Protein AF-A0A497JMG4-F1 (afdb_monomer)

Foldseek 3Di:
DDKAKAQLVPDPCVQVVCVVQAHDDHSVRLVPFAADPQKDWDFDDDPVWGKIKMWWFWADWTAGPVNAWIWTATRHRMIITFGLQAAADDDFAEDADPPDPFHHCVVLRDGLFIFIWMQTRVRGIDTHATEPDRDNVLVVLLVVLVVLLVVLVVPPFPQLVVLRYQHDRRYDYSVSSVVSSVVSVVVSVVRVVLVVVQVVQLVVQLVQWDWDWDDDPPKIWIWIWHCFLLRKIKIKIAIPFQDDDDSVLCSNRRHDRPVVCVVPPSVNCNVVDCLVVVVVSVVVRLVRDQAWMWIAMDPDDIKTKHWDWDDDPPDIDIFIAINNHTADPVFVSVQVCCCRPVVDDGDHDDDDDDDDDDDDDDDDPPPVVCQVQPAWAWADDSRGIDTDGWHWDDDDQWIWTHHPNDIFTFPDDPVLSVCLSCQRCVVHPDNCSHRHPVNNCVSVVVTGDDD

Solvent-accessible surface area (backbone atoms only — not comparable to full-atom values): 25734 Å² total; per-residue (Å²): 102,64,74,52,38,43,50,52,89,77,48,89,56,48,64,56,52,34,59,74,60,38,45,85,76,48,59,71,55,72,67,66,57,82,62,66,81,52,57,49,71,52,77,41,80,54,100,88,48,47,36,35,40,28,44,23,26,25,72,43,70,48,67,20,80,76,74,57,42,34,41,38,34,30,18,70,46,36,35,30,50,41,36,70,80,42,49,42,48,72,50,93,48,40,34,60,55,93,90,59,85,54,55,46,42,56,88,65,66,53,62,57,26,28,31,38,34,36,32,44,74,83,72,46,46,42,71,32,28,34,39,78,40,67,52,71,67,60,54,51,47,47,52,54,50,53,50,52,45,60,54,58,72,66,58,97,48,83,72,51,70,80,56,51,55,45,75,45,48,24,54,52,46,65,67,60,53,53,54,46,41,53,52,41,57,51,51,50,54,51,48,55,54,49,52,52,56,47,52,52,49,44,64,59,28,61,64,41,48,46,78,46,82,47,77,59,92,91,45,41,37,39,38,37,40,37,50,29,64,40,75,48,37,41,36,39,38,39,39,54,56,78,57,89,85,63,70,74,81,52,39,80,47,39,41,77,59,75,80,59,45,75,82,48,43,68,68,51,40,41,73,70,48,55,62,64,71,50,47,55,48,50,66,52,50,51,75,34,30,89,51,55,30,37,39,34,40,68,86,52,87,62,47,40,41,38,58,53,73,46,75,57,100,87,53,72,53,73,46,40,23,50,72,83,43,82,52,58,72,94,50,43,68,58,33,47,43,39,30,67,70,72,65,43,84,79,67,87,91,86,91,88,89,88,88,89,87,91,86,93,86,90,77,88,69,63,74,58,60,45,57,82,62,34,43,65,39,40,33,46,46,66,89,49,74,47,80,47,68,34,45,47,49,74,60,93,91,48,34,30,42,30,52,92,92,48,78,44,62,44,74,53,56,71,71,50,54,49,55,52,43,20,21,37,65,52,65,32,93,50,75,83,43,32,22,31,62,68,53,50,50,67,49,50,76,72,30,50,76,100,125

Sequence (451 aa):
MSEEIKEIEKWENLKLLLKLYGFQSKEEELRSLPRGQEVISLKKISRWTREVLVLSKIVKTEVNSRNTLKLVLFDNGVLGLIPHKLTGKCIELLTIPWASNPPPLWDKLSEGTYALLRKDYWDRWSLVATTDITKREDAQEFFNIYKRILEIQREDFRELDRVKNLSYDGHVRLEDLKRHLRKNEEELKRCYELEWKEREKKIKALKNIQIIEEKKGREKVVKIGVKALDDHTYKLEVTNPQKEISKETFEDLVYRHRYYLQSYSLKEIKKNSLWFDFFEKVETLLKWTSDPILLQVDEKKGVSLETRRIRTRTTSYDLYYLNGVKVSRDTLPKTLYEYFILGKQLSLPKPKKGKRKSRKDLLTAKERELIENGISGKLFDLEGEIPISFGIEKEGSKWYLTIGEERIHIKGGLATIESIKNVIEGKANRYNARYSPEELYHRLSKIVDEE

Structure (mmCIF, N/CA/C/O backbone):
data_AF-A0A497JMG4-F1
#
_entry.id   AF-A0A497JMG4-F1
#
loop_
_atom_site.group_PDB
_atom_site.id
_atom_site.type_symbol
_atom_site.label_atom_id
_atom_site.label_alt_id
_atom_site.label_comp_id
_atom_site.label_asym_id
_atom_site.label_entity_id
_atom_site.label_seq_id
_atom_site.pdbx_PDB_ins_code
_atom_site.Cartn_x
_atom_site.Cartn_y
_atom_site.Cartn_z
_atom_site.occupancy
_atom_site.B_iso_or_equiv
_atom_site.auth_seq_id
_atom_site.auth_comp_id
_atom_site.auth_asym_id
_atom_site.auth_atom_id
_atom_site.pdbx_PDB_model_num
ATOM 1 N N . MET A 1 1 ? -23.362 0.249 14.429 1.00 44.34 1 MET A N 1
ATOM 2 C CA . MET A 1 1 ? -22.991 0.178 15.854 1.00 44.34 1 MET A CA 1
ATOM 3 C C . MET A 1 1 ? -21.545 0.621 15.985 1.00 44.34 1 MET A C 1
ATOM 5 O O . MET A 1 1 ? -20.668 -0.001 15.389 1.00 44.34 1 MET A O 1
ATOM 9 N N . SER A 1 2 ? -21.307 1.740 16.658 1.00 50.16 2 SER A N 1
ATOM 10 C CA . SER A 1 2 ? -19.971 2.183 17.063 1.00 50.16 2 SER A CA 1
ATOM 11 C C . SER A 1 2 ? -19.554 1.472 18.351 1.00 50.16 2 SER A C 1
ATOM 13 O O . SER A 1 2 ? -20.398 1.154 19.180 1.00 50.16 2 SER A O 1
ATOM 15 N N . GLU A 1 3 ? -18.254 1.257 18.543 1.00 66.75 3 GLU A N 1
ATOM 16 C CA . GLU A 1 3 ? -17.713 1.153 19.902 1.00 66.75 3 GLU A CA 1
ATOM 17 C C . GLU A 1 3 ? -17.723 2.560 20.519 1.00 66.75 3 GLU A C 1
ATOM 19 O O . GLU A 1 3 ? -17.420 3.532 19.819 1.00 66.75 3 GLU A O 1
ATOM 24 N N . GLU A 1 4 ? -18.026 2.688 21.808 1.00 76.38 4 GLU A N 1
ATOM 25 C CA . GLU A 1 4 ? -17.718 3.918 22.537 1.00 76.38 4 GLU A CA 1
ATOM 26 C C . GLU A 1 4 ? -16.515 3.675 23.437 1.00 76.38 4 GLU A C 1
ATOM 28 O O . GLU A 1 4 ? -16.621 3.024 24.476 1.00 76.38 4 GLU A O 1
ATOM 33 N N . ILE A 1 5 ? -15.363 4.198 23.020 1.00 88.44 5 ILE A N 1
ATOM 34 C CA . ILE A 1 5 ? -14.097 4.094 23.744 1.00 88.44 5 ILE A CA 1
ATOM 35 C C . ILE A 1 5 ? -13.534 5.508 23.904 1.00 88.44 5 ILE A C 1
ATOM 37 O O . ILE A 1 5 ? -13.249 6.189 22.917 1.00 88.44 5 ILE A O 1
ATOM 41 N N . LYS A 1 6 ? -13.418 5.977 25.151 1.00 87.31 6 LYS A N 1
ATOM 42 C CA . LYS A 1 6 ? -12.970 7.341 25.499 1.00 87.31 6 LYS A CA 1
ATOM 43 C C . LYS A 1 6 ? -12.184 7.300 26.816 1.00 87.31 6 LYS A C 1
ATOM 45 O O . LYS A 1 6 ? -12.350 6.379 27.611 1.00 87.31 6 LYS A O 1
ATOM 50 N N . GLU A 1 7 ? -11.344 8.301 27.070 1.00 86.12 7 GLU A N 1
ATOM 51 C CA . GLU A 1 7 ? -10.742 8.513 28.400 1.00 86.12 7 GLU A CA 1
ATOM 52 C C . GLU A 1 7 ? -11.856 8.649 29.455 1.00 86.12 7 GLU A C 1
ATOM 54 O O . GLU A 1 7 ? -12.796 9.413 29.242 1.00 86.12 7 GLU A O 1
ATOM 59 N N . ILE A 1 8 ? -11.774 7.924 30.579 1.00 84.75 8 ILE A N 1
ATOM 60 C CA . ILE A 1 8 ? -12.830 7.878 31.613 1.00 84.75 8 ILE A CA 1
ATOM 61 C C . ILE A 1 8 ? -13.166 9.268 32.182 1.00 84.75 8 ILE A C 1
ATOM 63 O O . ILE A 1 8 ? -14.307 9.562 32.528 1.00 84.75 8 ILE A O 1
ATOM 67 N N . GLU A 1 9 ? -12.181 10.162 32.199 1.00 80.75 9 GLU A N 1
ATOM 68 C CA . GLU A 1 9 ? -12.321 11.560 32.612 1.00 80.75 9 GLU A CA 1
ATOM 69 C C . GLU A 1 9 ? -13.197 12.399 31.669 1.00 80.75 9 GLU A C 1
ATOM 71 O O . GLU A 1 9 ? -13.779 13.379 32.119 1.00 80.75 9 GLU A O 1
ATOM 76 N N . LYS A 1 10 ? -13.361 11.987 30.404 1.00 82.06 10 LYS A N 1
ATOM 77 C CA . LYS A 1 10 ? -14.197 12.657 29.390 1.00 82.06 10 LYS A CA 1
ATOM 78 C C . LYS A 1 10 ? -15.626 12.109 29.303 1.00 82.06 10 LYS A C 1
ATOM 80 O O . LYS A 1 10 ? -16.362 12.466 28.385 1.00 82.06 10 LYS A O 1
ATOM 85 N N . TRP A 1 11 ? -16.031 11.230 30.220 1.00 79.12 11 TRP A N 1
ATOM 86 C CA . TRP A 1 11 ? -17.413 10.765 30.312 1.00 79.12 11 TRP A CA 1
ATOM 87 C C . TRP A 1 11 ? -18.179 11.543 31.384 1.00 79.12 11 TRP A C 1
ATOM 89 O O . TRP A 1 11 ? -18.147 11.195 32.561 1.00 79.12 11 TRP A O 1
ATOM 99 N N . GLU A 1 12 ? -18.903 12.574 30.954 1.00 78.56 12 GLU A N 1
ATOM 100 C CA . GLU A 1 12 ? -19.750 13.413 31.820 1.00 78.56 12 GLU A CA 1
ATOM 101 C C . GLU A 1 12 ? -20.995 12.657 32.329 1.00 78.56 12 GLU A C 1
ATOM 103 O O . GLU A 1 12 ? -21.446 12.872 33.448 1.00 78.56 12 GLU A O 1
ATOM 108 N N . ASN A 1 13 ? -21.513 11.715 31.530 1.00 82.31 13 ASN A N 1
ATOM 109 C CA . ASN A 1 13 ? -22.745 10.962 31.803 1.00 82.31 13 ASN A CA 1
ATOM 110 C C . ASN A 1 13 ? -22.504 9.501 32.245 1.00 82.31 13 ASN A C 1
ATOM 112 O O . ASN A 1 13 ? -23.406 8.668 32.120 1.00 82.31 13 ASN A O 1
ATOM 116 N N . LEU A 1 14 ? -21.309 9.143 32.738 1.00 85.94 14 LEU A N 1
ATOM 117 C CA . LEU A 1 14 ? -20.953 7.739 33.005 1.00 85.94 14 LEU A CA 1
ATOM 118 C C . LEU A 1 14 ? -21.915 7.058 33.998 1.00 85.94 14 LEU A C 1
ATOM 120 O O . LEU A 1 14 ? -22.464 6.004 33.678 1.00 85.94 14 LEU A O 1
ATOM 124 N N . LYS A 1 15 ? -22.215 7.688 35.140 1.00 84.56 15 LYS A N 1
ATOM 125 C CA . LYS A 1 15 ? -23.214 7.230 36.126 1.00 84.56 15 LYS A CA 1
ATOM 126 C C . LYS A 1 15 ? -24.582 6.901 35.522 1.00 84.56 15 LYS A C 1
ATOM 128 O O . LYS A 1 15 ? -25.232 5.945 35.947 1.00 84.56 15 LYS A O 1
ATOM 133 N N . LEU A 1 16 ? -25.022 7.689 34.539 1.00 75.94 16 LEU A N 1
ATOM 134 C CA . LEU A 1 16 ? -26.291 7.481 33.846 1.00 75.94 16 LEU A CA 1
ATOM 135 C C . LEU A 1 16 ? -26.204 6.276 32.902 1.00 75.94 16 LEU A C 1
ATOM 137 O O . LEU A 1 16 ? -27.085 5.423 32.933 1.00 75.94 16 LEU A O 1
ATOM 141 N N . LEU A 1 17 ? -25.131 6.162 32.118 1.00 83.56 17 LEU A N 1
ATOM 142 C CA . LEU A 1 17 ? -24.926 5.059 31.172 1.00 83.56 17 LEU A CA 1
ATOM 143 C C . LEU A 1 17 ? -24.773 3.704 31.879 1.00 83.56 17 LEU A C 1
ATOM 145 O O . LEU A 1 17 ? -25.392 2.727 31.459 1.00 83.56 17 LEU A O 1
ATOM 149 N N . LEU A 1 18 ? -24.028 3.657 32.991 1.00 87.94 18 LEU A N 1
ATOM 150 C CA . LEU A 1 18 ? -23.911 2.467 33.845 1.00 87.94 18 LEU A CA 1
ATOM 151 C C . LEU A 1 18 ? -25.295 1.989 34.317 1.00 87.94 18 LEU A C 1
ATOM 153 O O . LEU A 1 18 ? -25.619 0.807 34.199 1.00 87.94 18 LEU A O 1
ATOM 157 N N . LYS A 1 19 ? -26.147 2.922 34.766 1.00 80.94 19 LYS A N 1
ATOM 158 C CA . LYS A 1 19 ? -27.524 2.632 35.192 1.00 80.94 19 LYS A CA 1
ATOM 159 C C . LYS A 1 19 ? -28.438 2.216 34.029 1.00 80.94 19 LYS A C 1
ATOM 161 O O . LYS A 1 19 ? -29.211 1.278 34.191 1.00 80.94 19 LYS A O 1
ATOM 166 N N . LEU A 1 20 ? -28.369 2.892 32.878 1.00 76.31 20 LEU A N 1
ATOM 167 C CA . LEU A 1 20 ? -29.233 2.636 31.712 1.00 76.31 20 LEU A CA 1
ATOM 168 C C . LEU A 1 20 ? -28.985 1.262 31.079 1.00 76.31 20 LEU A C 1
ATOM 170 O O . LEU A 1 20 ? -29.940 0.560 30.736 1.00 76.31 20 LEU A O 1
ATOM 174 N N . TYR A 1 21 ? -27.715 0.873 30.941 1.00 85.12 21 TYR A N 1
ATOM 175 C CA . TYR A 1 21 ? -27.337 -0.433 30.400 1.00 85.12 21 TYR A CA 1
ATOM 176 C C . TYR A 1 21 ? -27.346 -1.550 31.453 1.00 85.12 21 TYR A C 1
ATOM 178 O O . TYR A 1 21 ? -27.308 -2.722 31.082 1.00 85.12 21 TYR A O 1
ATOM 186 N N . GLY A 1 22 ? -27.456 -1.213 32.743 1.00 85.69 22 GLY A N 1
ATOM 187 C CA . GLY A 1 22 ? -27.587 -2.175 33.837 1.00 85.69 22 GLY A CA 1
ATOM 188 C C . GLY A 1 22 ? -26.276 -2.875 34.197 1.00 85.69 22 GLY A C 1
ATOM 189 O O . GLY A 1 22 ? -26.251 -4.107 34.278 1.00 85.69 22 GLY A O 1
ATOM 190 N N . PHE A 1 23 ? -25.214 -2.091 34.384 1.00 92.56 23 PHE A N 1
ATOM 191 C CA . PHE A 1 23 ? -23.947 -2.509 34.995 1.00 92.56 23 PHE A CA 1
ATOM 192 C C . PHE A 1 23 ? -24.012 -2.398 36.531 1.00 92.56 23 PHE A C 1
ATOM 194 O O . PHE A 1 23 ? -24.810 -1.629 37.073 1.00 92.56 23 PHE A O 1
ATOM 201 N N . GLN A 1 24 ? -23.180 -3.170 37.231 1.00 90.38 24 GLN A N 1
ATOM 202 C CA . GLN A 1 24 ? -23.093 -3.213 38.693 1.00 90.38 24 GLN A CA 1
ATOM 203 C C . GLN A 1 24 ? -22.018 -2.276 39.259 1.00 90.38 24 GLN A C 1
ATOM 205 O O . GLN A 1 24 ? -22.238 -1.688 40.323 1.00 90.38 24 GLN A O 1
ATOM 210 N N . SER A 1 25 ? -20.873 -2.131 38.579 1.00 89.94 25 SER A N 1
ATOM 211 C CA . SER A 1 25 ? -19.788 -1.264 39.045 1.00 89.94 25 SER A CA 1
ATOM 212 C C . SER A 1 25 ? -20.213 0.202 39.065 1.00 89.94 25 SER A C 1
ATOM 214 O O . SER A 1 25 ? -20.949 0.692 38.203 1.00 89.94 25 SER A O 1
ATOM 216 N N . LYS A 1 26 ? -19.719 0.929 40.067 1.00 90.38 26 LYS A N 1
ATOM 217 C CA . LYS A 1 26 ? -20.035 2.350 40.267 1.00 90.38 26 LYS A CA 1
ATOM 218 C C . LYS A 1 26 ? -19.024 3.244 39.556 1.00 90.38 26 LYS A C 1
ATOM 220 O O . LYS A 1 26 ? -17.868 2.874 39.366 1.00 90.38 26 LYS A O 1
ATOM 225 N N . GLU A 1 27 ? -19.428 4.462 39.205 1.00 89.94 27 GLU A N 1
ATOM 226 C CA . GLU A 1 27 ? -18.503 5.428 38.603 1.00 89.94 27 GLU A CA 1
ATOM 227 C C . GLU A 1 27 ? -17.332 5.743 39.547 1.00 89.94 27 GLU A C 1
ATOM 229 O O . GLU A 1 27 ? -16.185 5.816 39.116 1.00 89.94 27 GLU A O 1
ATOM 234 N N . GLU A 1 28 ? -17.609 5.863 40.844 1.00 87.62 28 GLU A N 1
ATOM 235 C CA . GLU A 1 28 ? -16.618 6.142 41.880 1.00 87.62 28 GLU A CA 1
ATOM 236 C C . GLU A 1 28 ? -15.586 5.002 42.024 1.00 87.62 28 GLU A C 1
ATOM 238 O O . GLU A 1 28 ? -14.405 5.267 42.234 1.00 87.62 28 GLU A O 1
ATOM 243 N N . GLU A 1 29 ? -16.008 3.749 41.823 1.00 89.50 29 GLU A N 1
ATOM 244 C CA . GLU A 1 29 ? -15.159 2.545 41.824 1.00 89.50 29 GLU A CA 1
ATOM 245 C C . GLU A 1 29 ? -14.242 2.506 40.588 1.00 89.50 29 GLU A C 1
ATOM 247 O O . GLU A 1 29 ? -13.023 2.373 40.701 1.00 89.50 29 GLU A O 1
ATOM 252 N N . LEU A 1 30 ? -14.808 2.712 39.393 1.00 90.25 30 LEU A N 1
ATOM 253 C CA . LEU A 1 30 ? -14.039 2.791 38.143 1.00 90.25 30 LEU A CA 1
ATOM 254 C C . LEU A 1 30 ? -13.069 3.990 38.137 1.00 90.25 30 LEU A C 1
ATOM 256 O O . LEU A 1 30 ? -12.009 3.947 37.499 1.00 90.25 30 LEU A O 1
ATOM 260 N N . ARG A 1 31 ? -13.404 5.064 38.866 1.00 87.94 31 ARG A N 1
ATOM 261 C CA . ARG A 1 31 ? -12.522 6.217 39.083 1.00 87.94 31 ARG A CA 1
ATOM 262 C C . ARG A 1 31 ? -11.408 5.961 40.105 1.00 87.94 31 ARG A C 1
ATOM 264 O O . ARG A 1 31 ? -10.366 6.594 39.964 1.00 87.94 31 ARG A O 1
ATOM 271 N N . SER A 1 32 ? -11.569 5.033 41.054 1.00 86.69 32 SER A N 1
ATOM 272 C CA . SER A 1 32 ? -10.561 4.739 42.088 1.00 86.69 32 SER A CA 1
ATOM 273 C C . SER A 1 32 ? -9.515 3.682 41.710 1.00 86.69 32 SER A C 1
ATOM 275 O O . SER A 1 32 ? -8.502 3.568 42.398 1.00 86.69 32 SER A O 1
ATOM 277 N N . LEU A 1 33 ? -9.745 2.885 40.660 1.00 86.75 33 LEU A N 1
ATOM 278 C CA . LEU A 1 33 ? -8.802 1.843 40.227 1.00 86.75 33 LEU A CA 1
ATOM 279 C C . LEU A 1 33 ? -7.438 2.433 39.794 1.00 86.75 33 LEU A C 1
ATOM 281 O O . LEU A 1 33 ? -7.418 3.483 39.144 1.00 86.75 33 LEU A O 1
ATOM 285 N N . PRO A 1 34 ? -6.306 1.769 40.120 1.00 78.56 34 PRO A N 1
ATOM 286 C CA . PRO A 1 34 ? -4.962 2.239 39.778 1.00 78.56 34 PRO A CA 1
ATOM 287 C C . PRO A 1 34 ? -4.728 2.261 38.262 1.00 78.56 34 PRO A C 1
ATOM 289 O O . PRO A 1 34 ? -5.368 1.525 37.510 1.00 78.56 34 PRO A O 1
ATOM 292 N N . ARG A 1 35 ? -3.828 3.152 37.822 1.00 82.44 35 ARG A N 1
ATOM 293 C CA . ARG A 1 35 ? -3.592 3.496 36.410 1.00 82.44 35 ARG A CA 1
ATOM 294 C C . ARG A 1 35 ? -2.146 3.892 36.140 1.00 82.44 35 ARG A C 1
ATOM 296 O O . ARG A 1 35 ? -1.438 4.338 37.043 1.00 82.44 35 ARG A O 1
ATOM 303 N N . GLY A 1 36 ? -1.755 3.846 34.870 1.00 74.81 36 GLY A N 1
ATOM 304 C CA . GLY A 1 36 ? -0.497 4.385 34.351 1.00 74.81 36 GLY A CA 1
ATOM 305 C C . GLY A 1 36 ? 0.740 3.541 34.665 1.00 74.81 36 GLY A C 1
ATOM 306 O O . GLY A 1 36 ? 1.851 3.951 34.325 1.00 74.81 36 GLY A O 1
ATOM 307 N N . GLN A 1 37 ? 0.572 2.381 35.304 1.00 71.31 37 GLN A N 1
ATOM 308 C CA . GLN A 1 37 ? 1.670 1.502 35.712 1.00 71.31 37 GLN A CA 1
ATOM 309 C C . GLN A 1 37 ? 2.031 0.488 34.621 1.00 71.31 37 GLN A C 1
ATOM 311 O O . GLN A 1 37 ? 3.184 0.076 34.524 1.00 71.31 37 GLN A O 1
ATOM 316 N N . GLU A 1 38 ? 1.070 0.131 33.771 1.00 76.62 38 GLU A N 1
ATOM 317 C CA . GLU A 1 38 ? 1.115 -0.955 32.790 1.00 76.62 38 GLU A CA 1
ATOM 318 C C . GLU A 1 38 ? 0.690 -0.445 31.396 1.00 76.62 38 GLU A C 1
ATOM 320 O O . GLU A 1 38 ? -0.082 -1.072 30.660 1.00 76.62 38 GLU A O 1
ATOM 325 N N . VAL A 1 39 ? 1.222 0.725 31.023 1.00 74.75 39 VAL A N 1
ATOM 326 C CA . VAL A 1 39 ? 1.036 1.365 29.713 1.00 74.75 39 VAL A CA 1
ATOM 327 C C . VAL A 1 39 ? 2.354 1.410 28.950 1.00 74.75 39 VAL A C 1
ATOM 329 O O . VAL A 1 39 ? 3.345 1.962 29.430 1.00 74.75 39 VAL A O 1
ATOM 332 N N . ILE A 1 40 ? 2.347 0.923 27.709 1.00 79.31 40 ILE A N 1
ATOM 333 C CA . ILE A 1 40 ? 3.427 1.157 26.744 1.00 79.31 40 ILE A CA 1
ATOM 334 C C . ILE A 1 40 ? 2.823 1.806 25.502 1.00 79.31 40 ILE A C 1
ATOM 336 O O . ILE A 1 40 ? 1.806 1.352 24.983 1.00 79.31 40 ILE A O 1
ATOM 340 N N . SER A 1 41 ? 3.432 2.894 25.024 1.00 79.50 41 SER A N 1
ATOM 341 C CA . SER A 1 41 ? 2.925 3.645 23.871 1.00 79.50 41 SER A CA 1
ATOM 342 C C . SER A 1 41 ? 3.987 3.847 22.795 1.00 79.50 41 SER A C 1
ATOM 344 O O . SER A 1 41 ? 5.096 4.307 23.061 1.00 79.50 41 SER A O 1
ATOM 346 N N . LEU A 1 42 ? 3.610 3.551 21.553 1.00 74.81 42 LEU A N 1
ATOM 347 C CA . LEU A 1 42 ? 4.363 3.873 20.352 1.00 74.81 42 LEU A CA 1
ATOM 348 C C . LEU A 1 42 ? 3.683 5.067 19.668 1.00 74.81 42 LEU A C 1
ATOM 350 O O . LEU A 1 42 ? 2.764 4.918 18.858 1.00 74.81 42 LEU A O 1
ATOM 354 N N . LYS A 1 43 ? 4.137 6.279 20.008 1.00 70.69 43 LYS A N 1
ATOM 355 C CA . LYS A 1 43 ? 3.723 7.514 19.323 1.00 70.69 43 LYS A CA 1
ATOM 356 C C . LYS A 1 43 ? 4.216 7.475 17.874 1.00 70.69 43 LYS A C 1
ATOM 358 O O . LYS A 1 43 ? 5.420 7.560 17.638 1.00 70.69 43 LYS A O 1
ATOM 363 N N . LYS A 1 44 ? 3.302 7.380 16.903 1.00 65.31 44 LYS A N 1
ATOM 364 C CA . LYS A 1 44 ? 3.630 7.389 15.476 1.00 65.31 44 LYS A CA 1
ATOM 365 C C . LYS A 1 44 ? 3.220 8.708 14.824 1.00 65.31 44 LYS A C 1
ATOM 367 O O . LYS A 1 44 ? 2.048 9.061 14.720 1.00 65.31 44 LYS A O 1
ATOM 372 N N . ILE A 1 45 ? 4.218 9.412 14.305 1.00 52.38 45 ILE A N 1
ATOM 373 C CA . ILE A 1 45 ? 4.014 10.499 13.350 1.00 52.38 45 ILE A CA 1
ATOM 374 C C . ILE A 1 45 ? 4.168 9.877 11.959 1.00 52.38 45 ILE A C 1
ATOM 376 O O . ILE A 1 45 ? 5.285 9.582 11.535 1.00 52.38 45 ILE A O 1
ATOM 380 N N . SER A 1 46 ? 3.054 9.615 11.272 1.00 51.00 46 SER A N 1
ATOM 381 C CA . SER A 1 46 ? 3.074 9.314 9.837 1.00 51.00 46 SER A CA 1
ATOM 382 C C . SER A 1 46 ? 3.065 10.634 9.048 1.00 51.00 46 SER A C 1
ATOM 384 O O . SER A 1 46 ? 2.795 11.700 9.606 1.00 51.00 46 SER A O 1
ATOM 386 N N . ARG A 1 47 ? 3.364 10.599 7.742 1.00 42.47 47 ARG A N 1
ATOM 387 C CA . ARG A 1 47 ? 3.294 11.805 6.888 1.00 42.47 47 ARG A CA 1
ATOM 388 C C . ARG A 1 47 ? 1.862 12.327 6.683 1.00 42.47 47 ARG A C 1
ATOM 390 O O . ARG A 1 47 ? 1.712 13.455 6.229 1.00 42.47 47 ARG A O 1
ATOM 397 N N . TRP A 1 48 ? 0.842 11.529 7.006 1.00 43.91 48 TRP A N 1
ATOM 398 C CA . TRP A 1 48 ? -0.563 11.808 6.675 1.00 43.91 48 TRP A CA 1
ATOM 399 C C . TRP A 1 48 ? -1.523 11.689 7.868 1.00 43.91 48 TRP A C 1
ATOM 401 O O . TRP A 1 48 ? -2.630 12.214 7.817 1.00 43.91 48 TRP A O 1
ATOM 411 N N . THR A 1 49 ? -1.102 11.036 8.952 1.00 56.03 49 THR A N 1
ATOM 412 C CA . THR A 1 49 ? -1.871 10.847 10.187 1.00 56.03 49 THR A CA 1
ATOM 413 C C . THR A 1 49 ? -0.952 10.923 11.410 1.00 56.03 49 THR A C 1
ATOM 415 O O . THR A 1 49 ? 0.167 10.401 11.413 1.00 56.03 49 THR A O 1
ATOM 418 N N . ARG A 1 50 ? -1.423 11.576 12.479 1.00 65.69 50 ARG A N 1
ATOM 419 C CA . ARG A 1 50 ? -0.841 11.426 13.821 1.00 65.69 50 ARG A CA 1
ATOM 420 C C . ARG A 1 50 ? -1.633 10.332 14.515 1.00 65.69 50 ARG A C 1
ATOM 422 O O . ARG A 1 50 ? -2.846 10.467 14.629 1.00 65.69 50 ARG A O 1
ATOM 429 N N . GLU A 1 51 ? -0.968 9.264 14.932 1.00 80.25 51 GLU A N 1
ATOM 430 C CA . GLU A 1 51 ? -1.627 8.120 15.562 1.00 80.25 51 GLU A CA 1
ATOM 431 C C . GLU A 1 51 ? -0.761 7.592 16.700 1.00 80.25 51 GLU A C 1
ATOM 433 O O . GLU A 1 51 ? 0.456 7.461 16.569 1.00 80.25 51 GLU A O 1
ATOM 438 N N . VAL A 1 52 ? -1.378 7.278 17.833 1.00 87.12 52 VAL A N 1
ATOM 439 C CA . VAL A 1 52 ? -0.674 6.662 18.960 1.00 87.12 52 VAL A CA 1
ATOM 440 C C . VAL A 1 52 ? -1.200 5.249 19.119 1.00 87.12 52 VAL A C 1
ATOM 442 O O . VAL A 1 52 ? -2.374 5.054 19.429 1.00 87.12 52 VAL A O 1
ATOM 445 N N . LEU A 1 53 ? -0.328 4.267 18.901 1.00 90.75 53 LEU A N 1
ATOM 446 C CA . LEU A 1 53 ? -0.613 2.885 19.266 1.00 90.75 53 LEU A CA 1
ATOM 447 C C . LEU A 1 53 ? -0.213 2.689 20.726 1.00 90.75 53 LEU A C 1
ATOM 449 O O . LEU A 1 53 ? 0.862 3.125 21.141 1.00 90.75 53 LEU A O 1
ATOM 453 N N . VAL A 1 54 ? -1.079 2.056 21.507 1.00 91.94 54 VAL A N 1
ATOM 454 C CA . VAL A 1 54 ? -0.871 1.830 22.939 1.00 91.94 54 VAL A CA 1
ATOM 455 C C . VAL A 1 54 ? -1.212 0.386 23.259 1.00 91.94 54 VAL A C 1
ATOM 457 O O . VAL A 1 54 ? -2.317 -0.059 22.967 1.00 91.94 54 VAL A O 1
ATOM 460 N N . LEU A 1 55 ? -0.277 -0.332 23.873 1.00 93.12 55 LEU A N 1
ATOM 461 C CA . LEU A 1 55 ? -0.591 -1.550 24.606 1.00 93.12 55 LEU A CA 1
ATOM 462 C C . LEU A 1 55 ? -0.896 -1.123 26.036 1.00 93.12 55 LEU A C 1
ATOM 464 O O . LEU A 1 55 ? -0.060 -0.508 26.702 1.00 93.12 55 LEU A O 1
ATOM 468 N N . SER A 1 56 ? -2.107 -1.422 26.487 1.00 93.50 56 SER A N 1
ATOM 469 C CA . SER A 1 56 ? -2.534 -1.157 27.855 1.00 93.50 56 SER A CA 1
ATOM 470 C C . SER A 1 56 ? -3.196 -2.398 28.430 1.00 93.50 56 SER A C 1
ATOM 472 O O . SER A 1 56 ? -3.967 -3.079 27.747 1.00 93.50 56 SER A O 1
ATOM 474 N N . LYS A 1 57 ? -2.846 -2.705 29.677 1.00 94.94 57 LYS A N 1
ATOM 475 C CA . LYS A 1 57 ? -3.384 -3.837 30.425 1.00 94.94 57 LYS A CA 1
ATOM 476 C C . LYS A 1 57 ? -4.853 -3.594 30.769 1.00 94.94 57 LYS A C 1
ATOM 478 O O . LYS A 1 57 ? -5.229 -2.480 31.130 1.00 94.94 57 LYS A O 1
ATOM 483 N N . ILE A 1 58 ? -5.687 -4.620 30.647 1.00 95.31 58 ILE A N 1
ATOM 484 C CA . ILE A 1 58 ? -7.089 -4.584 31.068 1.00 95.31 58 ILE A CA 1
ATOM 485 C C . ILE A 1 58 ? -7.123 -4.740 32.590 1.00 95.31 58 ILE A C 1
ATOM 487 O O . ILE A 1 58 ? -6.683 -5.761 33.121 1.00 95.31 58 ILE A O 1
ATOM 491 N N . VAL A 1 59 ? -7.632 -3.719 33.281 1.00 94.50 59 VAL A N 1
ATOM 492 C CA . VAL A 1 59 ? -7.682 -3.643 34.753 1.00 94.50 59 VAL A CA 1
ATOM 493 C C . VAL A 1 59 ? -9.028 -4.120 35.292 1.00 94.50 59 VAL A C 1
ATOM 495 O O . VAL A 1 59 ? -9.079 -4.710 36.366 1.00 94.50 59 VAL A O 1
ATOM 498 N N . LYS A 1 60 ? -10.115 -3.882 34.550 1.00 94.88 60 LYS A N 1
ATOM 499 C CA . LYS A 1 60 ? -11.468 -4.311 34.921 1.00 94.88 60 LYS A CA 1
ATOM 500 C C . LYS A 1 60 ? -12.275 -4.688 33.685 1.00 94.88 60 LYS A C 1
ATOM 502 O O . LYS A 1 60 ? -12.236 -3.987 32.673 1.00 94.88 60 LYS A O 1
ATOM 507 N N . THR A 1 61 ? -13.050 -5.754 33.807 1.00 95.94 61 THR A N 1
ATOM 508 C CA . THR A 1 61 ? -14.129 -6.133 32.900 1.00 95.94 61 THR A CA 1
ATOM 509 C C . THR A 1 61 ? -15.430 -6.306 33.677 1.00 95.94 61 THR A C 1
ATOM 511 O O . THR A 1 61 ? -15.437 -6.758 34.820 1.00 95.94 61 THR A O 1
ATOM 514 N N . GLU A 1 62 ? -16.547 -5.953 33.054 1.00 95.38 62 GLU A N 1
ATOM 515 C CA . GLU A 1 62 ? -17.883 -6.299 33.540 1.00 95.38 62 GLU A CA 1
ATOM 516 C C . GLU A 1 62 ? -18.787 -6.572 32.336 1.00 95.38 62 GLU A C 1
ATOM 518 O O . GLU A 1 62 ? -18.629 -5.942 31.292 1.00 95.38 62 GLU A O 1
ATOM 523 N N . VAL A 1 63 ? -19.738 -7.494 32.452 1.00 94.62 63 VAL A N 1
ATOM 524 C CA . VAL A 1 63 ? -20.784 -7.709 31.443 1.00 94.62 63 VAL A CA 1
ATOM 525 C C . VAL A 1 63 ? -22.099 -7.253 32.050 1.00 94.62 63 VAL A C 1
ATOM 527 O O . VAL A 1 63 ? -22.418 -7.647 33.170 1.00 94.62 63 VAL A O 1
ATOM 530 N N . ASN A 1 64 ? -22.853 -6.426 31.327 1.00 93.00 64 ASN A N 1
ATOM 531 C CA . ASN A 1 64 ? -24.112 -5.908 31.844 1.00 93.00 64 ASN A CA 1
ATOM 532 C C . ASN A 1 64 ? -25.153 -7.015 32.072 1.00 93.00 64 ASN A C 1
ATOM 534 O O . ASN A 1 64 ? -25.135 -8.067 31.434 1.00 93.00 64 ASN A O 1
ATOM 538 N N . SER A 1 65 ? -26.135 -6.727 32.925 1.00 88.75 65 SER A N 1
ATOM 539 C CA . SER A 1 65 ? -27.264 -7.618 33.250 1.00 88.75 65 SER A CA 1
ATOM 540 C C . SER A 1 65 ? -28.053 -8.172 32.049 1.00 88.75 65 SER A C 1
ATOM 542 O O . SER A 1 65 ? -28.721 -9.192 32.196 1.00 88.75 65 SER A O 1
ATOM 544 N N . ARG A 1 66 ? -27.974 -7.547 30.863 1.00 88.06 66 ARG A N 1
ATOM 545 C CA . ARG A 1 66 ? -28.609 -8.028 29.618 1.00 88.06 66 ARG A CA 1
ATOM 546 C C . ARG A 1 66 ? -27.709 -8.922 28.752 1.00 88.06 66 ARG A C 1
ATOM 548 O O . ARG A 1 66 ? -28.192 -9.469 27.766 1.00 88.06 66 ARG A O 1
ATOM 555 N N . ASN A 1 67 ? -26.416 -9.043 29.070 1.00 89.31 67 ASN A N 1
ATOM 556 C CA . ASN A 1 67 ? -25.389 -9.662 28.221 1.00 89.31 67 ASN A CA 1
ATOM 557 C C . ASN A 1 67 ? -25.366 -9.080 26.786 1.00 89.31 67 ASN A C 1
ATOM 559 O O . ASN A 1 67 ? -25.273 -9.807 25.799 1.00 89.31 67 ASN A O 1
ATOM 563 N N . THR A 1 68 ? -25.453 -7.751 26.671 1.00 87.69 68 THR A N 1
ATOM 564 C CA . THR A 1 68 ? -25.391 -6.999 25.401 1.00 87.69 68 THR A CA 1
ATOM 565 C C . THR A 1 68 ? -24.104 -6.183 25.260 1.00 87.69 68 THR A C 1
ATOM 567 O O . THR A 1 68 ? -23.554 -6.091 24.158 1.00 87.69 68 THR A O 1
ATOM 570 N N . LEU A 1 69 ? -23.590 -5.641 26.371 1.00 91.69 69 LEU A N 1
ATOM 571 C CA . LEU A 1 69 ? -22.403 -4.787 26.437 1.00 91.69 69 LEU A CA 1
ATOM 572 C C . LEU A 1 69 ? -21.416 -5.272 27.513 1.00 91.69 69 LEU A C 1
ATOM 574 O O . LEU A 1 69 ? -21.795 -5.531 28.657 1.00 91.69 69 LEU A O 1
ATOM 578 N N . LYS A 1 70 ? -20.130 -5.335 27.154 1.00 94.44 70 LYS A N 1
ATOM 579 C CA . LYS A 1 70 ? -19.008 -5.564 28.068 1.00 94.44 70 LYS A CA 1
ATOM 580 C C . LYS A 1 70 ? -18.307 -4.232 28.328 1.00 94.44 70 LYS A C 1
ATOM 582 O O . LYS A 1 70 ? -17.777 -3.612 27.407 1.00 94.44 70 LYS A O 1
ATOM 587 N N . LEU A 1 71 ? -18.292 -3.797 29.580 1.00 94.75 71 LEU A N 1
ATOM 588 C CA . LEU A 1 71 ? -17.458 -2.701 30.052 1.00 94.75 71 LEU A CA 1
ATOM 589 C C . LEU A 1 71 ? -16.013 -3.193 30.169 1.00 94.75 71 LEU A C 1
ATOM 591 O O . LEU A 1 71 ? -15.765 -4.272 30.708 1.00 94.75 71 LEU A O 1
ATOM 595 N N . VAL A 1 72 ? -15.062 -2.401 29.673 1.00 95.69 72 VAL A N 1
ATOM 596 C CA . VAL A 1 72 ? -13.622 -2.690 29.749 1.00 95.69 72 VAL A CA 1
ATOM 597 C C . VAL A 1 72 ? -12.863 -1.425 30.140 1.00 95.69 72 VAL A C 1
ATOM 599 O O . VAL A 1 72 ? -12.897 -0.436 29.407 1.00 95.69 72 VAL A O 1
ATOM 602 N N . LEU A 1 73 ? -12.164 -1.458 31.277 1.00 94.81 73 LEU A N 1
ATOM 603 C CA . LEU A 1 73 ? -11.245 -0.403 31.713 1.00 94.81 73 LEU A CA 1
ATOM 604 C C . LEU A 1 73 ? -9.798 -0.824 31.439 1.00 94.81 73 LEU A C 1
ATOM 606 O O . LEU A 1 73 ? -9.355 -1.894 31.866 1.00 94.81 73 LEU A O 1
ATOM 610 N N . PHE A 1 74 ? -9.057 0.053 30.772 1.00 94.88 74 PHE A N 1
ATOM 611 C CA . PHE A 1 74 ? -7.636 -0.101 30.477 1.00 94.88 74 PHE A CA 1
ATOM 612 C C . PHE A 1 74 ? -6.788 0.752 31.439 1.00 94.88 74 PHE A C 1
ATOM 614 O O . PHE A 1 74 ? -7.197 1.844 31.838 1.00 94.88 74 PHE A O 1
ATOM 621 N N . ASP A 1 75 ? -5.589 0.281 31.793 1.00 92.19 75 ASP A N 1
ATOM 622 C CA . ASP A 1 75 ? -4.672 0.937 32.746 1.00 92.19 75 ASP A CA 1
ATOM 623 C C . ASP A 1 75 ? -4.273 2.368 32.330 1.00 92.19 75 ASP A C 1
ATOM 625 O O . ASP A 1 75 ? -3.976 3.211 33.172 1.00 92.19 75 ASP A O 1
ATOM 629 N N . ASN A 1 76 ? -4.345 2.701 31.039 1.00 89.88 76 ASN A N 1
ATOM 630 C CA . ASN A 1 76 ? -4.148 4.063 30.536 1.00 89.88 76 ASN A CA 1
ATOM 631 C C . ASN A 1 76 ? -5.326 5.026 30.816 1.00 89.88 76 ASN A C 1
ATOM 633 O O . ASN A 1 76 ? -5.324 6.140 30.295 1.00 89.88 76 ASN A O 1
ATOM 637 N N . GLY A 1 77 ? -6.332 4.610 31.593 1.00 88.94 77 GLY A N 1
ATOM 638 C CA . GLY A 1 77 ? -7.510 5.413 31.927 1.00 88.94 77 GLY A CA 1
ATOM 639 C C . GLY A 1 77 ? -8.566 5.479 30.821 1.00 88.94 77 GLY A C 1
ATOM 640 O O . GLY A 1 77 ? -9.495 6.281 30.914 1.00 88.94 77 GLY A O 1
ATOM 641 N N . VAL A 1 78 ? -8.457 4.663 29.772 1.00 92.50 78 VAL A N 1
ATOM 642 C CA . VAL A 1 78 ? -9.493 4.541 28.738 1.00 92.50 78 VAL A CA 1
ATOM 643 C C . VAL A 1 78 ? -10.569 3.557 29.198 1.00 92.50 78 VAL A C 1
ATOM 645 O O . VAL A 1 78 ? -10.259 2.467 29.673 1.00 92.50 78 VAL A O 1
ATOM 648 N N . LEU A 1 79 ? -11.835 3.934 29.026 1.00 93.25 79 LEU A N 1
ATOM 649 C CA . LEU A 1 79 ? -13.005 3.094 29.273 1.00 93.25 79 LEU A CA 1
ATOM 650 C C . LEU A 1 79 ? -13.723 2.821 27.947 1.00 93.25 79 LEU A C 1
ATOM 652 O O . LEU A 1 79 ? -13.977 3.751 27.175 1.00 93.25 79 LEU A O 1
ATOM 656 N N . GLY A 1 80 ? -14.049 1.554 27.696 1.00 92.38 80 GLY A N 1
ATOM 657 C CA . GLY A 1 80 ? -14.819 1.107 26.541 1.00 92.38 80 GLY A CA 1
ATOM 658 C C . GLY A 1 80 ? -16.125 0.419 26.930 1.00 92.38 80 GLY A C 1
ATOM 659 O O . GLY A 1 80 ? -16.122 -0.455 27.795 1.00 92.38 80 GLY A O 1
ATOM 660 N N . LEU A 1 81 ? -17.219 0.769 26.249 1.00 92.06 81 LEU A N 1
ATOM 661 C CA . LEU A 1 81 ? -18.435 -0.045 26.190 1.00 92.06 81 LEU A CA 1
ATOM 662 C C . LEU A 1 81 ? -18.406 -0.845 24.881 1.00 92.06 81 LEU A C 1
ATOM 664 O O . LEU A 1 81 ? -18.532 -0.291 23.787 1.00 92.06 81 LEU A O 1
ATOM 668 N N . ILE A 1 82 ? -18.164 -2.150 25.005 1.00 92.25 82 ILE A N 1
ATOM 669 C CA . ILE A 1 82 ? -17.870 -3.059 23.897 1.00 92.25 82 ILE A CA 1
ATOM 670 C C . ILE A 1 82 ? -19.100 -3.924 23.586 1.00 92.25 82 ILE A C 1
ATOM 672 O O . ILE A 1 82 ? -19.509 -4.697 24.451 1.00 92.25 82 ILE A O 1
ATOM 676 N N . PRO A 1 83 ? -19.690 -3.856 22.379 1.00 90.62 83 PRO A N 1
ATOM 677 C CA . PRO A 1 83 ? -20.796 -4.730 21.988 1.00 90.62 83 PRO A CA 1
ATOM 678 C C . PRO A 1 83 ? -20.315 -6.102 21.492 1.00 90.62 83 PRO A C 1
ATOM 680 O O . PRO A 1 83 ? -19.232 -6.227 20.916 1.00 90.62 83 PRO A O 1
ATOM 683 N N . HIS A 1 84 ? -21.174 -7.121 21.614 1.00 87.56 84 HIS A N 1
ATOM 684 C CA . HIS A 1 84 ? -20.922 -8.522 21.202 1.00 87.56 84 HIS A CA 1
ATOM 685 C C . HIS A 1 84 ? -20.445 -8.720 19.751 1.00 87.56 84 HIS A C 1
ATOM 687 O O . HIS A 1 84 ? -19.875 -9.752 19.421 1.00 87.56 84 HIS A O 1
ATOM 693 N N . LYS A 1 85 ? -20.672 -7.744 18.862 1.00 87.31 85 LYS A N 1
ATOM 694 C CA . LYS A 1 85 ? -20.291 -7.802 17.436 1.00 87.31 85 LYS A CA 1
ATOM 695 C C . LYS A 1 85 ? -19.005 -7.028 17.107 1.00 87.31 85 LYS A C 1
ATOM 697 O O . LYS A 1 85 ? -18.701 -6.855 15.929 1.00 87.31 85 LYS A O 1
ATOM 702 N N . LEU A 1 86 ? -18.267 -6.514 18.098 1.00 88.06 86 LEU A N 1
ATOM 703 C CA . LEU A 1 86 ? -17.027 -5.778 17.836 1.00 88.06 86 LEU A CA 1
ATOM 704 C C . LEU A 1 86 ? -15.903 -6.725 17.396 1.00 88.06 86 LEU A C 1
ATOM 706 O O . LEU A 1 86 ? -15.483 -7.600 18.150 1.00 88.06 86 LEU A O 1
ATOM 710 N N . THR A 1 87 ? -15.378 -6.496 16.197 1.00 90.19 87 THR A N 1
ATOM 711 C CA . THR A 1 87 ? -14.207 -7.178 15.629 1.00 90.19 87 THR A CA 1
ATOM 712 C C . THR A 1 87 ? -12.964 -6.286 15.718 1.00 90.19 87 THR A C 1
ATOM 714 O O . THR A 1 87 ? -13.066 -5.093 16.006 1.00 90.19 87 THR A O 1
ATOM 717 N N . GLY A 1 88 ? -11.782 -6.837 15.420 1.00 88.25 88 GLY A N 1
ATOM 718 C CA . GLY A 1 88 ? -10.558 -6.037 15.296 1.00 88.25 88 GLY A CA 1
ATOM 719 C C . GLY A 1 88 ? -10.606 -5.004 14.162 1.00 88.25 88 GLY A C 1
ATOM 720 O O . GLY A 1 88 ? -11.535 -4.982 13.348 1.00 88.25 88 GLY A O 1
ATOM 721 N N . LYS A 1 89 ? -9.575 -4.155 14.080 1.00 89.38 89 LYS A N 1
ATOM 722 C CA . LYS A 1 89 ? -9.485 -3.073 13.081 1.00 89.38 89 LYS A CA 1
ATOM 723 C C . LYS A 1 89 ? -8.214 -3.141 12.249 1.00 89.38 89 LYS A C 1
ATOM 725 O O . LYS A 1 89 ? -7.126 -3.383 12.764 1.00 89.38 89 LYS A O 1
ATOM 730 N N . CYS A 1 90 ? -8.334 -2.874 10.951 1.00 88.38 90 CYS A N 1
ATOM 731 C CA . CYS A 1 90 ? -7.162 -2.759 10.089 1.00 88.38 90 CYS A CA 1
ATOM 732 C C . CYS A 1 90 ? -6.337 -1.516 10.463 1.00 88.38 90 CYS A C 1
ATOM 734 O O . CYS A 1 90 ? -6.864 -0.402 10.488 1.00 88.38 90 CYS A O 1
ATOM 736 N N . ILE A 1 91 ? -5.043 -1.716 10.714 1.00 88.31 91 ILE A N 1
ATOM 737 C CA . ILE A 1 91 ? -4.020 -0.670 10.847 1.00 88.31 91 ILE A CA 1
ATOM 738 C C . ILE A 1 91 ? -2.801 -1.044 9.987 1.00 88.31 91 ILE A C 1
ATOM 740 O O . ILE A 1 91 ? -2.749 -2.125 9.413 1.00 88.31 91 ILE A O 1
ATOM 744 N N . GLU A 1 92 ? -1.811 -0.157 9.889 1.00 83.94 92 GLU A N 1
ATOM 745 C CA . GLU A 1 92 ? -0.761 -0.216 8.856 1.00 83.94 92 GLU A CA 1
ATOM 746 C C . GLU A 1 92 ? 0.009 -1.547 8.738 1.00 83.94 92 GLU A C 1
ATOM 748 O O . GLU A 1 92 ? 0.313 -1.941 7.619 1.00 83.94 92 GLU A O 1
ATOM 753 N N . LEU A 1 93 ? 0.285 -2.253 9.847 1.00 88.44 93 LEU A N 1
ATOM 754 C CA . LEU A 1 93 ? 0.884 -3.601 9.817 1.00 88.44 93 LEU A CA 1
ATOM 755 C C . LEU A 1 93 ? -0.105 -4.740 10.114 1.00 88.44 93 LEU A C 1
ATOM 757 O O . LEU A 1 93 ? 0.263 -5.898 9.955 1.00 88.44 93 LEU A O 1
ATOM 761 N N . LEU A 1 94 ? -1.332 -4.461 10.566 1.00 91.94 94 LEU A N 1
ATOM 762 C CA . LEU A 1 94 ? -2.293 -5.486 10.997 1.00 91.94 94 LEU A CA 1
ATOM 763 C C . LEU A 1 94 ? -3.543 -5.414 10.123 1.00 91.94 94 LEU A C 1
ATOM 765 O O . LEU A 1 94 ? -4.328 -4.475 10.228 1.00 91.94 94 LEU A O 1
ATOM 769 N N . THR A 1 95 ? -3.744 -6.402 9.257 1.00 92.38 95 THR A N 1
ATOM 770 C CA . THR A 1 95 ? -4.867 -6.438 8.308 1.00 92.38 95 THR A CA 1
ATOM 771 C C . THR A 1 95 ? -5.777 -7.622 8.581 1.00 92.38 95 THR A C 1
ATOM 773 O O . THR A 1 95 ? -5.320 -8.754 8.704 1.00 92.38 95 THR A O 1
ATOM 776 N N . ILE A 1 96 ? -7.080 -7.368 8.621 1.00 89.69 96 ILE A N 1
ATOM 777 C CA . ILE A 1 96 ? -8.098 -8.415 8.584 1.00 89.69 96 ILE A CA 1
ATOM 778 C C . ILE A 1 96 ? -8.365 -8.724 7.101 1.00 89.69 96 ILE A C 1
ATOM 780 O O . ILE A 1 96 ? -8.695 -7.799 6.353 1.00 89.69 96 ILE A O 1
ATOM 784 N N . PRO A 1 97 ? -8.189 -9.973 6.627 1.00 86.88 97 PRO A N 1
ATOM 785 C CA . PRO A 1 97 ? -8.436 -10.319 5.229 1.00 86.88 97 PRO A CA 1
ATOM 786 C C . PRO A 1 97 ? -9.884 -10.030 4.811 1.00 86.88 97 PRO A C 1
ATOM 788 O O . PRO A 1 97 ? -10.816 -10.380 5.532 1.00 86.88 97 PRO A O 1
ATOM 791 N N . TRP A 1 98 ? -10.084 -9.456 3.620 1.00 74.69 98 TRP A N 1
ATOM 792 C CA . TRP A 1 98 ? -11.405 -9.003 3.145 1.00 74.69 98 TRP A CA 1
ATOM 793 C C . TRP A 1 98 ? -12.476 -10.109 3.072 1.00 74.69 98 TRP A C 1
ATOM 795 O O . TRP A 1 98 ? -13.658 -9.826 3.225 1.00 74.69 98 TRP A O 1
ATOM 805 N N . ALA A 1 99 ? -12.062 -11.364 2.877 1.00 78.31 99 ALA A N 1
ATOM 806 C CA . ALA A 1 99 ? -12.941 -12.536 2.850 1.00 78.31 99 ALA A CA 1
ATOM 807 C C . ALA A 1 99 ? -12.994 -13.310 4.186 1.00 78.31 99 ALA A C 1
ATOM 809 O O . ALA A 1 99 ? -13.520 -14.420 4.227 1.00 78.31 99 ALA A O 1
ATOM 810 N N . SER A 1 100 ? -12.423 -12.773 5.271 1.00 78.88 100 SER A N 1
ATOM 811 C CA . SER A 1 100 ? -12.529 -13.381 6.603 1.00 78.88 100 SER A CA 1
ATOM 812 C C . SER A 1 100 ? -13.750 -12.856 7.357 1.00 78.88 100 SER A C 1
ATOM 814 O O . SER A 1 100 ? -14.099 -11.682 7.254 1.00 78.88 100 SER A O 1
ATOM 816 N N . ASN A 1 101 ? -14.371 -13.732 8.145 1.00 82.50 101 ASN A N 1
ATOM 817 C CA . ASN A 1 101 ? -15.350 -13.363 9.161 1.00 82.50 101 ASN A CA 1
ATOM 818 C C . ASN A 1 101 ? -14.647 -13.456 10.530 1.00 82.50 101 ASN A C 1
ATOM 820 O O . ASN A 1 101 ? -14.652 -14.536 11.125 1.00 82.50 101 ASN A O 1
ATOM 824 N N . PRO A 1 102 ? -13.926 -12.407 10.975 1.00 86.44 102 PRO A N 1
ATOM 825 C CA . PRO A 1 102 ? -13.149 -12.460 12.211 1.00 86.44 102 PRO A CA 1
ATOM 826 C C . PRO A 1 102 ? -14.068 -12.692 13.423 1.00 86.44 102 PRO A C 1
ATOM 828 O O . PRO A 1 102 ? -15.136 -12.076 13.495 1.00 86.44 102 PRO A O 1
ATOM 831 N N . PRO A 1 103 ? -13.677 -13.540 14.393 1.00 89.06 103 PRO A N 1
ATOM 832 C CA . PRO A 1 103 ? -14.428 -13.684 15.632 1.00 89.06 103 PRO A CA 1
ATOM 833 C C . PRO A 1 103 ? -14.495 -12.344 16.388 1.00 89.06 103 PRO A C 1
ATOM 835 O O . PRO A 1 103 ? -13.544 -11.553 16.329 1.00 89.06 103 PRO A O 1
ATOM 838 N N . PRO A 1 104 ? -15.580 -12.079 17.137 1.00 90.56 104 PRO A N 1
ATOM 839 C CA . PRO A 1 104 ? -15.639 -10.922 18.014 1.00 90.56 104 PRO A CA 1
ATOM 840 C C . PRO A 1 104 ? -14.491 -10.902 19.028 1.00 90.56 104 PRO A C 1
ATOM 842 O O . PRO A 1 104 ? -14.013 -11.935 19.498 1.00 90.56 104 PRO A O 1
ATOM 845 N N . LEU A 1 105 ? -14.077 -9.699 19.419 1.00 91.94 105 LEU A N 1
ATOM 846 C CA . LEU A 1 105 ? -13.066 -9.503 20.458 1.00 91.94 105 LEU A CA 1
ATOM 847 C C . LEU A 1 105 ? -13.591 -9.851 21.858 1.00 91.94 105 LEU A C 1
ATOM 849 O O . LEU A 1 105 ? -12.790 -10.062 22.763 1.00 91.94 105 LEU A O 1
ATOM 853 N N . TRP A 1 106 ? -14.918 -9.905 22.027 1.00 91.12 106 TRP A N 1
ATOM 854 C CA . TRP A 1 106 ? -15.621 -10.042 23.305 1.00 91.12 106 TRP A CA 1
ATOM 855 C C . TRP A 1 106 ? -15.044 -11.138 24.207 1.00 91.12 106 TRP A C 1
ATOM 857 O O . TRP A 1 106 ? -14.659 -10.846 25.339 1.00 91.12 106 TRP A O 1
ATOM 867 N N . ASP A 1 107 ? -14.936 -12.376 23.722 1.00 89.81 107 ASP A N 1
ATOM 868 C CA . ASP A 1 107 ? -14.489 -13.518 24.538 1.00 89.81 107 ASP A CA 1
ATOM 869 C C . ASP A 1 107 ? -12.990 -13.475 24.862 1.00 89.81 107 ASP A C 1
ATOM 871 O O . ASP A 1 107 ? -12.547 -14.048 25.853 1.00 89.81 107 ASP A O 1
ATOM 875 N N . LYS A 1 108 ? -12.207 -12.746 24.056 1.00 91.25 108 LYS A N 1
ATOM 876 C CA . LYS A 1 108 ? -10.759 -12.555 24.231 1.00 91.25 108 LYS A CA 1
ATOM 877 C C . LYS A 1 108 ? -10.416 -11.309 25.073 1.00 91.25 108 LYS A C 1
ATOM 879 O O . LYS A 1 108 ? -9.242 -10.994 25.239 1.00 91.25 108 LYS A O 1
ATOM 884 N N . LEU A 1 109 ? -11.418 -10.580 25.580 1.00 93.50 109 LEU A N 1
ATOM 885 C CA . LEU A 1 109 ? -11.253 -9.438 26.490 1.00 93.50 109 LEU A CA 1
ATOM 886 C C . LEU A 1 109 ? -11.373 -9.901 27.949 1.00 93.50 109 LEU A C 1
ATOM 888 O O . LEU A 1 109 ? -12.486 -10.114 28.447 1.00 93.50 109 LEU A O 1
ATOM 892 N N . SER A 1 110 ? -10.219 -10.026 28.612 1.00 93.69 110 SER A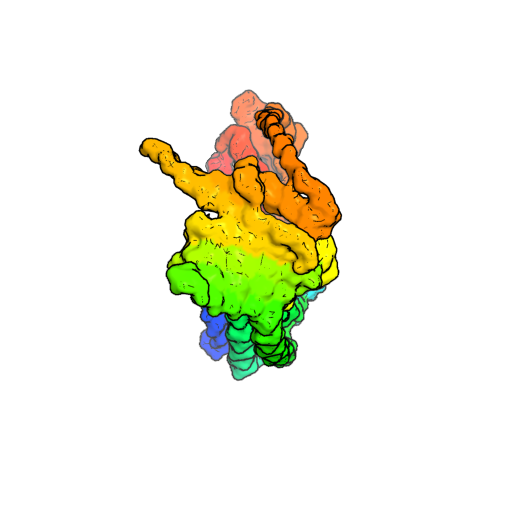 N 1
ATOM 893 C CA . SER A 1 110 ? -10.056 -10.526 29.984 1.00 93.69 110 SER A CA 1
ATOM 894 C C . SER A 1 110 ? -9.042 -9.705 30.792 1.00 93.69 110 SER A C 1
ATOM 896 O O . SER A 1 110 ? -8.030 -9.244 30.258 1.00 93.69 110 SER A O 1
ATOM 898 N N . GLU A 1 111 ? -9.290 -9.560 32.093 1.00 95.19 111 GLU A N 1
ATOM 899 C CA . GLU A 1 111 ? -8.412 -8.855 33.039 1.00 95.19 111 GLU A CA 1
ATOM 900 C C . GLU A 1 111 ? -6.983 -9.428 33.067 1.00 95.19 111 GLU A C 1
ATOM 902 O O . GLU A 1 111 ? -6.754 -10.611 32.818 1.00 95.19 111 GLU A O 1
ATOM 907 N N . GLY A 1 112 ? -5.998 -8.562 33.314 1.00 93.25 112 GLY A N 1
ATOM 908 C CA . GLY A 1 112 ? -4.575 -8.916 33.340 1.00 93.25 112 GLY A CA 1
ATOM 909 C C . GLY A 1 112 ? -3.913 -9.109 31.967 1.00 93.25 112 GLY A C 1
ATOM 910 O O . GLY A 1 112 ? -2.683 -9.134 31.902 1.00 93.25 112 GLY A O 1
ATOM 911 N N . THR A 1 113 ? -4.677 -9.187 30.872 1.00 95.19 113 THR A N 1
ATOM 912 C CA . THR A 1 113 ? -4.137 -9.221 29.497 1.00 95.19 113 THR A CA 1
ATOM 913 C C . THR A 1 113 ? -3.979 -7.817 28.909 1.00 95.19 113 THR A C 1
ATOM 915 O O . THR A 1 113 ? -4.664 -6.881 29.323 1.00 95.19 113 THR A O 1
ATOM 918 N N . TYR A 1 114 ? -3.079 -7.645 27.940 1.00 95.56 114 TYR A N 1
ATOM 919 C CA . TYR A 1 114 ? -2.918 -6.391 27.200 1.00 95.56 114 TYR A CA 1
ATOM 920 C C . TYR A 1 114 ? -3.787 -6.360 25.937 1.00 95.56 114 TYR A C 1
ATOM 922 O O . TYR A 1 114 ? -3.862 -7.328 25.174 1.00 95.56 114 TYR A O 1
ATOM 930 N N . ALA A 1 115 ? -4.375 -5.197 25.666 1.00 95.62 115 ALA A N 1
ATOM 931 C CA . ALA A 1 115 ? -5.057 -4.900 24.412 1.00 95.62 115 ALA A CA 1
ATOM 932 C C . ALA A 1 115 ? -4.303 -3.826 23.620 1.00 95.62 115 ALA A C 1
ATOM 934 O O . ALA A 1 115 ? -3.726 -2.900 24.198 1.00 95.62 115 ALA A O 1
ATOM 935 N N . LEU A 1 116 ? -4.340 -3.933 22.290 1.00 95.00 116 LEU A N 1
ATOM 936 C CA . LEU A 1 116 ? -3.816 -2.916 21.388 1.00 95.00 116 LEU A CA 1
ATOM 937 C C . LEU A 1 116 ? -4.905 -1.882 21.100 1.00 95.00 116 LEU A C 1
ATOM 939 O O . LEU A 1 116 ? -5.886 -2.158 20.406 1.00 95.00 116 LEU A O 1
ATOM 943 N N . LEU A 1 117 ? -4.695 -0.676 21.612 1.00 94.00 117 LEU A N 1
ATOM 944 C CA . LEU A 1 117 ? -5.509 0.504 21.367 1.00 94.00 117 LEU A CA 1
ATOM 945 C C . LEU A 1 117 ? -4.840 1.412 20.329 1.00 94.00 117 LEU A C 1
ATOM 947 O O . LEU A 1 117 ? -3.613 1.498 20.241 1.00 94.00 117 LEU A O 1
ATOM 951 N N . ARG A 1 118 ? -5.659 2.150 19.581 1.00 91.56 118 ARG A N 1
ATOM 952 C CA . ARG A 1 118 ? -5.239 3.230 18.680 1.00 91.56 118 ARG A CA 1
ATOM 953 C C . ARG A 1 118 ? -5.959 4.511 19.068 1.00 91.56 118 ARG A C 1
ATOM 955 O O . ARG A 1 118 ? -7.189 4.536 19.059 1.00 91.56 118 ARG A O 1
ATOM 962 N N . LYS A 1 119 ? -5.194 5.571 19.328 1.00 89.81 119 LYS A N 1
ATOM 963 C CA . LYS A 1 119 ? -5.686 6.951 19.341 1.00 89.81 119 LYS A CA 1
ATOM 964 C C . LYS A 1 119 ? -5.441 7.588 17.975 1.00 89.81 119 LYS A C 1
ATOM 966 O O . LYS A 1 119 ? -4.308 7.541 17.488 1.00 89.81 119 LYS A O 1
ATOM 971 N N . ASP A 1 120 ? -6.479 8.137 17.352 1.00 85.62 120 ASP A N 1
ATOM 972 C CA . ASP A 1 120 ? -6.380 8.811 16.053 1.00 85.62 120 ASP A CA 1
ATOM 973 C C . ASP A 1 120 ? -6.020 10.308 16.175 1.00 85.62 120 ASP A C 1
ATOM 975 O O . ASP A 1 120 ? -5.791 10.835 17.266 1.00 85.62 120 ASP A O 1
ATOM 979 N N . TYR A 1 121 ? -5.953 11.001 15.033 1.00 79.62 121 TYR A N 1
ATOM 980 C CA . TYR A 1 121 ? -5.639 12.433 14.959 1.00 79.62 121 TYR A CA 1
ATOM 981 C C . TYR A 1 121 ? -6.673 13.329 15.673 1.00 79.62 121 TYR A C 1
ATOM 983 O O . TYR A 1 121 ? -6.341 14.444 16.069 1.00 79.62 121 TYR A O 1
ATOM 991 N N . TRP A 1 122 ? -7.908 12.854 15.850 1.00 80.00 122 TRP A N 1
ATOM 992 C CA . TRP A 1 122 ? -9.021 13.567 16.484 1.00 80.00 122 TRP A CA 1
ATOM 993 C C . TRP A 1 122 ? -9.174 13.205 17.970 1.00 80.00 122 TRP A C 1
ATOM 995 O O . TRP A 1 122 ? -10.259 13.357 18.532 1.00 80.00 122 TRP A O 1
ATOM 1005 N N . ASP A 1 123 ? -8.107 12.683 18.587 1.00 80.31 123 ASP A N 1
ATOM 1006 C CA . ASP A 1 123 ? -8.070 12.143 19.951 1.00 80.31 123 ASP A CA 1
ATOM 1007 C C . ASP A 1 123 ? -9.069 10.990 20.213 1.00 80.31 123 ASP A C 1
ATOM 1009 O O . ASP A 1 123 ? -9.305 10.623 21.368 1.00 80.31 123 ASP A O 1
ATOM 1013 N N . ARG A 1 124 ? -9.632 10.367 19.166 1.00 86.31 124 ARG A N 1
ATOM 1014 C CA . ARG A 1 124 ? -10.589 9.261 19.310 1.00 86.31 124 ARG A CA 1
ATOM 1015 C C . ARG A 1 124 ? -9.844 7.965 19.581 1.00 86.31 124 ARG A C 1
ATOM 1017 O O . ARG A 1 124 ? -8.932 7.601 18.838 1.00 86.31 124 ARG A O 1
ATOM 1024 N N . TRP A 1 125 ? -10.255 7.254 20.625 1.00 90.50 125 TRP A N 1
ATOM 1025 C CA . TRP A 1 125 ? -9.737 5.926 20.926 1.00 90.50 125 TRP A CA 1
ATOM 1026 C C . TRP A 1 125 ? -10.494 4.849 20.157 1.00 90.50 125 TRP A C 1
ATOM 1028 O O . TRP A 1 125 ? -11.658 5.008 19.798 1.00 90.50 125 TRP A O 1
ATOM 1038 N N . SER A 1 126 ? -9.806 3.742 19.904 1.00 91.62 126 SER A N 1
ATOM 1039 C CA . SER A 1 126 ? -10.377 2.561 19.272 1.00 91.62 126 SER A CA 1
ATOM 1040 C C . SER A 1 126 ? -9.639 1.296 19.682 1.00 91.62 126 SER A C 1
ATOM 1042 O O . SER A 1 126 ? -8.418 1.326 19.872 1.00 91.62 126 SER A O 1
ATOM 1044 N N . LEU A 1 127 ? -10.368 0.187 19.802 1.00 93.62 127 LEU A N 1
ATOM 1045 C CA . LEU A 1 127 ? -9.783 -1.124 20.048 1.00 93.62 127 LEU A CA 1
ATOM 1046 C C . LEU A 1 127 ? -9.359 -1.729 18.704 1.00 93.62 127 LEU A C 1
ATOM 1048 O O . LEU A 1 127 ? -10.153 -1.835 17.770 1.00 93.62 127 LEU A O 1
ATOM 1052 N N . VAL A 1 128 ? -8.078 -2.077 18.585 1.00 93.12 128 VAL A N 1
ATOM 1053 C CA . VAL A 1 128 ? -7.507 -2.670 17.368 1.00 93.12 128 VAL A CA 1
ATOM 1054 C C . VAL A 1 128 ? -7.486 -4.184 17.485 1.00 93.12 128 VAL A C 1
ATOM 1056 O O . VAL A 1 128 ? -7.969 -4.863 16.584 1.00 93.12 128 VAL A O 1
ATOM 1059 N N . ALA A 1 129 ? -6.930 -4.701 18.583 1.00 94.62 129 ALA A N 1
ATOM 1060 C CA . ALA A 1 129 ? -6.744 -6.130 18.794 1.00 94.62 129 ALA A CA 1
ATOM 1061 C C . ALA A 1 129 ? -6.677 -6.505 20.281 1.00 94.62 129 ALA A C 1
ATOM 1063 O O . ALA A 1 129 ? -6.262 -5.701 21.118 1.00 94.62 129 ALA A O 1
ATOM 1064 N N . THR A 1 130 ? -6.997 -7.761 20.588 1.00 95.25 130 THR A N 1
ATOM 1065 C CA . THR A 1 130 ? -6.576 -8.422 21.840 1.00 95.25 130 THR A CA 1
ATOM 1066 C C . THR A 1 130 ? -5.211 -9.090 21.639 1.00 95.25 130 THR A C 1
ATOM 1068 O O . THR A 1 130 ? -4.813 -9.336 20.498 1.00 95.25 130 THR A O 1
ATOM 1071 N N . THR A 1 131 ? -4.480 -9.393 22.715 1.00 95.69 131 THR A N 1
ATOM 1072 C CA . THR A 1 131 ? -3.181 -10.090 22.633 1.00 95.69 131 THR A CA 1
ATOM 1073 C C . THR A 1 131 ? -3.093 -11.253 23.620 1.00 95.69 131 THR A C 1
ATOM 1075 O O . THR A 1 131 ? -3.958 -11.410 24.477 1.00 95.69 131 THR A O 1
ATOM 1078 N N . ASP A 1 132 ? -2.060 -12.083 23.488 1.00 95.00 132 ASP A N 1
ATOM 1079 C CA . ASP A 1 132 ? -1.678 -13.124 24.453 1.00 95.00 132 ASP A CA 1
ATOM 1080 C C . ASP A 1 132 ? -0.776 -12.598 25.591 1.00 95.00 132 ASP A C 1
ATOM 1082 O O . ASP A 1 132 ? -0.357 -13.355 26.468 1.00 95.00 132 ASP A O 1
ATOM 1086 N N . ILE A 1 133 ? -0.479 -11.296 25.596 1.00 95.81 133 ILE A N 1
ATOM 1087 C CA . ILE A 1 133 ? 0.501 -10.674 26.484 1.00 95.81 133 ILE A CA 1
ATOM 1088 C C . ILE A 1 133 ? -0.117 -10.366 27.854 1.00 95.81 133 ILE A C 1
ATOM 1090 O O . ILE A 1 133 ? -1.190 -9.770 27.948 1.00 95.81 133 ILE A O 1
ATOM 1094 N N . THR A 1 134 ? 0.602 -10.712 28.925 1.00 94.62 134 THR A N 1
ATOM 1095 C CA . THR A 1 134 ? 0.236 -10.424 30.331 1.00 94.62 134 THR A CA 1
ATOM 1096 C C . THR A 1 134 ? 1.315 -9.656 31.107 1.00 94.62 134 THR A C 1
ATOM 1098 O O . THR A 1 134 ? 1.045 -9.138 32.197 1.00 94.62 134 THR A O 1
ATOM 1101 N N . LYS A 1 135 ? 2.527 -9.543 30.548 1.00 93.69 135 LYS A N 1
ATOM 1102 C CA . LYS A 1 135 ? 3.696 -8.888 31.153 1.00 93.69 135 LYS A CA 1
ATOM 1103 C C . LYS A 1 135 ? 4.122 -7.640 30.386 1.00 93.69 135 LYS A C 1
ATOM 1105 O O . LYS A 1 135 ? 3.889 -7.517 29.182 1.00 93.69 135 LYS A O 1
ATOM 1110 N N . ARG A 1 136 ? 4.817 -6.744 31.083 1.00 90.50 136 ARG A N 1
ATOM 1111 C CA . ARG A 1 136 ? 5.286 -5.467 30.542 1.00 90.50 136 ARG A CA 1
ATOM 1112 C C . ARG A 1 136 ? 6.450 -5.631 29.563 1.00 90.50 136 ARG A C 1
ATOM 1114 O O . ARG A 1 136 ? 6.527 -4.915 28.569 1.00 90.50 136 ARG A O 1
ATOM 1121 N N . GLU A 1 137 ? 7.331 -6.590 29.816 1.00 93.06 137 GLU A N 1
ATOM 1122 C CA . GLU A 1 137 ? 8.516 -6.881 29.004 1.00 93.06 137 GLU A CA 1
ATOM 1123 C C . GLU A 1 137 ? 8.105 -7.379 27.612 1.00 93.06 137 GLU A C 1
ATOM 1125 O O . GLU A 1 137 ? 8.567 -6.859 26.597 1.00 93.06 137 GLU A O 1
ATOM 1130 N N . ASP A 1 138 ? 7.150 -8.309 27.574 1.00 95.31 138 ASP A N 1
ATOM 1131 C CA . ASP A 1 138 ? 6.546 -8.862 26.358 1.00 95.31 138 ASP A CA 1
ATOM 1132 C C . ASP A 1 138 ? 5.817 -7.768 25.543 1.00 95.31 138 ASP A C 1
ATOM 1134 O O . ASP A 1 138 ? 5.918 -7.714 24.314 1.00 95.31 138 ASP A O 1
ATOM 1138 N N . ALA A 1 139 ? 5.139 -6.827 26.217 1.00 92.25 139 ALA A N 1
ATOM 1139 C CA . ALA A 1 139 ? 4.514 -5.661 25.583 1.00 92.25 139 ALA A CA 1
ATOM 1140 C C . ALA A 1 139 ? 5.546 -4.656 25.022 1.00 92.25 139 ALA A C 1
ATOM 1142 O O . ALA A 1 139 ? 5.301 -4.014 23.995 1.00 92.25 139 ALA A O 1
ATOM 1143 N N . GLN A 1 140 ? 6.720 -4.531 25.649 1.00 92.69 140 GLN A N 1
ATOM 1144 C CA . GLN A 1 140 ? 7.824 -3.732 25.113 1.00 92.69 140 GLN A CA 1
ATOM 1145 C C . GLN A 1 140 ? 8.457 -4.423 23.898 1.00 92.69 140 GLN A C 1
ATOM 1147 O O . GLN A 1 140 ? 8.760 -3.762 22.900 1.00 92.69 140 GLN A O 1
ATOM 1152 N N . GLU A 1 141 ? 8.616 -5.748 23.944 1.00 95.06 141 GLU A N 1
ATOM 1153 C CA . GLU A 1 141 ? 9.115 -6.537 22.817 1.00 95.06 141 GLU A CA 1
ATOM 1154 C C . GLU A 1 141 ? 8.179 -6.426 21.605 1.00 95.06 141 GLU A C 1
ATOM 1156 O O . GLU A 1 141 ? 8.652 -6.157 20.499 1.00 95.06 141 GLU A O 1
ATOM 1161 N N . PHE A 1 142 ? 6.857 -6.513 21.810 1.00 94.81 142 PHE A N 1
ATOM 1162 C CA . PHE A 1 142 ? 5.851 -6.307 20.762 1.00 94.81 142 PHE A CA 1
ATOM 1163 C C . PHE A 1 142 ? 6.086 -5.002 19.991 1.00 94.81 142 PHE A C 1
ATOM 1165 O O . PHE A 1 142 ? 6.170 -5.015 18.762 1.00 94.81 142 PHE A O 1
ATOM 1172 N N . PHE A 1 143 ? 6.245 -3.867 20.684 1.00 91.75 143 PHE A N 1
ATOM 1173 C CA . PHE A 1 143 ? 6.481 -2.589 20.005 1.00 91.75 143 PHE A CA 1
ATOM 1174 C C . PHE A 1 143 ? 7.884 -2.449 19.415 1.00 91.75 143 PHE A C 1
ATOM 1176 O O . PHE A 1 143 ? 8.025 -1.787 18.385 1.00 91.75 143 PHE A O 1
ATOM 1183 N N . ASN A 1 144 ? 8.903 -3.090 19.992 1.00 92.88 144 ASN A N 1
ATOM 1184 C CA . ASN A 1 144 ? 10.237 -3.143 19.391 1.00 92.88 144 ASN A CA 1
ATOM 1185 C C . ASN A 1 144 ? 10.194 -3.882 18.040 1.00 92.88 144 ASN A C 1
ATOM 1187 O O . ASN A 1 144 ? 10.704 -3.373 17.041 1.00 92.88 144 ASN A O 1
ATOM 1191 N N . ILE A 1 145 ? 9.507 -5.028 17.983 1.00 95.12 145 ILE A N 1
ATOM 1192 C CA . ILE A 1 145 ? 9.280 -5.812 16.760 1.00 95.12 145 ILE A CA 1
ATOM 1193 C C . ILE A 1 145 ? 8.433 -5.013 15.755 1.00 95.12 145 ILE A C 1
ATOM 1195 O O . ILE A 1 145 ? 8.814 -4.878 14.592 1.00 95.12 145 ILE A O 1
ATOM 1199 N N . TYR A 1 146 ? 7.321 -4.417 16.199 1.00 92.62 146 TYR A N 1
ATOM 1200 C CA . TYR A 1 146 ? 6.437 -3.595 15.362 1.00 92.62 146 TYR A CA 1
ATOM 1201 C C . TYR A 1 146 ? 7.188 -2.404 14.737 1.00 92.62 146 TYR A C 1
ATOM 1203 O O . TYR A 1 146 ? 7.062 -2.131 13.542 1.00 92.62 146 TYR A O 1
ATOM 1211 N N . LYS A 1 147 ? 8.028 -1.716 15.524 1.00 90.88 147 LYS A N 1
ATOM 1212 C CA . LYS A 1 147 ? 8.904 -0.634 15.054 1.00 90.88 147 LYS A CA 1
ATOM 1213 C C . LYS A 1 147 ? 9.937 -1.141 14.048 1.00 90.88 147 LYS A C 1
ATOM 1215 O O . LYS A 1 147 ? 10.126 -0.493 13.024 1.00 90.88 147 LYS A O 1
ATOM 1220 N N . ARG A 1 148 ? 10.561 -2.297 14.295 1.00 93.88 148 ARG A N 1
ATOM 1221 C CA . ARG A 1 148 ? 11.550 -2.898 13.389 1.00 93.88 148 ARG A CA 1
ATOM 1222 C C . ARG A 1 148 ? 10.948 -3.255 12.024 1.00 93.88 148 ARG A C 1
ATOM 1224 O O . ARG A 1 148 ? 11.562 -2.970 11.000 1.00 93.88 148 ARG A O 1
ATOM 1231 N N . ILE A 1 149 ? 9.728 -3.794 11.989 1.00 93.88 149 ILE A N 1
ATOM 1232 C CA . ILE A 1 149 ? 9.005 -4.054 10.731 1.00 93.88 149 ILE A CA 1
ATOM 1233 C C . ILE A 1 149 ? 8.680 -2.732 10.011 1.00 93.88 149 ILE A C 1
ATOM 1235 O O . ILE A 1 149 ? 8.919 -2.617 8.811 1.00 93.88 149 ILE A O 1
ATOM 1239 N N . LEU A 1 150 ? 8.230 -1.697 10.736 1.00 89.81 150 LEU A N 1
ATOM 1240 C CA . LEU A 1 150 ? 8.030 -0.348 10.178 1.00 89.81 150 LEU A CA 1
ATOM 1241 C C . LEU A 1 150 ? 9.318 0.337 9.688 1.00 89.81 150 LEU A C 1
ATOM 1243 O O . LEU A 1 150 ? 9.226 1.305 8.934 1.00 89.81 150 LEU A O 1
ATOM 1247 N N . GLU A 1 151 ? 10.496 -0.087 10.141 1.00 91.50 151 GLU A N 1
ATOM 1248 C CA . GLU A 1 151 ? 11.784 0.394 9.630 1.00 91.50 151 GLU A CA 1
ATOM 1249 C C . GLU A 1 151 ? 12.150 -0.308 8.321 1.00 91.50 151 GLU A C 1
ATOM 1251 O O . GLU A 1 151 ? 12.499 0.372 7.363 1.00 91.50 151 GLU A O 1
ATOM 1256 N N . ILE A 1 152 ? 11.980 -1.633 8.249 1.00 94.38 152 ILE A N 1
ATOM 1257 C CA . ILE A 1 152 ? 12.176 -2.424 7.020 1.00 94.38 152 ILE A CA 1
ATOM 1258 C C . ILE A 1 152 ? 11.246 -1.933 5.901 1.00 94.38 152 ILE A C 1
ATOM 1260 O O . ILE A 1 152 ? 11.682 -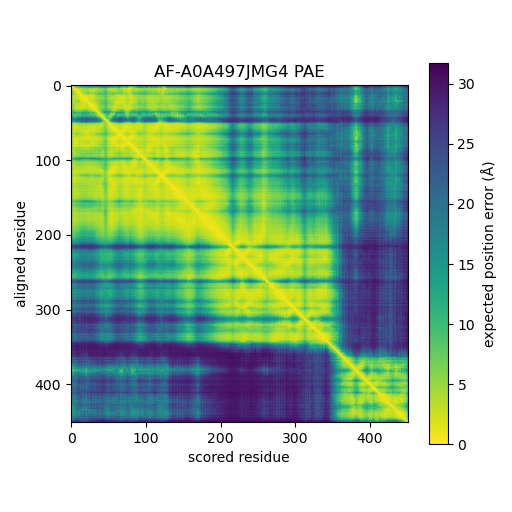1.717 4.776 1.00 94.38 152 ILE A O 1
ATOM 1264 N N . GLN A 1 153 ? 9.978 -1.663 6.223 1.00 90.94 153 GLN A N 1
ATOM 1265 C CA . GLN A 1 153 ? 8.954 -1.179 5.285 1.00 90.94 153 GLN A CA 1
ATOM 1266 C C . GLN A 1 153 ? 9.114 0.308 4.875 1.00 90.94 153 GLN A C 1
ATOM 1268 O O . GLN A 1 153 ? 8.174 0.915 4.358 1.00 90.94 153 GLN A O 1
ATOM 1273 N N . ARG A 1 154 ? 10.292 0.912 5.104 1.00 89.81 154 ARG A N 1
ATOM 1274 C CA . ARG A 1 154 ? 10.709 2.205 4.520 1.00 89.81 154 ARG A CA 1
ATOM 1275 C C . ARG A 1 154 ? 11.675 2.055 3.346 1.00 89.81 154 ARG A C 1
ATOM 1277 O O . ARG A 1 154 ? 11.894 3.040 2.645 1.00 89.81 154 ARG A O 1
ATOM 1284 N N . GLU A 1 155 ? 12.258 0.875 3.151 1.00 89.88 155 GLU A N 1
ATOM 1285 C CA . GLU A 1 155 ? 13.106 0.580 1.996 1.00 89.88 155 GLU A CA 1
ATOM 1286 C C . GLU A 1 155 ? 12.240 0.503 0.726 1.00 89.88 155 GLU A C 1
ATOM 1288 O O . GLU A 1 155 ? 11.165 -0.099 0.733 1.00 89.88 155 GLU A O 1
ATOM 1293 N N . ASP A 1 156 ? 12.694 1.113 -0.373 1.00 84.75 156 ASP A N 1
ATOM 1294 C CA . ASP A 1 156 ? 11.904 1.307 -1.604 1.00 84.75 156 ASP A CA 1
ATOM 1295 C C . ASP A 1 156 ? 11.906 0.054 -2.510 1.00 84.75 156 ASP A C 1
ATOM 1297 O O . ASP A 1 156 ? 12.298 0.077 -3.681 1.00 84.75 156 ASP A O 1
ATOM 1301 N N . PHE A 1 157 ? 11.519 -1.091 -1.936 1.00 90.50 157 PHE A N 1
ATOM 1302 C CA . PHE A 1 157 ? 11.509 -2.392 -2.606 1.00 90.50 157 PHE A CA 1
ATOM 1303 C C . PHE A 1 157 ? 10.095 -2.934 -2.804 1.00 90.50 157 PHE A C 1
ATOM 1305 O O . PHE A 1 157 ? 9.377 -3.239 -1.853 1.00 90.50 157 PHE A O 1
ATOM 1312 N N . ARG A 1 158 ? 9.709 -3.143 -4.067 1.00 86.81 158 ARG A N 1
ATOM 1313 C CA . ARG A 1 158 ? 8.350 -3.566 -4.444 1.00 86.81 158 ARG A CA 1
ATOM 1314 C C . ARG A 1 158 ? 8.014 -4.996 -4.008 1.00 86.81 158 ARG A C 1
ATOM 1316 O O . ARG A 1 158 ? 6.840 -5.350 -3.916 1.00 86.81 158 ARG A O 1
ATOM 1323 N N . GLU A 1 159 ? 9.009 -5.839 -3.738 1.00 89.25 159 GLU A N 1
ATOM 1324 C CA . GLU A 1 159 ? 8.767 -7.148 -3.129 1.00 89.25 159 GLU A CA 1
ATOM 1325 C C . GLU A 1 159 ? 8.282 -7.047 -1.666 1.00 89.25 159 GLU A C 1
ATOM 1327 O O . GLU A 1 159 ? 7.478 -7.886 -1.252 1.00 89.25 159 GLU A O 1
ATOM 1332 N N . LEU A 1 160 ? 8.674 -6.010 -0.907 1.00 92.25 160 LEU A N 1
ATOM 1333 C CA . LEU A 1 160 ? 8.323 -5.864 0.514 1.00 92.25 160 LEU A CA 1
ATOM 1334 C C . LEU A 1 160 ? 6.825 -5.639 0.761 1.00 92.25 160 LEU A C 1
ATOM 1336 O O . LEU A 1 160 ? 6.322 -6.092 1.791 1.00 92.25 160 LEU A O 1
ATOM 1340 N N . ASP A 1 161 ? 6.085 -5.053 -0.190 1.00 88.31 161 ASP A N 1
ATOM 1341 C CA . ASP A 1 161 ? 4.619 -4.914 -0.111 1.00 88.31 161 ASP A CA 1
ATOM 1342 C C . ASP A 1 161 ? 3.907 -6.267 0.102 1.00 88.31 161 ASP A C 1
ATOM 1344 O O . ASP A 1 161 ? 2.829 -6.317 0.691 1.00 88.31 161 ASP A O 1
ATOM 1348 N N . ARG A 1 162 ? 4.515 -7.386 -0.324 1.00 86.56 162 ARG A N 1
ATOM 1349 C CA . ARG A 1 162 ? 3.963 -8.746 -0.154 1.00 86.56 162 ARG A CA 1
ATOM 1350 C C . ARG A 1 162 ? 4.052 -9.275 1.278 1.00 86.56 162 ARG A C 1
ATOM 1352 O O . ARG A 1 162 ? 3.315 -10.192 1.628 1.00 86.56 162 ARG A O 1
ATOM 1359 N N . VAL A 1 163 ? 4.968 -8.735 2.084 1.00 92.56 163 VAL A N 1
ATOM 1360 C CA . VAL A 1 163 ? 5.229 -9.148 3.477 1.00 92.56 163 VAL A CA 1
ATOM 1361 C C . VAL A 1 163 ? 4.949 -8.030 4.487 1.00 92.56 163 VAL A C 1
ATOM 1363 O O . VAL A 1 163 ? 5.230 -8.188 5.668 1.00 92.56 163 VAL A O 1
ATOM 1366 N N . LYS A 1 164 ? 4.363 -6.921 4.031 1.00 89.38 164 LYS A N 1
ATOM 1367 C CA . LYS A 1 164 ? 4.090 -5.697 4.795 1.00 89.38 164 LYS A CA 1
ATOM 1368 C C . LYS A 1 164 ? 3.025 -5.830 5.874 1.00 89.38 164 LYS A C 1
ATOM 1370 O O . LYS A 1 164 ? 3.121 -5.171 6.903 1.00 89.38 164 LYS A O 1
ATOM 1375 N N . ASN A 1 165 ? 2.021 -6.671 5.636 1.00 91.75 165 ASN A N 1
ATOM 1376 C CA . ASN A 1 165 ? 0.851 -6.776 6.501 1.00 91.75 165 ASN A CA 1
ATOM 1377 C C . ASN A 1 165 ? 0.795 -8.168 7.143 1.00 91.75 165 ASN A C 1
ATOM 1379 O O . ASN A 1 165 ? 0.758 -9.187 6.446 1.00 91.75 165 ASN A O 1
ATOM 1383 N N . LEU A 1 166 ? 0.701 -8.218 8.469 1.00 93.75 166 LEU A N 1
ATOM 1384 C CA . LEU A 1 166 ? 0.301 -9.407 9.206 1.00 93.75 166 LEU A CA 1
ATOM 1385 C C . LEU A 1 166 ? -1.213 -9.575 9.055 1.00 93.75 166 LEU A C 1
ATOM 1387 O O . LEU A 1 166 ? -1.992 -8.704 9.447 1.00 93.75 166 LEU A O 1
ATOM 1391 N N . SER A 1 167 ? -1.626 -10.699 8.472 1.00 92.12 167 SER A N 1
ATOM 1392 C CA . SER A 1 167 ? -3.032 -11.108 8.466 1.00 92.12 167 SER A CA 1
ATOM 1393 C C . SER A 1 167 ? -3.416 -11.652 9.842 1.00 92.12 167 SER A C 1
ATOM 1395 O O . SER A 1 167 ? -2.711 -12.520 10.353 1.00 92.12 167 SER A O 1
ATOM 1397 N N . TYR A 1 168 ? -4.505 -11.157 10.436 1.00 93.25 168 TYR A N 1
ATOM 1398 C CA . TYR A 1 168 ? -4.943 -11.551 11.784 1.00 93.25 168 TYR A CA 1
ATOM 1399 C C . TYR A 1 168 ? -6.477 -11.576 11.925 1.00 93.25 168 TYR A C 1
ATOM 1401 O O . TYR A 1 168 ? -7.190 -11.070 11.059 1.00 93.25 168 TYR A O 1
ATOM 1409 N N . ASP A 1 169 ? -6.982 -12.179 13.009 1.00 90.12 169 ASP A N 1
ATOM 1410 C CA . ASP A 1 169 ? -8.414 -12.453 13.236 1.00 90.12 169 ASP A CA 1
ATOM 1411 C C . ASP A 1 169 ? -9.098 -11.482 14.226 1.00 90.12 169 ASP A C 1
ATOM 1413 O O . ASP A 1 169 ? -10.225 -11.717 14.647 1.00 90.12 169 ASP A O 1
ATOM 1417 N N . GLY A 1 170 ? -8.409 -10.417 14.646 1.00 89.94 170 GLY A N 1
ATOM 1418 C CA . GLY A 1 170 ? -8.778 -9.596 15.809 1.00 89.94 170 GLY A CA 1
ATOM 1419 C C . GLY A 1 170 ? -7.918 -9.858 17.056 1.00 89.94 170 GLY A C 1
ATOM 1420 O O . GLY A 1 170 ? -7.845 -9.013 17.946 1.00 89.94 170 GLY A O 1
ATOM 1421 N N . HIS A 1 171 ? -7.200 -10.978 17.110 1.00 94.19 171 HIS A N 1
ATOM 1422 C CA . HIS A 1 171 ? -6.205 -11.291 18.135 1.00 94.19 171 HIS A CA 1
ATOM 1423 C C . HIS A 1 171 ? -4.805 -11.354 17.518 1.00 94.19 171 HIS A C 1
ATOM 1425 O O . HIS A 1 171 ? -4.619 -11.924 16.442 1.00 94.19 171 HIS A O 1
ATOM 1431 N N . VAL A 1 172 ? -3.815 -10.761 18.184 1.00 94.81 172 VAL A N 1
ATOM 1432 C CA . VAL A 1 172 ? -2.413 -10.778 17.743 1.00 94.81 172 VAL A CA 1
ATOM 1433 C C . VAL A 1 172 ? -1.562 -11.425 18.819 1.00 94.81 172 VAL A C 1
ATOM 1435 O O . VAL A 1 172 ? -1.423 -10.883 19.913 1.00 94.81 172 VAL A O 1
ATOM 1438 N N . ARG A 1 173 ? -0.961 -12.565 18.479 1.00 95.19 173 ARG A N 1
ATOM 1439 C CA . ARG A 1 173 ? 0.018 -13.236 19.331 1.00 95.19 173 ARG A CA 1
ATOM 1440 C C . ARG A 1 173 ? 1.405 -12.654 19.129 1.00 95.19 173 ARG A C 1
ATOM 1442 O O . ARG A 1 173 ? 1.803 -12.385 17.990 1.00 95.19 173 ARG A O 1
ATOM 1449 N N . LEU A 1 174 ? 2.173 -12.531 20.206 1.00 95.88 174 LEU A N 1
ATOM 1450 C CA . LEU A 1 174 ? 3.552 -12.048 20.138 1.00 95.88 174 LEU A CA 1
ATOM 1451 C C . LEU A 1 174 ? 4.426 -12.929 19.221 1.00 95.88 174 LEU A C 1
ATOM 1453 O O . LEU A 1 174 ? 5.230 -12.406 18.449 1.00 95.88 174 LEU A O 1
ATOM 1457 N N . GLU A 1 175 ? 4.228 -14.252 19.219 1.00 96.62 175 GLU A N 1
ATOM 1458 C CA . GLU A 1 175 ? 4.973 -15.171 18.340 1.00 96.62 175 GLU A CA 1
ATOM 1459 C C . GLU A 1 175 ? 4.597 -15.037 16.851 1.00 96.62 175 GLU A C 1
ATOM 1461 O O . GLU A 1 175 ? 5.462 -15.167 15.982 1.00 96.62 175 GLU A O 1
ATOM 1466 N N . ASP A 1 176 ? 3.347 -14.705 16.516 1.00 96.06 176 ASP A N 1
ATOM 1467 C CA . ASP A 1 176 ? 2.976 -14.452 15.117 1.00 96.06 176 ASP A CA 1
ATOM 1468 C C . ASP A 1 176 ? 3.606 -13.142 14.606 1.00 96.06 176 ASP A C 1
ATOM 1470 O O . ASP A 1 176 ? 4.057 -13.079 13.458 1.00 96.06 176 ASP A O 1
ATOM 1474 N N . LEU A 1 177 ? 3.764 -12.134 15.477 1.00 95.31 177 LEU A N 1
ATOM 1475 C CA . LEU A 1 177 ? 4.518 -10.914 15.173 1.00 95.31 177 LEU A CA 1
ATOM 1476 C C . LEU A 1 177 ? 6.033 -11.186 15.033 1.00 95.31 177 LEU A C 1
ATOM 1478 O O . LEU A 1 177 ? 6.654 -10.698 14.086 1.00 95.31 177 LEU A O 1
ATOM 1482 N N . LYS A 1 178 ? 6.627 -12.028 15.896 1.00 97.38 178 LYS A N 1
ATOM 1483 C CA . LYS A 1 178 ? 8.026 -12.501 15.768 1.00 97.38 178 LYS A CA 1
ATOM 1484 C C . LYS A 1 178 ? 8.263 -13.217 14.439 1.00 97.38 178 LYS A C 1
ATOM 1486 O O . LYS A 1 178 ? 9.231 -12.927 13.732 1.00 97.38 178 LYS A O 1
ATOM 1491 N N . ARG A 1 179 ? 7.350 -14.112 14.052 1.00 97.12 179 ARG A N 1
ATOM 1492 C CA . ARG A 1 179 ? 7.377 -14.815 12.760 1.00 97.12 179 ARG A CA 1
ATOM 1493 C C . ARG A 1 179 ? 7.222 -13.854 11.577 1.00 97.12 179 ARG A C 1
ATOM 1495 O O . ARG A 1 179 ? 7.841 -14.068 10.535 1.00 97.12 179 ARG A O 1
ATOM 1502 N N . HIS A 1 180 ? 6.430 -12.792 11.726 1.00 96.75 180 HIS A N 1
ATOM 1503 C CA . HIS A 1 180 ? 6.261 -11.764 10.699 1.00 96.75 180 HIS A CA 1
ATOM 1504 C C . HIS A 1 180 ? 7.518 -10.899 10.506 1.00 96.75 180 HIS A C 1
ATOM 1506 O O . HIS A 1 180 ? 7.871 -10.598 9.364 1.00 96.75 180 HIS A O 1
ATOM 1512 N N . LEU A 1 181 ? 8.249 -10.578 11.582 1.00 97.12 181 LEU A N 1
ATOM 1513 C CA . LEU A 1 181 ? 9.553 -9.911 11.487 1.00 97.12 181 LEU A CA 1
ATOM 1514 C C . LEU A 1 181 ? 10.576 -10.764 10.727 1.00 97.12 181 LEU A C 1
ATOM 1516 O O . LEU A 1 181 ? 11.187 -10.254 9.792 1.00 97.12 181 LEU A O 1
ATOM 1520 N N . ARG A 1 182 ? 10.714 -12.058 11.054 1.00 97.38 182 ARG A N 1
ATOM 1521 C CA . ARG A 1 182 ? 11.653 -12.954 10.344 1.00 97.38 182 ARG A CA 1
ATOM 1522 C C . ARG A 1 182 ? 11.401 -12.956 8.830 1.00 97.38 182 ARG A C 1
ATOM 1524 O O . ARG A 1 182 ? 12.332 -12.724 8.067 1.00 97.38 182 ARG A O 1
ATOM 1531 N N . LYS A 1 183 ? 10.135 -13.062 8.405 1.00 96.75 183 LYS A N 1
ATOM 1532 C CA . LYS A 1 183 ? 9.734 -12.961 6.986 1.00 96.75 183 LYS A CA 1
ATOM 1533 C C . LYS A 1 183 ? 10.100 -11.620 6.335 1.00 96.75 183 LYS A C 1
ATOM 1535 O O . LYS A 1 183 ? 10.487 -11.597 5.170 1.00 96.75 183 LYS A O 1
ATOM 1540 N N . ASN A 1 184 ? 9.977 -10.509 7.064 1.00 96.88 184 ASN A N 1
ATOM 1541 C CA . ASN A 1 184 ? 10.375 -9.187 6.570 1.00 96.88 184 ASN A CA 1
ATOM 1542 C C . ASN A 1 184 ? 11.902 -9.075 6.418 1.00 96.88 184 ASN A C 1
ATOM 1544 O O . ASN A 1 184 ? 12.376 -8.535 5.423 1.00 96.88 184 ASN A O 1
ATOM 1548 N N . GLU A 1 185 ? 12.684 -9.618 7.355 1.00 97.25 185 GLU A N 1
ATOM 1549 C CA . GLU A 1 185 ? 14.152 -9.611 7.274 1.00 97.25 185 GLU A CA 1
ATOM 1550 C C . GLU A 1 185 ? 14.704 -10.593 6.225 1.00 97.25 185 GLU A C 1
ATOM 1552 O O . GLU A 1 185 ? 15.736 -10.319 5.611 1.00 97.25 185 GLU A O 1
ATOM 1557 N N . GLU A 1 186 ? 14.018 -11.710 5.981 1.00 96.81 186 GLU A N 1
ATOM 1558 C CA . GLU A 1 186 ? 14.302 -12.653 4.891 1.00 96.81 186 GLU A CA 1
ATOM 1559 C C . GLU A 1 186 ? 14.044 -12.021 3.513 1.00 96.81 186 GLU A C 1
ATOM 1561 O O . GLU A 1 186 ? 14.943 -12.007 2.667 1.00 96.81 186 GLU A O 1
ATOM 1566 N N . GLU A 1 187 ? 12.862 -11.433 3.289 1.00 96.31 187 G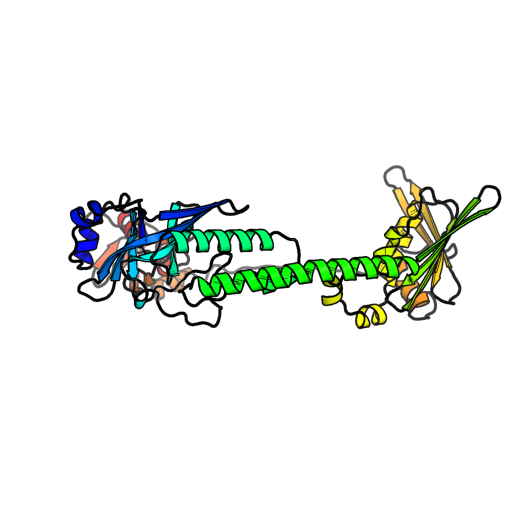LU A N 1
ATOM 1567 C CA . GLU A 1 187 ? 12.554 -10.792 2.004 1.00 96.31 187 GLU A CA 1
ATOM 1568 C C . GLU A 1 187 ? 13.391 -9.514 1.796 1.00 96.31 187 GLU A C 1
ATOM 1570 O O . GLU A 1 187 ? 13.793 -9.248 0.667 1.00 96.31 187 GLU A O 1
ATOM 1575 N N . LEU A 1 188 ? 13.770 -8.770 2.848 1.00 96.81 188 LEU A N 1
ATOM 1576 C CA . LEU A 1 188 ? 14.704 -7.637 2.730 1.00 96.81 188 LEU A CA 1
ATOM 1577 C C . LEU A 1 188 ? 16.098 -8.074 2.242 1.00 96.81 188 LEU A C 1
ATOM 1579 O O . LEU A 1 188 ? 16.643 -7.464 1.320 1.00 96.81 188 LEU A O 1
ATOM 1583 N N . LYS A 1 189 ? 16.673 -9.148 2.807 1.00 96.19 189 LYS A N 1
ATOM 1584 C CA . LYS A 1 189 ? 17.952 -9.716 2.325 1.00 96.19 189 LYS A CA 1
ATOM 1585 C C . LYS A 1 189 ? 17.852 -10.097 0.846 1.00 96.19 189 LYS A C 1
ATOM 1587 O O . LYS A 1 189 ? 18.714 -9.736 0.045 1.00 96.19 189 LYS A O 1
ATOM 1592 N N . ARG A 1 190 ? 16.748 -10.750 0.475 1.00 95.31 190 ARG A N 1
ATOM 1593 C CA . ARG A 1 190 ? 16.432 -11.122 -0.907 1.00 95.31 190 ARG A CA 1
ATOM 1594 C C . ARG A 1 190 ? 16.281 -9.904 -1.829 1.00 95.31 190 ARG A C 1
ATOM 1596 O O . ARG A 1 190 ? 16.728 -9.973 -2.971 1.00 95.31 190 ARG A O 1
ATOM 1603 N N . CYS A 1 191 ? 15.707 -8.795 -1.358 1.00 94.81 191 CYS A N 1
ATOM 1604 C CA . CYS A 1 191 ? 15.628 -7.546 -2.122 1.00 94.81 191 CYS A CA 1
ATOM 1605 C C . CYS A 1 191 ? 17.029 -7.026 -2.466 1.00 94.81 191 CYS A C 1
ATOM 1607 O O . CYS A 1 191 ? 17.315 -6.809 -3.641 1.00 94.81 191 CYS A O 1
ATOM 1609 N N . TYR A 1 192 ? 17.936 -6.919 -1.487 1.00 95.19 192 TYR A N 1
ATOM 1610 C CA . TYR A 1 192 ? 19.316 -6.486 -1.748 1.00 95.19 192 TYR A CA 1
ATOM 1611 C C . TYR A 1 192 ? 20.076 -7.440 -2.688 1.00 95.19 192 TYR A C 1
ATOM 1613 O O . TYR A 1 192 ? 20.810 -6.977 -3.563 1.00 95.19 192 TYR A O 1
ATOM 1621 N N . GLU A 1 193 ? 19.871 -8.759 -2.581 1.00 94.81 193 GLU A N 1
ATOM 1622 C CA . GLU A 1 193 ? 20.408 -9.717 -3.559 1.00 94.81 193 GLU A CA 1
ATOM 1623 C C . GLU A 1 193 ? 19.872 -9.488 -4.979 1.00 94.81 193 GLU A C 1
ATOM 1625 O O . GLU A 1 193 ? 20.623 -9.605 -5.951 1.00 94.81 193 GLU A O 1
ATOM 1630 N N . LEU A 1 194 ? 18.573 -9.206 -5.121 1.00 93.69 194 LEU A N 1
ATOM 1631 C CA . LEU A 1 194 ? 17.951 -8.928 -6.414 1.00 93.69 194 LEU A CA 1
ATOM 1632 C C . LEU A 1 194 ? 18.481 -7.615 -6.996 1.00 93.69 194 LEU A C 1
ATOM 1634 O O . LEU A 1 194 ? 18.893 -7.614 -8.152 1.00 93.69 194 LEU A O 1
ATOM 1638 N N . GLU A 1 195 ? 18.584 -6.545 -6.204 1.00 93.75 195 GLU A N 1
ATOM 1639 C CA . GLU A 1 195 ? 19.217 -5.287 -6.623 1.00 93.75 195 GLU A CA 1
ATOM 1640 C C . GLU A 1 195 ? 20.669 -5.488 -7.075 1.00 93.75 195 GLU A C 1
ATOM 1642 O O . GLU A 1 195 ? 21.082 -4.934 -8.094 1.00 93.75 195 GLU A O 1
ATOM 1647 N N . TRP A 1 196 ? 21.453 -6.313 -6.372 1.00 93.94 196 TRP A N 1
ATOM 1648 C CA . TRP A 1 196 ? 22.815 -6.644 -6.797 1.00 93.94 196 TRP A CA 1
ATOM 1649 C C . TRP A 1 196 ? 22.830 -7.351 -8.162 1.00 93.94 196 TRP A C 1
ATOM 1651 O O . TRP A 1 196 ? 23.543 -6.943 -9.083 1.00 93.94 196 TRP A O 1
ATOM 1661 N N . LYS A 1 197 ? 21.983 -8.374 -8.329 1.00 94.06 197 LYS A N 1
ATOM 1662 C CA . LYS A 1 197 ? 21.847 -9.136 -9.582 1.00 94.06 197 LYS A CA 1
ATOM 1663 C C . LYS A 1 197 ? 21.338 -8.255 -10.736 1.00 94.06 197 LYS A C 1
ATOM 1665 O O . LYS A 1 197 ? 21.758 -8.445 -11.876 1.00 94.06 197 LYS A O 1
ATOM 1670 N N . GLU A 1 198 ? 20.487 -7.269 -10.466 1.00 93.06 198 GLU A N 1
ATOM 1671 C CA . GLU A 1 198 ? 20.018 -6.279 -11.445 1.00 93.06 198 GLU A CA 1
ATOM 1672 C C . GLU A 1 198 ? 21.117 -5.260 -11.815 1.00 93.06 198 GLU A C 1
ATOM 1674 O O . GLU A 1 198 ? 21.314 -4.984 -13.000 1.00 93.06 198 GLU A O 1
ATOM 1679 N N . ARG A 1 199 ? 21.924 -4.781 -10.854 1.00 92.75 199 ARG A N 1
ATOM 1680 C CA . ARG A 1 199 ? 23.117 -3.947 -11.128 1.00 92.75 199 ARG A CA 1
ATOM 1681 C C . ARG A 1 199 ? 24.119 -4.670 -12.029 1.00 92.75 199 ARG A C 1
ATOM 1683 O O . ARG A 1 199 ? 24.603 -4.085 -12.997 1.00 92.75 199 ARG A O 1
ATOM 1690 N N . GLU A 1 200 ? 24.383 -5.951 -11.774 1.00 94.88 200 GLU A N 1
ATOM 1691 C CA . GLU A 1 200 ? 25.214 -6.767 -12.665 1.00 94.88 200 GLU A CA 1
ATOM 1692 C C . GLU A 1 200 ? 24.630 -6.878 -14.078 1.00 94.88 200 GLU A C 1
ATOM 1694 O O . GLU A 1 200 ? 25.372 -6.743 -15.054 1.00 94.88 200 GLU A O 1
ATOM 1699 N N . LYS A 1 201 ? 23.315 -7.112 -14.213 1.00 93.12 201 LYS A N 1
ATOM 1700 C CA . LYS A 1 201 ? 22.642 -7.157 -15.523 1.00 93.12 201 LYS A CA 1
ATOM 1701 C C . LYS A 1 201 ? 22.769 -5.829 -16.261 1.00 93.12 201 LYS A C 1
ATOM 1703 O O . LYS A 1 201 ? 23.114 -5.854 -17.437 1.00 93.12 201 LYS A O 1
ATOM 1708 N N . LYS A 1 202 ? 22.572 -4.691 -15.585 1.00 94.25 202 LYS A N 1
ATOM 1709 C CA . LYS A 1 202 ? 22.775 -3.348 -16.152 1.00 94.25 202 LYS A CA 1
ATOM 1710 C C . LYS A 1 202 ? 24.199 -3.173 -16.686 1.00 94.25 202 LYS A C 1
ATOM 1712 O O . LYS A 1 202 ? 24.379 -2.832 -17.851 1.00 94.25 202 LYS A O 1
ATOM 1717 N N . ILE A 1 203 ? 25.216 -3.482 -15.878 1.00 93.56 203 ILE A N 1
ATOM 1718 C CA . ILE A 1 203 ? 26.633 -3.375 -16.276 1.00 93.56 203 ILE A CA 1
ATOM 1719 C C . ILE A 1 203 ? 26.959 -4.304 -17.459 1.00 93.56 203 ILE A C 1
ATOM 1721 O O . ILE A 1 203 ? 27.718 -3.928 -18.354 1.00 93.56 203 ILE A O 1
ATOM 1725 N N . LYS A 1 204 ? 26.376 -5.509 -17.499 1.00 94.25 204 LYS A N 1
ATOM 1726 C CA . LYS A 1 204 ? 26.513 -6.450 -18.623 1.00 94.25 204 LYS A CA 1
ATOM 1727 C C . LYS A 1 204 ? 25.808 -5.921 -19.885 1.00 94.25 204 LYS A C 1
ATOM 1729 O O . LYS A 1 204 ? 26.404 -5.957 -20.956 1.00 94.25 204 LYS A O 1
ATOM 1734 N N . ALA A 1 205 ? 24.605 -5.360 -19.761 1.00 93.25 205 ALA A N 1
ATOM 1735 C CA . ALA A 1 205 ? 23.807 -4.823 -20.864 1.00 93.25 205 ALA A CA 1
ATOM 1736 C C . ALA A 1 205 ? 24.398 -3.552 -21.501 1.00 93.25 205 ALA A C 1
ATOM 1738 O O . ALA A 1 205 ? 24.402 -3.431 -22.723 1.00 93.25 205 ALA A O 1
ATOM 1739 N N . LEU A 1 206 ? 24.992 -2.641 -20.719 1.00 94.19 206 LEU A N 1
ATOM 1740 C CA . LEU A 1 206 ? 25.670 -1.436 -21.237 1.00 94.19 206 LEU A CA 1
ATOM 1741 C C . LEU A 1 206 ? 26.907 -1.749 -22.119 1.00 94.19 206 LEU A C 1
ATOM 1743 O O . LEU A 1 206 ? 27.462 -0.855 -22.768 1.00 94.19 206 LEU A O 1
ATOM 1747 N N . LYS A 1 207 ? 27.340 -3.018 -22.199 1.00 94.31 207 LYS A N 1
ATOM 1748 C CA . LYS A 1 207 ? 28.337 -3.486 -23.182 1.00 94.31 207 LYS A CA 1
ATOM 1749 C C . LYS A 1 207 ? 27.762 -3.654 -24.595 1.00 94.31 207 LYS A C 1
ATOM 1751 O O . LYS A 1 207 ? 28.529 -3.582 -25.549 1.00 94.31 207 LYS A O 1
ATOM 1756 N N . ASN A 1 208 ? 26.441 -3.793 -24.742 1.00 95.19 208 ASN A N 1
ATOM 1757 C CA . ASN A 1 208 ? 25.750 -3.826 -26.039 1.00 95.19 208 ASN A CA 1
ATOM 1758 C C . ASN A 1 208 ? 25.662 -2.447 -26.718 1.00 95.19 208 ASN A C 1
ATOM 1760 O O . ASN A 1 208 ? 25.216 -2.357 -27.862 1.00 95.19 208 ASN A O 1
ATOM 1764 N N . ILE A 1 209 ? 26.062 -1.385 -26.011 1.00 96.38 209 ILE A N 1
ATOM 1765 C CA . ILE A 1 209 ? 26.195 -0.031 -26.545 1.00 96.38 209 ILE A CA 1
ATOM 1766 C C . ILE A 1 209 ? 27.666 0.190 -26.901 1.00 96.38 209 ILE A C 1
ATOM 1768 O O . ILE A 1 209 ? 28.546 0.122 -26.038 1.00 96.38 209 ILE A O 1
ATOM 1772 N N . GLN A 1 210 ? 27.935 0.492 -28.162 1.00 95.56 210 GLN A N 1
ATOM 1773 C CA . GLN A 1 210 ? 29.234 0.924 -28.666 1.00 95.56 210 GLN A CA 1
ATOM 1774 C C . GLN A 1 210 ? 29.136 2.398 -29.052 1.00 95.56 210 GLN A C 1
ATOM 1776 O O . GLN A 1 210 ? 28.178 2.796 -29.708 1.00 95.56 210 GLN A O 1
ATOM 1781 N N . ILE A 1 211 ? 30.114 3.200 -28.631 1.00 94.50 211 ILE A N 1
ATOM 1782 C CA . ILE A 1 211 ? 30.261 4.606 -29.019 1.00 94.50 211 ILE A CA 1
ATOM 1783 C C . ILE A 1 211 ? 31.724 4.784 -29.422 1.00 94.50 211 ILE A C 1
ATOM 1785 O O . ILE A 1 211 ? 32.614 4.412 -28.658 1.00 94.50 211 ILE A O 1
ATOM 1789 N N . ILE A 1 212 ? 31.961 5.278 -30.635 1.00 94.00 212 ILE A N 1
ATOM 1790 C CA . ILE A 1 212 ? 33.289 5.452 -31.231 1.00 94.00 212 ILE A CA 1
ATOM 1791 C C . ILE A 1 212 ? 33.373 6.878 -31.770 1.00 94.00 212 ILE A C 1
ATOM 1793 O O . ILE A 1 212 ? 32.539 7.284 -32.579 1.00 94.00 212 ILE A O 1
ATOM 1797 N N . GLU A 1 213 ? 34.379 7.637 -31.336 1.00 91.50 213 GLU A N 1
ATOM 1798 C CA . GLU A 1 213 ? 34.628 8.991 -31.834 1.00 91.50 213 GLU A CA 1
ATOM 1799 C C . GLU A 1 213 ? 35.743 8.985 -32.887 1.00 91.50 213 GLU A C 1
ATOM 1801 O O . GLU A 1 213 ? 36.901 8.699 -32.586 1.00 91.50 213 GLU A O 1
ATOM 1806 N N . GLU A 1 214 ? 35.406 9.339 -34.126 1.00 91.12 214 GLU A N 1
ATOM 1807 C CA . GLU A 1 214 ? 36.355 9.550 -35.219 1.00 91.12 214 GLU A CA 1
ATOM 1808 C C . GLU A 1 214 ? 36.572 11.058 -35.427 1.00 91.12 214 GLU A C 1
ATOM 1810 O O . GLU A 1 214 ? 35.613 11.822 -35.559 1.00 91.12 214 GLU A O 1
ATOM 1815 N N . LYS A 1 215 ? 37.831 11.506 -35.513 1.00 85.88 215 LYS A N 1
ATOM 1816 C CA . LYS A 1 215 ? 38.170 12.863 -35.977 1.00 85.88 215 LYS A CA 1
ATOM 1817 C C . LYS A 1 215 ? 38.625 12.810 -37.431 1.00 85.88 215 LYS A C 1
ATOM 1819 O O . LYS A 1 215 ? 39.578 12.103 -37.751 1.00 85.88 215 LYS A O 1
ATOM 1824 N N . LYS A 1 216 ? 37.967 13.574 -38.303 1.00 78.06 216 LYS A N 1
ATOM 1825 C CA . LYS A 1 216 ? 38.255 13.663 -39.742 1.00 78.06 216 LYS A CA 1
ATOM 1826 C C . LYS A 1 216 ? 38.556 15.115 -40.101 1.00 78.06 216 LYS A C 1
ATOM 1828 O O . LYS A 1 216 ? 37.671 15.911 -40.397 1.00 78.06 216 LYS A O 1
ATOM 1833 N N . GLY A 1 217 ? 39.833 15.485 -40.003 1.00 80.31 217 GLY A N 1
ATOM 1834 C CA . GLY A 1 217 ? 40.271 16.871 -40.170 1.00 80.31 217 GLY A CA 1
ATOM 1835 C C . GLY A 1 217 ? 39.661 17.783 -39.102 1.00 80.31 217 GLY A C 1
ATOM 1836 O O . GLY A 1 217 ? 40.052 17.716 -37.939 1.00 80.31 217 GLY A O 1
ATOM 1837 N N . ARG A 1 218 ? 38.707 18.635 -39.501 1.00 79.12 218 ARG A N 1
ATOM 1838 C CA . ARG A 1 218 ? 37.960 19.524 -38.591 1.00 79.12 218 ARG A CA 1
ATOM 1839 C C . ARG A 1 218 ? 36.665 18.908 -38.050 1.00 79.12 218 ARG A C 1
ATOM 1841 O O . ARG A 1 218 ? 36.117 19.445 -37.094 1.00 79.12 218 ARG A O 1
ATOM 1848 N N . GLU A 1 219 ? 36.187 17.812 -38.634 1.00 84.12 219 GLU A N 1
ATOM 1849 C CA . GLU A 1 219 ? 34.925 17.177 -38.250 1.00 84.12 219 GLU A CA 1
ATOM 1850 C C . GLU A 1 219 ? 35.123 16.158 -37.122 1.00 84.12 219 GLU A C 1
ATOM 1852 O O . GLU A 1 219 ? 36.094 15.392 -37.110 1.00 84.12 219 GLU A O 1
ATOM 1857 N N . LYS A 1 220 ? 34.164 16.114 -36.193 1.00 89.12 220 LYS A N 1
ATOM 1858 C CA . LYS A 1 220 ? 34.031 15.048 -35.192 1.00 89.12 220 LYS A CA 1
ATOM 1859 C C . LYS A 1 220 ? 32.814 14.200 -35.547 1.00 89.12 220 LYS A C 1
ATOM 1861 O O . LYS A 1 220 ? 31.694 14.692 -35.469 1.00 89.12 220 LYS A O 1
ATOM 1866 N N . VAL A 1 221 ? 33.015 12.932 -35.891 1.00 91.75 221 VAL A N 1
ATOM 1867 C CA . VAL A 1 221 ? 31.935 11.976 -36.172 1.00 91.75 221 VAL A CA 1
ATOM 1868 C C . VAL A 1 221 ? 31.839 10.995 -35.011 1.00 91.75 221 VAL A C 1
ATOM 1870 O O . VAL A 1 221 ? 32.802 10.295 -34.707 1.00 91.75 221 VAL A O 1
ATOM 1873 N N . VAL A 1 222 ? 30.682 10.935 -34.356 1.00 94.19 222 VAL A N 1
ATOM 1874 C CA . VAL A 1 222 ? 30.407 9.969 -33.286 1.00 94.19 222 VAL A CA 1
ATOM 1875 C C . VAL A 1 222 ? 29.507 8.872 -33.836 1.00 94.19 222 VAL A C 1
ATOM 1877 O O . VAL A 1 222 ? 28.353 9.119 -34.188 1.00 94.19 222 VAL A O 1
ATOM 1880 N N . LYS A 1 223 ? 30.045 7.655 -33.917 1.00 94.88 223 LYS A N 1
ATOM 1881 C CA . LYS A 1 223 ? 29.323 6.458 -34.352 1.00 94.88 223 LYS A CA 1
ATOM 1882 C C . LYS A 1 223 ? 28.803 5.705 -33.141 1.00 94.88 223 LYS A C 1
ATOM 1884 O O . LYS A 1 223 ? 29.541 5.485 -32.182 1.00 94.88 223 LYS A O 1
ATOM 1889 N N . ILE A 1 224 ? 27.540 5.305 -33.193 1.00 96.50 224 ILE A N 1
ATOM 1890 C CA . ILE A 1 224 ? 26.820 4.676 -32.088 1.00 96.50 224 ILE A CA 1
ATOM 1891 C C . ILE A 1 224 ? 26.170 3.397 -32.609 1.00 96.50 224 ILE A C 1
ATOM 1893 O O . ILE A 1 224 ? 25.424 3.437 -33.585 1.00 96.50 224 ILE A O 1
ATOM 1897 N N . GLY A 1 225 ? 26.427 2.272 -31.947 1.00 95.94 225 GLY A N 1
ATOM 1898 C CA . GLY A 1 225 ? 25.763 0.994 -32.197 1.00 95.94 225 GLY A CA 1
ATOM 1899 C C . GLY A 1 225 ? 25.078 0.495 -30.929 1.00 95.94 225 GLY A C 1
ATOM 1900 O O . GLY A 1 225 ? 25.715 0.426 -29.881 1.00 95.94 225 GLY A O 1
ATOM 1901 N N . VAL A 1 226 ? 23.796 0.141 -31.010 1.00 96.81 226 VAL A N 1
ATOM 1902 C CA . VAL A 1 226 ? 22.995 -0.348 -29.878 1.00 96.81 226 VAL A CA 1
ATOM 1903 C C . VAL A 1 226 ? 22.334 -1.668 -30.261 1.00 96.81 226 VAL A C 1
ATOM 1905 O O . VAL A 1 226 ? 21.411 -1.683 -31.073 1.00 96.81 226 VAL A O 1
ATOM 1908 N N . LYS A 1 227 ? 22.779 -2.776 -29.657 1.00 96.19 227 LYS A N 1
ATOM 1909 C CA . LYS A 1 227 ? 22.092 -4.074 -29.760 1.00 96.19 227 LYS A CA 1
ATOM 1910 C C . LYS A 1 227 ? 21.052 -4.200 -28.641 1.00 96.19 227 LYS A C 1
ATOM 1912 O O . LYS A 1 227 ? 21.403 -4.446 -27.484 1.00 96.19 227 LYS A O 1
ATOM 1917 N N . ALA A 1 228 ? 19.793 -3.973 -28.992 1.00 94.44 228 ALA A N 1
ATOM 1918 C CA . ALA A 1 228 ? 18.697 -3.735 -28.059 1.00 94.44 228 ALA A CA 1
ATOM 1919 C C . ALA A 1 228 ? 17.955 -5.019 -27.624 1.00 94.44 228 ALA A C 1
ATOM 1921 O O . ALA A 1 228 ? 18.214 -6.119 -28.114 1.00 94.44 228 ALA A O 1
ATOM 1922 N N . LEU A 1 229 ? 17.042 -4.881 -26.655 1.00 92.56 229 LEU A N 1
ATOM 1923 C CA . LEU A 1 229 ? 16.256 -5.988 -26.081 1.00 92.56 229 LEU A CA 1
ATOM 1924 C C . LEU A 1 229 ? 15.194 -6.571 -27.032 1.00 92.56 229 LEU A C 1
ATOM 1926 O O . LEU A 1 229 ? 14.678 -7.658 -26.770 1.00 92.56 229 LEU A O 1
ATOM 1930 N N . ASP A 1 230 ? 14.870 -5.868 -28.117 1.00 91.31 230 ASP A N 1
ATOM 1931 C CA . ASP A 1 230 ? 13.992 -6.317 -29.203 1.00 91.31 230 ASP A CA 1
ATOM 1932 C C . ASP A 1 230 ? 14.743 -7.085 -30.312 1.00 91.31 230 ASP A C 1
ATOM 1934 O O . ASP A 1 230 ? 14.204 -7.277 -31.394 1.00 91.31 230 ASP A O 1
ATOM 1938 N N . ASP A 1 231 ? 15.977 -7.528 -30.037 1.00 91.31 231 ASP A N 1
ATOM 1939 C CA . ASP A 1 231 ? 16.940 -8.185 -30.943 1.00 91.31 231 ASP A CA 1
ATOM 1940 C C . ASP A 1 231 ? 17.474 -7.324 -32.108 1.00 91.31 231 ASP A C 1
ATOM 1942 O O . ASP A 1 231 ? 18.473 -7.704 -32.727 1.00 91.31 231 ASP A O 1
ATOM 1946 N N . HIS A 1 232 ? 16.897 -6.146 -32.360 1.00 93.88 232 HIS A N 1
ATOM 1947 C CA . HIS A 1 232 ? 17.357 -5.208 -33.385 1.00 93.88 232 HIS A CA 1
ATOM 1948 C C . HIS A 1 232 ? 18.688 -4.521 -33.018 1.00 93.88 232 HIS A C 1
ATOM 1950 O O . HIS A 1 232 ? 19.022 -4.281 -31.852 1.00 93.88 232 HIS A O 1
ATOM 1956 N N . THR A 1 233 ? 19.462 -4.173 -34.049 1.00 95.75 233 THR A N 1
ATOM 1957 C CA . THR A 1 233 ? 20.726 -3.433 -33.950 1.00 95.75 233 THR A CA 1
ATOM 1958 C C . THR A 1 233 ? 20.575 -2.044 -34.559 1.00 95.75 233 THR A C 1
ATOM 1960 O O . THR A 1 233 ? 20.675 -1.855 -35.774 1.00 95.75 233 THR A O 1
ATOM 1963 N N . TYR A 1 234 ? 20.370 -1.050 -33.703 1.00 95.62 234 TYR A N 1
ATOM 1964 C CA . TYR A 1 234 ? 20.256 0.352 -34.093 1.00 95.62 234 TYR A CA 1
ATOM 1965 C C . TYR A 1 234 ? 21.643 0.972 -34.288 1.00 95.62 234 TYR A C 1
ATOM 1967 O O . TYR A 1 234 ? 22.553 0.735 -33.491 1.00 95.62 234 TYR A O 1
ATOM 1975 N N . LYS A 1 235 ? 21.813 1.774 -35.342 1.00 96.12 235 LYS A N 1
ATOM 1976 C CA . LYS A 1 235 ? 23.074 2.435 -35.703 1.00 96.12 235 LYS A CA 1
ATOM 1977 C C . LYS A 1 235 ? 22.830 3.912 -36.005 1.00 96.12 235 LYS A C 1
ATOM 1979 O O . LYS A 1 235 ? 21.915 4.247 -36.759 1.00 96.12 235 LYS A O 1
ATOM 1984 N N . LEU A 1 236 ? 23.666 4.781 -35.444 1.00 95.19 236 LEU A N 1
ATOM 1985 C CA . LEU A 1 236 ? 23.671 6.220 -35.709 1.00 95.19 236 LEU A CA 1
ATOM 1986 C C . LEU A 1 236 ? 25.088 6.692 -36.035 1.00 95.19 236 LEU A C 1
ATOM 1988 O O . LEU A 1 236 ? 26.036 6.282 -35.367 1.00 95.19 236 LEU A O 1
ATOM 1992 N N . GLU A 1 237 ? 25.223 7.612 -36.985 1.00 94.31 237 GLU A N 1
ATOM 1993 C CA . GLU A 1 237 ? 26.415 8.457 -37.111 1.00 94.31 237 GLU A CA 1
ATOM 1994 C C . GLU A 1 237 ? 25.997 9.919 -36.921 1.00 94.31 237 GLU A C 1
ATOM 1996 O O . GLU A 1 237 ? 25.114 10.419 -37.623 1.00 94.31 237 GLU A O 1
ATOM 2001 N N . VAL A 1 238 ? 26.596 10.587 -35.932 1.00 92.75 238 VAL A N 1
ATOM 2002 C CA . VAL A 1 238 ? 26.309 11.979 -35.562 1.00 92.75 238 VAL A CA 1
ATOM 2003 C C . VAL A 1 238 ? 27.546 12.825 -35.837 1.00 92.75 238 VAL A C 1
ATOM 2005 O O . VAL A 1 238 ? 28.561 12.698 -35.147 1.00 92.75 238 VAL A O 1
ATOM 2008 N N . THR A 1 239 ? 27.461 13.695 -36.837 1.00 91.56 239 THR A N 1
ATOM 2009 C CA . THR A 1 239 ? 28.528 14.639 -37.189 1.00 91.56 239 THR A CA 1
ATOM 2010 C C . THR A 1 239 ? 28.434 15.902 -36.327 1.00 91.56 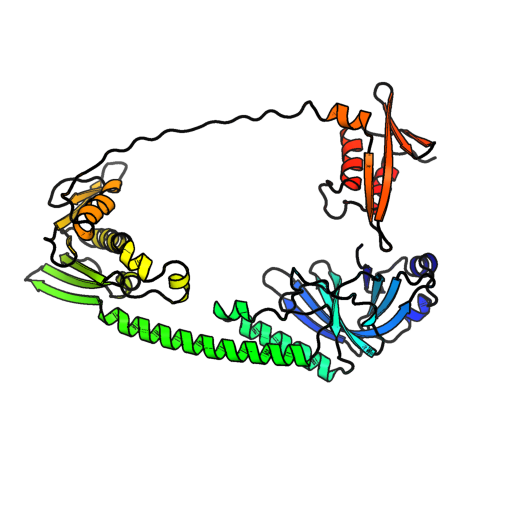239 THR A C 1
ATOM 2012 O O . THR A 1 239 ? 27.342 16.370 -36.014 1.00 91.56 239 THR A O 1
ATOM 2015 N N . ASN A 1 240 ? 29.587 16.413 -35.893 1.00 89.94 240 ASN A N 1
ATOM 2016 C CA . ASN A 1 240 ? 29.800 17.619 -35.083 1.00 89.94 240 ASN A CA 1
ATOM 2017 C C . ASN A 1 240 ? 28.838 17.815 -33.884 1.00 89.94 240 ASN A C 1
ATOM 2019 O O . ASN A 1 240 ? 28.253 18.893 -33.733 1.00 89.94 240 ASN A O 1
ATOM 2023 N N . PRO A 1 241 ? 28.670 16.818 -32.989 1.00 90.62 241 PRO A N 1
ATOM 2024 C CA . PRO A 1 241 ? 27.809 16.972 -31.822 1.00 90.62 241 PRO A CA 1
ATOM 2025 C C . PRO A 1 241 ? 28.360 18.016 -30.836 1.00 90.62 241 PRO A C 1
ATOM 2027 O O . PRO A 1 241 ? 29.499 17.940 -30.378 1.00 90.62 241 PRO A O 1
ATOM 2030 N N . GLN A 1 242 ? 27.502 18.962 -30.456 1.00 90.19 242 GLN A N 1
ATOM 2031 C CA . GLN A 1 242 ? 27.745 20.056 -29.503 1.00 90.19 242 GLN A CA 1
ATOM 2032 C C . GLN A 1 242 ? 27.836 19.587 -28.039 1.00 90.19 242 GLN A C 1
ATOM 2034 O O . GLN A 1 242 ? 28.074 20.395 -27.140 1.00 90.19 242 GLN A O 1
ATOM 2039 N N . LYS A 1 243 ? 27.590 18.299 -27.781 1.00 89.88 243 LYS A N 1
ATOM 2040 C CA . LYS A 1 243 ? 27.614 17.661 -26.461 1.00 89.88 243 LYS A CA 1
ATOM 2041 C C . LYS A 1 243 ? 28.213 16.265 -26.565 1.00 89.88 243 LYS A C 1
ATOM 2043 O O . LYS A 1 243 ? 28.116 15.618 -27.605 1.00 89.88 243 LYS A O 1
ATOM 2048 N N . GLU A 1 244 ? 28.791 15.799 -25.467 1.00 89.62 244 GLU A N 1
ATOM 2049 C CA . GLU A 1 244 ? 29.178 14.400 -25.306 1.00 89.62 244 GLU A CA 1
ATOM 2050 C C . GLU A 1 244 ? 27.937 13.493 -25.314 1.00 89.62 244 GLU A C 1
ATOM 2052 O O . GLU A 1 244 ? 26.882 13.862 -24.793 1.00 89.62 244 GLU A O 1
ATOM 2057 N N . ILE A 1 245 ? 28.057 12.313 -25.927 1.00 91.88 245 ILE A N 1
ATOM 2058 C CA . ILE A 1 245 ? 26.980 11.324 -26.015 1.00 91.88 245 ILE A CA 1
ATOM 2059 C C . ILE A 1 245 ? 27.404 10.113 -25.187 1.00 91.88 245 ILE A C 1
ATOM 2061 O O . ILE A 1 245 ? 28.259 9.338 -25.611 1.00 91.88 245 ILE A O 1
ATOM 2065 N N . SER A 1 246 ? 26.822 9.958 -23.997 1.00 92.38 246 SER A N 1
ATOM 2066 C CA . SER A 1 246 ? 27.149 8.858 -23.085 1.00 92.38 246 SER A CA 1
ATOM 2067 C C . SER A 1 246 ? 26.251 7.634 -23.317 1.00 92.38 246 SER A C 1
ATOM 2069 O O . SER A 1 246 ? 25.198 7.722 -23.961 1.00 92.38 246 SER A O 1
ATOM 2071 N N . LYS A 1 247 ? 26.646 6.472 -22.782 1.00 92.81 247 LYS A N 1
ATOM 2072 C CA . LYS A 1 247 ? 25.900 5.211 -22.953 1.00 92.81 247 LYS A CA 1
ATOM 2073 C C . LYS A 1 247 ? 24.543 5.224 -22.253 1.00 92.81 247 LYS A C 1
ATOM 2075 O O . LYS A 1 247 ? 23.590 4.629 -22.743 1.00 92.81 247 LYS A O 1
ATOM 2080 N N . GLU A 1 248 ? 24.448 5.938 -21.142 1.00 90.81 248 GLU A N 1
ATOM 2081 C CA . GLU A 1 248 ? 23.261 6.055 -20.293 1.00 90.81 248 GLU A CA 1
ATOM 2082 C C . GLU A 1 248 ? 22.070 6.638 -21.077 1.00 90.81 248 GLU A C 1
ATOM 2084 O O . GLU A 1 248 ? 20.925 6.268 -20.825 1.00 90.81 248 GLU A O 1
ATOM 2089 N N . THR A 1 249 ? 22.340 7.444 -22.114 1.00 91.44 249 THR A N 1
ATOM 2090 C CA . THR A 1 249 ? 21.357 7.940 -23.099 1.00 91.44 249 THR A CA 1
ATOM 2091 C C . THR A 1 249 ? 20.493 6.825 -23.714 1.00 91.44 249 THR A C 1
ATOM 2093 O O . THR A 1 249 ? 19.324 7.059 -24.026 1.00 91.44 249 THR A O 1
ATOM 2096 N N . PHE A 1 250 ? 21.054 5.620 -23.875 1.00 94.25 250 PHE A N 1
ATOM 2097 C CA . PHE A 1 250 ? 20.441 4.461 -24.540 1.00 94.25 250 PHE A CA 1
ATOM 2098 C C . PHE A 1 250 ? 20.232 3.259 -23.599 1.00 94.25 250 PHE A C 1
ATOM 2100 O O . PHE A 1 250 ? 19.984 2.146 -24.069 1.00 94.25 250 PHE A O 1
ATOM 2107 N N . GLU A 1 251 ? 20.364 3.443 -22.280 1.00 93.50 251 GLU A N 1
ATOM 2108 C CA . GLU A 1 251 ? 20.261 2.351 -21.301 1.00 93.50 251 GLU A CA 1
ATOM 2109 C C . GLU A 1 251 ? 18.938 1.582 -21.424 1.00 93.50 251 GLU A C 1
ATOM 2111 O O . GLU A 1 251 ? 18.935 0.355 -21.435 1.00 93.50 251 GLU A O 1
ATOM 2116 N N . ASP A 1 252 ? 17.829 2.300 -21.586 1.00 91.56 252 ASP A N 1
ATOM 2117 C CA . ASP A 1 252 ? 16.457 1.786 -21.667 1.00 91.56 252 ASP A CA 1
ATOM 2118 C C . ASP A 1 252 ? 16.137 0.970 -22.933 1.00 91.56 252 ASP A C 1
ATOM 2120 O O . ASP A 1 252 ? 15.077 0.330 -23.004 1.00 91.56 252 ASP A O 1
ATOM 2124 N N . LEU A 1 253 ? 17.060 0.963 -23.903 1.00 92.81 253 LEU A N 1
ATOM 2125 C CA . LEU A 1 253 ? 17.024 0.114 -25.096 1.00 92.81 253 LEU A CA 1
ATOM 2126 C C . LEU A 1 253 ? 17.704 -1.245 -24.867 1.00 92.81 253 LEU A C 1
ATOM 2128 O O . LEU A 1 253 ? 17.300 -2.245 -25.459 1.00 92.81 253 LEU A O 1
ATOM 2132 N N . VAL A 1 254 ? 18.729 -1.297 -24.009 1.00 93.50 254 VAL A N 1
ATOM 2133 C CA . VAL A 1 254 ? 19.519 -2.514 -23.727 1.00 93.50 254 VAL A CA 1
ATOM 2134 C C . VAL A 1 254 ? 19.189 -3.153 -22.378 1.00 93.50 254 VAL A C 1
ATOM 2136 O O . VAL A 1 254 ? 19.498 -4.323 -22.159 1.00 93.50 254 VAL A O 1
ATOM 2139 N N . TYR A 1 255 ? 18.558 -2.410 -21.471 1.00 92.94 255 TYR A N 1
ATOM 2140 C CA . TYR A 1 255 ? 18.273 -2.817 -20.104 1.00 92.94 255 TYR A CA 1
ATOM 2141 C C . TYR A 1 255 ? 16.941 -2.240 -19.610 1.00 92.94 255 TYR A C 1
ATOM 2143 O O . TYR A 1 255 ? 16.651 -1.060 -19.780 1.00 92.94 255 TYR A O 1
ATOM 2151 N N . ARG A 1 256 ? 16.134 -3.069 -18.937 1.00 89.38 256 ARG A N 1
ATOM 2152 C CA . ARG A 1 256 ? 14.957 -2.630 -18.173 1.00 89.38 256 ARG A CA 1
ATOM 2153 C C . ARG A 1 256 ? 14.915 -3.385 -16.853 1.00 89.38 256 ARG A C 1
ATOM 2155 O O . ARG A 1 256 ? 15.027 -4.607 -16.844 1.00 89.38 256 ARG A O 1
ATOM 2162 N N . HIS A 1 257 ? 14.748 -2.652 -15.755 1.00 89.88 257 HIS A N 1
ATOM 2163 C CA . HIS A 1 257 ? 14.698 -3.228 -14.411 1.00 89.88 257 HIS A CA 1
ATOM 2164 C C . HIS A 1 257 ? 13.499 -4.176 -14.238 1.00 89.88 257 HIS A C 1
ATOM 2166 O O . HIS A 1 257 ? 12.418 -3.915 -14.782 1.00 89.88 257 HIS A O 1
ATOM 2172 N N . ARG A 1 258 ? 13.654 -5.229 -13.421 1.00 87.56 258 ARG A N 1
ATOM 2173 C CA . ARG A 1 258 ? 12.632 -6.259 -13.144 1.00 87.56 258 ARG A CA 1
ATOM 2174 C C . ARG A 1 258 ? 11.233 -5.713 -12.830 1.00 87.56 258 ARG A C 1
ATOM 2176 O O . ARG A 1 258 ? 10.246 -6.341 -13.204 1.00 87.56 258 ARG A O 1
ATOM 2183 N N . TYR A 1 259 ? 11.125 -4.542 -12.196 1.00 84.00 259 TYR A N 1
ATOM 2184 C CA . TYR A 1 259 ? 9.837 -3.908 -11.880 1.00 84.00 259 TYR A CA 1
ATOM 2185 C C . TYR A 1 259 ? 9.031 -3.487 -13.119 1.00 84.00 259 TYR A C 1
ATOM 2187 O O . TYR A 1 259 ? 7.803 -3.571 -13.086 1.00 84.00 259 TYR A O 1
ATOM 2195 N N . TYR A 1 260 ? 9.695 -3.065 -14.201 1.00 78.44 260 TYR A N 1
ATOM 2196 C CA . TYR A 1 260 ? 9.047 -2.623 -15.444 1.00 78.44 260 TYR A CA 1
ATOM 2197 C C . TYR A 1 260 ? 8.728 -3.795 -16.383 1.00 78.44 260 TYR A C 1
ATOM 2199 O O . TYR A 1 260 ? 7.706 -3.780 -17.068 1.00 78.44 260 TYR A O 1
ATOM 2207 N N . LEU A 1 261 ? 9.549 -4.853 -16.354 1.00 73.06 261 LEU A N 1
ATOM 2208 C CA . LEU A 1 261 ? 9.340 -6.081 -17.136 1.00 73.06 261 LEU A CA 1
ATOM 2209 C C . LEU A 1 261 ? 8.107 -6.901 -16.700 1.00 73.06 261 LEU A C 1
ATOM 2211 O O . LEU A 1 261 ? 7.709 -7.823 -17.406 1.00 73.06 261 LEU A O 1
ATOM 2215 N N . GLN A 1 262 ? 7.479 -6.564 -15.567 1.00 62.22 262 GLN A N 1
ATOM 2216 C CA . GLN A 1 262 ? 6.183 -7.131 -15.164 1.00 62.22 262 GLN A CA 1
ATOM 2217 C C . GLN A 1 262 ? 5.006 -6.595 -15.996 1.00 62.22 262 GLN A C 1
ATOM 2219 O O . GLN A 1 262 ? 3.997 -7.284 -16.107 1.00 62.22 262 GLN A O 1
ATOM 2224 N N . SER A 1 263 ? 5.126 -5.390 -16.565 1.00 60.81 263 SER A N 1
ATOM 2225 C CA . SER A 1 263 ? 4.069 -4.751 -17.371 1.00 60.81 263 SER A CA 1
ATOM 2226 C C . SER A 1 263 ? 4.287 -4.895 -18.879 1.00 60.81 263 SER A C 1
ATOM 2228 O O . SER A 1 263 ? 3.346 -4.725 -19.645 1.00 60.81 263 SER A O 1
ATOM 2230 N N . TYR A 1 264 ? 5.521 -5.191 -19.296 1.00 63.06 264 TYR A N 1
ATOM 2231 C CA . TYR A 1 264 ? 5.903 -5.451 -20.682 1.00 63.06 264 TYR A CA 1
ATOM 2232 C C . TYR A 1 264 ? 6.897 -6.609 -20.705 1.00 63.06 264 TYR A C 1
ATOM 2234 O O . TYR A 1 264 ? 8.067 -6.442 -20.349 1.00 63.06 264 TYR A O 1
ATOM 2242 N N . SER A 1 265 ? 6.443 -7.792 -21.111 1.00 78.31 265 SER A N 1
ATOM 2243 C CA . SER A 1 265 ? 7.320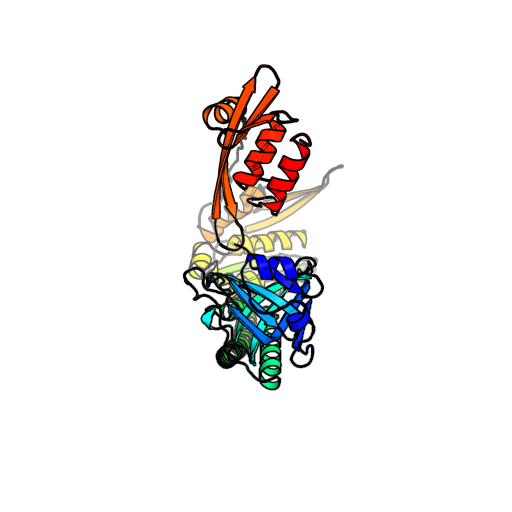 -8.956 -21.190 1.00 78.31 265 SER A CA 1
ATOM 2244 C C . SER A 1 265 ? 8.371 -8.785 -22.293 1.00 78.31 265 SER A C 1
ATOM 2246 O O . SER A 1 265 ? 8.143 -8.124 -23.307 1.00 78.31 265 SER A O 1
ATOM 2248 N N . LEU A 1 266 ? 9.514 -9.467 -22.161 1.00 82.00 266 LEU A N 1
ATOM 2249 C CA . LEU A 1 266 ? 10.539 -9.501 -23.217 1.00 82.00 266 LEU A CA 1
ATOM 2250 C C . LEU A 1 266 ? 9.991 -10.024 -24.563 1.00 82.00 266 LEU A C 1
ATOM 2252 O O . LEU A 1 266 ? 10.519 -9.676 -25.615 1.00 82.00 266 LEU A O 1
ATOM 2256 N N . LYS A 1 267 ? 8.910 -10.820 -24.546 1.00 83.31 267 LYS A N 1
ATOM 2257 C CA . LYS A 1 267 ? 8.210 -11.277 -25.758 1.00 83.31 267 LYS A CA 1
ATOM 2258 C C . LYS A 1 267 ? 7.444 -10.141 -26.444 1.00 83.31 267 LYS A C 1
ATOM 2260 O O . LYS A 1 267 ? 7.436 -10.070 -27.668 1.00 83.31 267 LYS A O 1
ATOM 2265 N N . GLU A 1 268 ? 6.822 -9.248 -25.679 1.00 82.62 268 GLU A N 1
ATOM 2266 C CA . GLU A 1 268 ? 6.098 -8.085 -26.213 1.00 82.62 268 GLU A CA 1
ATOM 2267 C C . GLU A 1 268 ? 7.051 -6.989 -26.684 1.00 82.62 268 GLU A C 1
ATOM 2269 O O . GLU A 1 268 ? 6.806 -6.393 -27.728 1.00 82.62 268 GLU A O 1
ATOM 2274 N N . ILE A 1 269 ? 8.171 -6.788 -25.982 1.00 84.31 269 ILE A N 1
ATOM 2275 C CA . ILE A 1 269 ? 9.257 -5.898 -26.421 1.00 84.31 269 ILE A CA 1
ATOM 2276 C C . ILE A 1 269 ? 9.755 -6.319 -27.815 1.00 84.31 269 ILE A C 1
ATOM 2278 O O . ILE A 1 269 ? 9.773 -5.500 -28.730 1.00 84.31 269 ILE A O 1
ATOM 2282 N N . LYS A 1 270 ? 10.041 -7.613 -28.014 1.00 85.12 270 LYS A N 1
ATOM 2283 C CA . LYS A 1 270 ? 10.434 -8.177 -29.320 1.00 85.12 270 LYS A CA 1
ATOM 2284 C C . LYS A 1 270 ? 9.328 -8.119 -30.379 1.00 85.12 270 LYS A C 1
ATOM 2286 O O . LYS A 1 270 ? 9.616 -7.916 -31.550 1.00 85.12 270 LYS A O 1
ATOM 2291 N N . LYS A 1 271 ? 8.058 -8.270 -29.988 1.00 84.00 271 LYS A N 1
ATOM 2292 C CA . LYS A 1 271 ? 6.913 -8.195 -30.915 1.00 84.00 271 LYS A CA 1
ATOM 2293 C C . LYS A 1 271 ? 6.630 -6.771 -31.408 1.00 84.00 271 LYS A C 1
ATOM 2295 O O . LYS A 1 271 ? 6.223 -6.597 -32.553 1.00 84.00 271 LYS A O 1
ATOM 2300 N N . ASN A 1 272 ? 6.787 -5.775 -30.539 1.00 83.12 272 ASN A N 1
ATOM 2301 C CA . ASN A 1 272 ? 6.408 -4.389 -30.820 1.00 83.12 272 ASN A CA 1
ATOM 2302 C C . ASN A 1 272 ? 7.585 -3.544 -31.343 1.00 83.12 272 ASN A C 1
ATOM 2304 O O . ASN A 1 272 ? 7.346 -2.568 -32.057 1.00 83.12 272 ASN A O 1
ATOM 2308 N N . SER A 1 273 ? 8.822 -3.962 -31.040 1.00 87.12 273 SER A N 1
ATOM 2309 C CA . SER A 1 273 ? 10.077 -3.217 -31.194 1.00 87.12 273 SER A CA 1
ATOM 2310 C C . SER A 1 273 ? 10.189 -1.980 -30.285 1.00 87.12 273 SER A C 1
ATOM 2312 O O . SER A 1 273 ? 9.204 -1.351 -29.900 1.00 87.12 273 SER A O 1
ATOM 2314 N N . LEU A 1 274 ? 11.431 -1.636 -29.938 1.00 91.19 274 LEU A N 1
ATOM 2315 C CA . LEU A 1 274 ? 11.839 -0.447 -29.184 1.00 91.19 274 LEU A CA 1
ATOM 2316 C C . LEU A 1 274 ? 12.090 0.770 -30.087 1.00 91.19 274 LEU A C 1
ATOM 2318 O O . LEU A 1 274 ? 12.571 1.801 -29.618 1.00 91.19 274 LEU A O 1
ATOM 2322 N N . TRP A 1 275 ? 11.743 0.675 -31.374 1.00 92.00 275 TRP A N 1
ATOM 2323 C CA . TRP A 1 275 ? 11.942 1.723 -32.374 1.00 92.00 275 TRP A CA 1
ATOM 2324 C C . TRP A 1 275 ? 11.501 3.125 -31.918 1.00 92.00 275 TRP A C 1
ATOM 2326 O O . TRP A 1 275 ? 12.209 4.095 -32.180 1.00 92.00 275 TRP A O 1
ATOM 2336 N N . PHE A 1 276 ? 10.347 3.258 -31.253 1.00 89.94 276 PHE A N 1
ATOM 2337 C CA . PHE A 1 276 ? 9.842 4.570 -30.827 1.00 89.94 276 PHE A CA 1
ATOM 2338 C C . PHE A 1 276 ? 10.675 5.155 -29.678 1.00 89.94 276 PHE A C 1
ATOM 2340 O O . PHE A 1 276 ? 11.105 6.302 -29.779 1.00 89.94 276 PHE A O 1
ATOM 2347 N N . ASP A 1 277 ? 10.994 4.344 -28.665 1.00 90.19 277 ASP A N 1
ATOM 2348 C CA . ASP A 1 277 ? 11.871 4.718 -27.546 1.00 90.19 277 ASP A CA 1
ATOM 2349 C C . ASP A 1 277 ? 13.272 5.119 -28.051 1.00 90.19 277 ASP A C 1
ATOM 2351 O O . ASP A 1 277 ? 13.887 6.070 -27.564 1.00 90.19 277 ASP A O 1
ATOM 2355 N N . PHE A 1 278 ? 13.766 4.427 -29.084 1.00 94.06 278 PHE A N 1
ATOM 2356 C CA . PHE A 1 278 ? 14.998 4.770 -29.791 1.00 94.06 278 PHE A CA 1
ATOM 2357 C C . PHE A 1 278 ? 14.870 6.082 -30.587 1.00 94.06 278 PHE A C 1
ATOM 2359 O O . PHE A 1 278 ? 15.767 6.927 -30.536 1.00 94.06 278 PHE A O 1
ATOM 2366 N N . PHE A 1 279 ? 13.758 6.298 -31.296 1.00 91.31 279 PHE A N 1
ATOM 2367 C CA . PHE A 1 279 ? 13.541 7.506 -32.093 1.00 91.31 279 PHE A CA 1
ATOM 2368 C C . PHE A 1 279 ? 13.447 8.775 -31.229 1.00 91.31 279 PHE A C 1
ATOM 2370 O O . PHE A 1 279 ? 13.908 9.831 -31.659 1.00 91.31 279 PHE A O 1
ATOM 2377 N N . GLU A 1 280 ? 12.965 8.692 -29.984 1.00 91.38 280 GLU A N 1
ATOM 2378 C CA . GLU A 1 280 ? 13.039 9.813 -29.029 1.00 91.38 280 GLU A CA 1
ATOM 2379 C C . GLU A 1 280 ? 14.490 10.211 -28.689 1.00 91.38 280 GLU A C 1
ATOM 2381 O O . GLU A 1 280 ? 14.789 11.398 -28.488 1.00 91.38 280 GLU A O 1
ATOM 2386 N N . LYS A 1 281 ? 15.433 9.254 -28.701 1.00 92.56 281 LYS A N 1
ATOM 2387 C CA . LYS A 1 281 ? 16.873 9.554 -28.585 1.00 92.56 281 LYS A CA 1
ATOM 2388 C C . LYS A 1 281 ? 17.360 10.299 -29.824 1.00 92.56 281 LYS A C 1
ATOM 2390 O O . LYS A 1 281 ? 18.053 11.305 -29.692 1.00 92.56 281 LYS A O 1
ATOM 2395 N N . VAL A 1 282 ? 16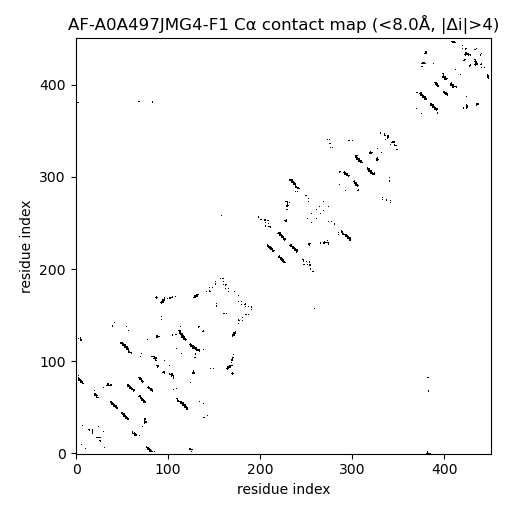.940 9.876 -31.018 1.00 91.25 282 VAL A N 1
ATOM 2396 C CA . VAL A 1 282 ? 17.273 10.553 -32.285 1.00 91.25 282 VAL A CA 1
ATOM 2397 C C . VAL A 1 282 ? 16.716 11.983 -32.317 1.00 91.25 282 VAL A C 1
ATOM 2399 O O . VAL A 1 282 ? 17.466 12.913 -32.600 1.00 91.25 282 VAL A O 1
ATOM 2402 N N . GLU A 1 283 ? 15.458 12.209 -31.919 1.00 89.19 283 GLU A N 1
ATOM 2403 C CA . GLU A 1 283 ? 14.892 13.562 -31.752 1.00 89.19 283 GLU A CA 1
ATOM 2404 C C . GLU A 1 283 ? 15.623 14.412 -30.703 1.00 89.19 283 GLU A C 1
ATOM 2406 O O . GLU A 1 283 ? 15.515 15.642 -30.710 1.00 89.19 283 GLU A O 1
ATOM 2411 N N . THR A 1 284 ? 16.333 13.793 -29.763 1.00 89.88 284 THR A N 1
ATOM 2412 C CA . THR A 1 284 ? 17.146 14.501 -28.770 1.00 89.88 284 THR A CA 1
ATOM 2413 C C . THR A 1 284 ? 18.513 14.872 -29.343 1.00 89.88 284 THR A C 1
ATOM 2415 O O . THR A 1 284 ? 18.925 16.023 -29.208 1.00 89.88 284 THR A O 1
ATOM 2418 N N . LEU A 1 285 ? 19.166 13.954 -30.060 1.00 91.19 285 LEU A N 1
ATOM 2419 C CA . LEU A 1 285 ? 20.461 14.172 -30.713 1.00 91.19 285 LEU A CA 1
ATOM 2420 C C . LEU A 1 285 ? 20.386 15.157 -31.889 1.00 91.19 285 LEU A C 1
ATOM 2422 O O . LEU A 1 285 ? 21.303 15.954 -32.067 1.00 91.19 285 LEU A O 1
ATOM 2426 N N . LEU A 1 286 ? 19.267 15.192 -32.623 1.00 88.69 286 LEU A N 1
ATOM 2427 C CA . LEU A 1 286 ? 18.980 16.203 -33.656 1.00 88.69 286 LEU A CA 1
ATOM 2428 C C . LEU A 1 286 ? 19.040 17.650 -33.133 1.00 88.69 286 LEU A C 1
ATOM 2430 O O . LEU A 1 286 ? 19.235 18.582 -33.903 1.00 88.69 286 LEU A O 1
ATOM 2434 N N . LYS A 1 287 ? 18.889 17.861 -31.818 1.00 87.44 287 LYS A N 1
ATOM 2435 C CA . LYS A 1 287 ? 19.004 19.184 -31.178 1.00 87.44 287 LYS A CA 1
ATOM 2436 C C . LYS A 1 287 ? 20.445 19.526 -30.783 1.00 87.44 287 LYS A C 1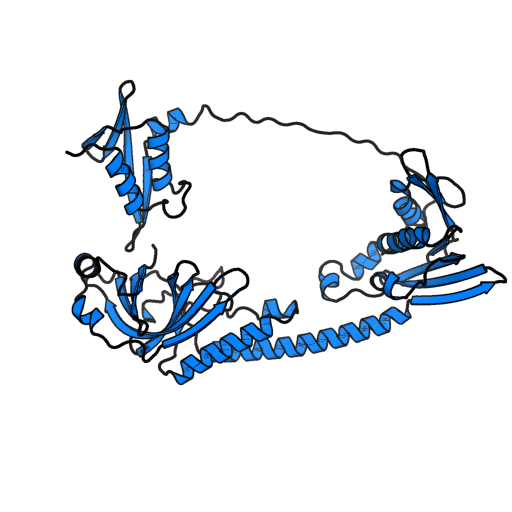
ATOM 2438 O O . LYS A 1 287 ? 20.675 20.613 -30.260 1.00 87.44 287 LYS A O 1
ATOM 2443 N N . TRP A 1 288 ? 21.384 18.587 -30.929 1.00 89.62 288 TRP A N 1
ATOM 2444 C CA . TRP A 1 288 ? 22.789 18.717 -30.522 1.00 89.62 288 TRP A CA 1
ATOM 2445 C C . TRP A 1 288 ? 23.739 18.813 -31.724 1.00 89.62 288 TRP A C 1
ATOM 2447 O O . TRP A 1 288 ? 24.939 18.943 -31.520 1.00 89.62 288 TRP A O 1
ATOM 2457 N N . THR A 1 289 ? 23.243 18.775 -32.961 1.00 87.12 289 THR A N 1
ATOM 2458 C CA . THR A 1 289 ? 24.030 19.058 -34.169 1.00 87.12 289 THR A CA 1
ATOM 2459 C C . THR A 1 289 ? 23.209 19.875 -35.170 1.00 87.12 289 THR A C 1
ATOM 2461 O O . THR A 1 289 ? 21.984 19.931 -35.080 1.00 87.12 289 THR A O 1
ATOM 2464 N N . SER A 1 290 ? 23.898 20.539 -36.098 1.00 84.06 290 SER A N 1
ATOM 2465 C CA . SER A 1 290 ? 23.303 21.165 -37.285 1.00 84.06 290 SER A CA 1
ATOM 2466 C C . SER A 1 290 ? 23.419 20.277 -38.531 1.00 84.06 290 SER A C 1
ATOM 2468 O O . SER A 1 290 ? 22.778 20.568 -39.539 1.00 84.06 290 SER A O 1
ATOM 2470 N N . ASP A 1 291 ? 24.246 19.230 -38.469 1.00 88.50 291 ASP A N 1
ATOM 2471 C CA . ASP A 1 291 ? 24.544 18.325 -39.577 1.00 88.50 291 ASP A CA 1
ATOM 2472 C C . ASP A 1 291 ? 23.556 17.139 -39.612 1.00 88.50 291 ASP A C 1
ATOM 2474 O O . ASP A 1 291 ? 22.960 16.798 -38.584 1.00 88.50 291 ASP A O 1
ATOM 2478 N N . PRO A 1 292 ? 23.365 16.472 -40.766 1.00 88.19 292 PRO A N 1
ATOM 2479 C CA . PRO A 1 292 ? 22.486 15.311 -40.852 1.00 88.19 292 PRO A CA 1
ATOM 2480 C C . PRO A 1 292 ? 22.984 14.147 -39.990 1.00 88.19 292 PRO A C 1
ATOM 2482 O O . PRO A 1 292 ? 24.143 13.743 -40.077 1.00 88.19 292 PRO A O 1
ATOM 2485 N N . ILE A 1 293 ? 22.077 13.546 -39.222 1.00 92.69 293 ILE A N 1
ATOM 2486 C CA . ILE A 1 293 ? 22.318 12.272 -38.545 1.00 92.69 293 ILE A CA 1
ATOM 2487 C C . ILE A 1 293 ? 22.035 11.148 -39.543 1.00 92.69 293 ILE A C 1
ATOM 2489 O O . ILE A 1 293 ? 20.945 11.081 -40.120 1.00 92.69 293 ILE A O 1
ATOM 2493 N N . LEU A 1 294 ? 23.002 10.252 -39.743 1.00 93.69 294 LEU A N 1
ATOM 2494 C CA . LEU A 1 294 ? 22.780 9.017 -40.493 1.00 93.69 294 LEU A CA 1
ATOM 2495 C C . LEU A 1 294 ? 22.179 7.972 -39.558 1.00 93.69 294 LEU A C 1
ATOM 2497 O O . LEU A 1 294 ? 22.723 7.700 -38.492 1.00 93.69 294 LEU A O 1
ATOM 2501 N N . LEU A 1 295 ? 21.059 7.384 -39.970 1.00 93.44 295 LEU A N 1
ATOM 2502 C CA . LEU A 1 295 ? 20.316 6.385 -39.214 1.00 93.44 295 LEU A CA 1
ATOM 2503 C C . LEU A 1 295 ? 20.211 5.082 -40.007 1.00 93.44 295 LEU A C 1
ATOM 2505 O O . LEU A 1 295 ? 19.738 5.078 -41.142 1.00 93.44 295 LEU A O 1
ATOM 2509 N N . GLN A 1 296 ? 20.578 3.969 -39.379 1.00 93.88 296 GLN A N 1
ATOM 2510 C CA . GLN A 1 296 ? 20.403 2.616 -39.898 1.00 93.88 296 GLN A CA 1
ATOM 2511 C C . GLN A 1 296 ? 19.843 1.691 -38.807 1.00 93.88 296 GLN A C 1
ATOM 2513 O O . GLN A 1 296 ? 20.147 1.843 -37.625 1.00 93.88 296 GLN A O 1
ATOM 2518 N N . VAL A 1 297 ? 19.052 0.698 -39.214 1.00 93.19 297 VAL A N 1
ATOM 2519 C CA . VAL A 1 297 ? 18.636 -0.425 -38.363 1.00 93.19 297 VAL A CA 1
ATOM 2520 C C . VAL A 1 297 ? 19.016 -1.720 -39.076 1.00 93.19 297 VAL A C 1
ATOM 2522 O O . VAL A 1 297 ? 18.774 -1.867 -40.277 1.00 93.19 297 VAL A O 1
ATOM 2525 N N . ASP A 1 298 ? 19.668 -2.621 -38.345 1.00 91.56 298 ASP A N 1
ATOM 2526 C CA . ASP A 1 298 ? 20.198 -3.900 -38.821 1.00 91.56 298 ASP A CA 1
ATOM 2527 C C . ASP A 1 298 ? 21.079 -3.738 -40.076 1.00 91.56 298 ASP A C 1
ATOM 2529 O O . ASP A 1 298 ? 22.077 -3.006 -40.059 1.00 91.56 298 ASP A O 1
ATOM 2533 N N . GLU A 1 299 ? 20.721 -4.411 -41.168 1.00 86.75 299 GLU A N 1
ATOM 2534 C CA . GLU A 1 299 ? 21.402 -4.389 -42.469 1.00 86.75 299 GLU A CA 1
ATOM 2535 C C . GLU A 1 299 ? 20.657 -3.539 -43.516 1.00 86.75 299 GLU A C 1
ATOM 2537 O O . GLU A 1 299 ? 21.116 -3.399 -44.649 1.00 86.75 299 GLU A O 1
ATOM 2542 N N . LYS A 1 300 ? 19.516 -2.931 -43.157 1.00 87.25 300 LYS A N 1
ATOM 2543 C CA . LYS A 1 300 ? 18.736 -2.099 -44.085 1.00 87.25 300 LYS A CA 1
ATOM 2544 C C . LYS A 1 300 ? 19.499 -0.823 -44.440 1.00 87.25 300 LYS A C 1
ATOM 2546 O O . LYS A 1 300 ? 20.173 -0.232 -43.598 1.00 87.25 300 LYS A O 1
ATOM 2551 N N . LYS A 1 301 ? 19.354 -0.360 -45.687 1.00 87.81 301 LYS A N 1
ATOM 2552 C CA . LYS A 1 301 ? 20.009 0.864 -46.173 1.00 87.81 301 LYS A CA 1
ATOM 2553 C C . LYS A 1 301 ? 19.644 2.057 -45.281 1.00 87.81 301 LYS A C 1
ATOM 2555 O O . LYS A 1 301 ? 18.459 2.344 -45.087 1.00 87.81 301 LYS A O 1
ATOM 2560 N N . GLY A 1 302 ? 20.665 2.738 -44.766 1.00 88.75 302 GLY A N 1
ATOM 2561 C CA . GLY A 1 302 ? 20.495 3.904 -43.906 1.00 88.75 302 GLY A CA 1
ATOM 2562 C C . GLY A 1 302 ? 19.838 5.098 -44.606 1.00 88.75 302 GLY A C 1
ATOM 2563 O O . GLY A 1 302 ? 19.805 5.188 -45.836 1.00 88.75 302 GLY A O 1
ATOM 2564 N N . VAL A 1 303 ? 19.321 6.017 -43.796 1.00 89.81 303 VAL A N 1
ATOM 2565 C CA . VAL A 1 303 ? 18.681 7.272 -44.211 1.00 89.81 303 VAL A CA 1
ATOM 2566 C C . VAL A 1 303 ? 19.353 8.450 -43.510 1.00 89.81 303 VAL A C 1
ATOM 2568 O O . VAL A 1 303 ? 19.795 8.308 -42.371 1.00 89.81 303 VAL A O 1
ATOM 2571 N N . SER A 1 304 ? 19.415 9.614 -44.155 1.00 90.56 304 SER A N 1
ATOM 2572 C CA . SER A 1 304 ? 19.827 10.852 -43.488 1.00 90.56 304 SER A CA 1
ATOM 2573 C C . SER A 1 304 ? 18.613 11.581 -42.916 1.00 90.56 304 SER A C 1
ATOM 2575 O O . SER A 1 304 ? 17.573 11.694 -43.570 1.00 90.56 304 SER A O 1
ATOM 2577 N N . LEU A 1 305 ? 18.740 12.073 -41.687 1.00 91.06 305 LEU A N 1
ATOM 2578 C CA . LEU A 1 305 ? 17.711 12.840 -40.997 1.00 91.06 305 LEU A CA 1
ATOM 2579 C C . LEU A 1 305 ? 18.319 14.138 -40.459 1.00 91.06 305 LEU A C 1
ATOM 2581 O O . LEU A 1 305 ? 19.307 14.113 -39.731 1.00 91.06 305 LEU A O 1
ATOM 2585 N N . GLU A 1 306 ? 17.719 15.272 -40.806 1.00 90.06 306 GLU A N 1
ATOM 2586 C CA . GLU A 1 306 ? 18.158 16.603 -40.373 1.00 90.06 306 GLU A CA 1
ATOM 2587 C C . GLU A 1 306 ? 16.963 17.455 -39.911 1.00 90.06 306 GLU A C 1
ATOM 2589 O O . GLU A 1 306 ? 15.821 17.263 -40.350 1.00 90.06 306 GLU A O 1
ATOM 2594 N N . THR A 1 307 ? 17.229 18.436 -39.046 1.00 86.88 307 THR A N 1
ATOM 2595 C CA . THR A 1 307 ? 16.236 19.414 -38.578 1.00 86.88 307 THR A CA 1
ATOM 2596 C C . THR A 1 307 ? 16.708 20.839 -38.825 1.00 86.88 307 THR A C 1
ATOM 2598 O O . THR A 1 307 ? 17.659 21.303 -38.201 1.00 86.88 307 THR A O 1
ATOM 2601 N N . ARG A 1 308 ? 16.012 21.574 -39.701 1.00 83.56 308 ARG A N 1
ATOM 2602 C CA . ARG A 1 308 ? 16.300 22.988 -39.988 1.00 83.56 308 ARG A CA 1
ATOM 2603 C C . ARG A 1 308 ? 15.375 23.887 -39.174 1.00 83.56 308 ARG A C 1
ATOM 2605 O O . ARG A 1 308 ? 14.167 23.928 -39.418 1.00 83.56 308 ARG A O 1
ATOM 2612 N N . ARG A 1 309 ? 15.936 24.631 -38.219 1.00 80.00 309 ARG A N 1
ATOM 2613 C CA . ARG A 1 309 ? 15.183 25.562 -37.368 1.00 80.00 309 ARG A CA 1
ATOM 2614 C C . ARG A 1 309 ? 14.855 26.858 -38.103 1.00 80.00 309 ARG A C 1
ATOM 2616 O O . ARG A 1 309 ? 15.735 27.684 -38.336 1.00 80.00 309 ARG A O 1
ATOM 2623 N N . ILE A 1 310 ? 13.579 27.081 -38.405 1.00 78.19 310 ILE A N 1
ATOM 2624 C CA . ILE A 1 310 ? 13.093 28.350 -38.954 1.00 78.19 310 ILE A CA 1
ATOM 2625 C C . ILE A 1 310 ? 12.752 29.296 -37.802 1.00 78.19 310 ILE A C 1
ATOM 2627 O O . ILE A 1 310 ? 12.025 28.939 -36.874 1.00 78.19 310 ILE A O 1
ATOM 2631 N N . ARG A 1 311 ? 13.257 30.532 -37.872 1.00 71.69 311 ARG A N 1
ATOM 2632 C CA . ARG A 1 311 ? 12.838 31.649 -37.015 1.00 71.69 311 ARG A CA 1
ATOM 2633 C C . ARG A 1 311 ? 12.023 32.641 -37.841 1.00 71.69 311 ARG A C 1
ATOM 2635 O O . ARG A 1 311 ? 12.469 33.095 -38.889 1.00 71.69 311 ARG A O 1
ATOM 2642 N N . THR A 1 312 ? 10.842 32.987 -37.349 1.00 71.31 312 THR A N 1
ATOM 2643 C CA . THR A 1 312 ? 10.022 34.112 -37.821 1.00 71.31 312 THR A CA 1
ATOM 2644 C C . THR A 1 312 ? 10.086 35.246 -36.789 1.00 71.31 312 THR A C 1
ATOM 2646 O O . THR A 1 312 ? 10.680 35.076 -35.725 1.00 71.31 312 THR A O 1
ATOM 2649 N N . ARG A 1 313 ? 9.452 36.399 -37.056 1.00 63.09 313 ARG A N 1
ATOM 2650 C CA . ARG A 1 313 ? 9.389 37.516 -36.088 1.00 63.09 313 ARG A CA 1
ATOM 2651 C C . ARG A 1 313 ? 8.698 37.168 -34.758 1.00 63.09 313 ARG A C 1
ATOM 2653 O O . ARG A 1 313 ? 8.927 37.872 -33.785 1.00 63.09 313 ARG A O 1
ATOM 2660 N N . THR A 1 314 ? 7.859 36.129 -34.710 1.00 56.28 314 THR A N 1
ATOM 2661 C CA . THR A 1 314 ? 7.023 35.802 -33.534 1.00 56.28 314 THR A CA 1
ATOM 2662 C C . THR A 1 314 ? 7.150 34.361 -33.039 1.00 56.28 314 THR A C 1
ATOM 2664 O O . THR A 1 314 ? 6.786 34.079 -31.903 1.00 56.28 314 THR A O 1
ATOM 2667 N N . THR A 1 315 ? 7.657 33.433 -33.856 1.00 64.62 315 THR A N 1
ATOM 2668 C CA . THR A 1 315 ? 7.787 32.008 -33.499 1.00 64.62 315 THR A CA 1
ATOM 2669 C C . THR A 1 315 ? 9.050 31.386 -34.094 1.00 64.62 315 THR A C 1
ATOM 2671 O O . THR A 1 315 ? 9.508 31.797 -35.163 1.00 64.62 315 THR A O 1
ATOM 2674 N N . SER A 1 316 ? 9.588 30.347 -33.448 1.00 70.06 316 SER A N 1
ATOM 2675 C CA . SER A 1 316 ? 10.564 29.444 -34.071 1.00 70.06 316 SER A CA 1
ATOM 2676 C C . SER A 1 316 ? 10.036 28.018 -34.085 1.00 70.06 316 SER A C 1
ATOM 2678 O O . SER A 1 316 ? 9.568 27.556 -33.045 1.00 70.06 316 SER A O 1
ATOM 2680 N N . TYR A 1 317 ? 10.166 27.324 -35.210 1.00 76.56 317 TYR A N 1
ATOM 2681 C CA . TYR A 1 317 ? 9.762 25.929 -35.365 1.00 76.56 317 TYR A CA 1
ATOM 2682 C C . TYR A 1 317 ? 10.792 25.160 -36.196 1.00 76.56 317 TYR A C 1
ATOM 2684 O O . TYR A 1 317 ? 11.459 25.728 -37.063 1.00 76.56 317 TYR A O 1
ATOM 2692 N N . ASP A 1 318 ? 10.902 23.861 -35.942 1.00 77.75 318 ASP A N 1
ATOM 2693 C CA . ASP A 1 318 ? 11.883 22.997 -36.594 1.00 77.75 318 ASP A CA 1
ATOM 2694 C C . ASP A 1 318 ? 11.225 22.219 -37.739 1.00 77.75 318 ASP A C 1
ATOM 2696 O O . ASP A 1 318 ? 10.182 21.583 -37.560 1.00 77.75 318 ASP A O 1
ATOM 2700 N N . LEU A 1 319 ? 11.816 22.286 -38.934 1.00 82.31 319 LEU A N 1
ATOM 2701 C CA . LEU A 1 319 ? 11.409 21.478 -40.080 1.00 82.31 319 LEU A CA 1
ATOM 2702 C C . LEU A 1 319 ? 12.280 20.232 -40.190 1.00 82.31 319 LEU A C 1
ATOM 2704 O O . LEU A 1 319 ? 13.503 20.332 -40.245 1.00 82.31 319 LEU A O 1
ATOM 2708 N N . TYR A 1 320 ? 11.629 19.078 -40.280 1.00 84.12 320 TYR A N 1
ATOM 2709 C CA . TYR A 1 320 ? 12.262 17.770 -40.398 1.00 84.12 320 TYR A CA 1
ATOM 2710 C C . TYR A 1 320 ? 12.417 17.417 -41.880 1.00 84.12 320 TYR A C 1
ATOM 2712 O O . TYR A 1 320 ? 11.454 17.535 -42.648 1.00 84.12 320 TYR A O 1
ATOM 2720 N N . TYR A 1 321 ? 13.606 16.963 -42.272 1.00 84.12 321 TYR A N 1
ATOM 2721 C CA . TYR A 1 321 ? 13.883 16.469 -43.620 1.00 84.12 321 TYR A CA 1
ATOM 2722 C C . TYR A 1 321 ? 14.496 15.074 -43.545 1.00 84.12 321 TYR A C 1
ATOM 2724 O O . TYR A 1 321 ? 15.449 14.843 -42.804 1.00 84.12 321 TYR A O 1
ATOM 2732 N N . LEU A 1 322 ? 13.947 14.156 -44.335 1.00 86.00 322 LEU A N 1
ATOM 2733 C CA . LEU A 1 322 ? 14.366 12.764 -44.446 1.00 86.00 322 LEU A CA 1
ATOM 2734 C C . LEU A 1 322 ? 14.900 12.536 -45.863 1.00 86.00 322 LEU A C 1
ATOM 2736 O O . LEU A 1 322 ? 14.172 12.754 -46.830 1.00 86.00 322 LEU A O 1
ATOM 2740 N N . ASN A 1 323 ? 16.170 12.150 -45.996 1.00 85.81 323 ASN A N 1
ATOM 2741 C CA . ASN A 1 323 ? 16.896 12.101 -47.273 1.00 85.81 323 ASN A CA 1
ATOM 2742 C C . ASN A 1 323 ? 16.766 13.415 -48.083 1.00 85.81 323 ASN A C 1
ATOM 2744 O O . ASN A 1 323 ? 16.589 13.397 -49.298 1.00 85.81 323 ASN A O 1
ATOM 2748 N N . GLY A 1 324 ? 16.779 14.565 -47.394 1.00 78.31 324 GLY A N 1
ATOM 2749 C CA . GLY A 1 324 ? 16.582 15.897 -47.987 1.00 78.31 324 GLY A CA 1
ATOM 2750 C C . GLY A 1 324 ? 15.128 16.272 -48.324 1.00 78.31 324 GLY A C 1
ATOM 2751 O O . GLY A 1 324 ? 14.869 17.412 -48.705 1.00 78.31 324 GLY A O 1
ATOM 2752 N N . VAL A 1 325 ? 14.155 15.370 -48.151 1.00 80.50 325 VAL A N 1
ATOM 2753 C CA . VAL A 1 325 ? 12.729 15.632 -48.420 1.00 80.50 325 VAL A CA 1
ATOM 2754 C C . VAL A 1 325 ? 12.014 16.068 -47.141 1.00 80.50 325 VAL A C 1
ATOM 2756 O O . VAL A 1 325 ? 12.066 15.380 -46.123 1.00 80.50 325 VAL A O 1
ATOM 2759 N N . LYS A 1 326 ? 11.306 17.203 -47.188 1.00 80.00 326 LYS A N 1
ATOM 2760 C CA . LYS A 1 326 ? 10.537 17.736 -46.051 1.00 80.00 326 LYS A CA 1
ATOM 2761 C C . LYS A 1 326 ? 9.388 16.797 -45.662 1.00 80.00 326 LYS A C 1
ATOM 2763 O O . LYS A 1 326 ? 8.541 16.474 -46.493 1.00 80.00 326 LYS A O 1
ATOM 2768 N N . VAL A 1 327 ? 9.309 16.441 -44.382 1.00 78.62 327 VAL A N 1
ATOM 2769 C CA . VAL A 1 327 ? 8.331 15.493 -43.818 1.00 78.62 327 VAL A CA 1
ATOM 2770 C C . VAL A 1 327 ? 7.582 16.089 -42.622 1.00 78.62 327 VAL A C 1
ATOM 2772 O O . VAL A 1 327 ? 8.061 17.019 -41.973 1.00 78.62 327 VAL A O 1
ATOM 2775 N N . SER A 1 328 ? 6.386 15.572 -42.317 1.00 78.44 328 SER A N 1
ATOM 2776 C CA . SER A 1 328 ? 5.659 15.964 -41.100 1.00 78.44 328 SER A CA 1
ATOM 2777 C C . SER A 1 328 ? 6.160 15.168 -39.896 1.00 78.44 328 SER A C 1
ATOM 2779 O O . SER A 1 328 ? 6.178 13.933 -39.942 1.00 78.44 328 SER A O 1
ATOM 2781 N N . ARG A 1 329 ? 6.506 15.872 -38.808 1.00 79.75 329 ARG A N 1
ATOM 2782 C CA . ARG A 1 329 ? 6.968 15.282 -37.541 1.00 79.75 329 ARG A CA 1
ATOM 2783 C C . ARG A 1 329 ? 5.996 14.215 -37.031 1.00 79.75 329 ARG A C 1
ATOM 2785 O O . ARG A 1 329 ? 6.419 13.099 -36.763 1.00 79.75 329 ARG A O 1
ATOM 2792 N N . ASP A 1 330 ? 4.697 14.510 -37.025 1.00 77.62 330 ASP A N 1
ATOM 2793 C CA . ASP A 1 330 ? 3.632 13.610 -36.548 1.00 77.62 330 ASP A CA 1
ATOM 2794 C C . ASP A 1 330 ? 3.587 12.259 -37.290 1.00 77.62 330 ASP A C 1
ATOM 2796 O O . ASP A 1 330 ? 3.099 11.263 -36.760 1.00 77.62 330 ASP A O 1
ATOM 2800 N N . THR A 1 331 ? 4.071 12.216 -38.536 1.00 79.69 331 THR A N 1
ATOM 2801 C CA . THR A 1 331 ? 4.075 11.006 -39.378 1.00 79.69 331 THR A CA 1
ATOM 2802 C C . THR A 1 331 ? 5.429 10.304 -39.440 1.00 79.69 331 THR A C 1
ATOM 2804 O O . THR A 1 331 ? 5.488 9.125 -39.791 1.00 79.69 331 THR A O 1
ATOM 2807 N N . LEU A 1 332 ? 6.512 11.011 -39.116 1.00 83.75 332 LEU A N 1
ATOM 2808 C CA . LEU A 1 332 ? 7.885 10.569 -39.341 1.00 83.75 332 LEU A CA 1
ATOM 2809 C C . LEU A 1 332 ? 8.268 9.305 -38.540 1.00 83.75 332 LEU A C 1
ATOM 2811 O O . LEU A 1 332 ? 8.722 8.354 -39.183 1.00 83.75 332 LEU A O 1
ATOM 2815 N N . PRO A 1 333 ? 8.019 9.201 -37.213 1.00 85.50 333 PRO A N 1
ATOM 2816 C CA . PRO A 1 333 ? 8.345 7.993 -36.450 1.00 85.50 333 PRO A CA 1
ATOM 2817 C C . PRO A 1 333 ? 7.650 6.747 -37.004 1.00 85.50 333 PRO A C 1
ATOM 2819 O O . PRO A 1 333 ? 8.264 5.691 -37.115 1.00 85.50 333 PRO A O 1
ATOM 2822 N N . LYS A 1 334 ? 6.377 6.869 -37.408 1.00 86.25 334 LYS A N 1
ATOM 2823 C CA . LYS A 1 334 ? 5.606 5.762 -37.989 1.00 86.25 334 LYS A CA 1
ATOM 2824 C C . LYS A 1 334 ? 6.098 5.391 -39.390 1.00 86.25 334 LYS A C 1
ATOM 2826 O O . LYS A 1 334 ? 6.233 4.214 -39.698 1.00 86.25 334 LYS A O 1
ATOM 2831 N N . THR A 1 335 ? 6.379 6.379 -40.234 1.00 85.12 335 THR A N 1
ATOM 2832 C CA . THR A 1 335 ? 6.841 6.145 -41.613 1.00 85.12 335 THR A CA 1
ATOM 2833 C C . THR A 1 335 ? 8.192 5.423 -41.630 1.00 85.12 335 THR A C 1
ATOM 2835 O O . THR A 1 335 ? 8.408 4.524 -42.440 1.00 85.12 335 THR A O 1
ATOM 2838 N N . LEU A 1 336 ? 9.079 5.761 -40.690 1.00 87.50 336 LEU A N 1
ATOM 2839 C CA . LEU A 1 336 ? 10.357 5.077 -40.511 1.00 87.50 336 LEU A CA 1
ATOM 2840 C C . LEU A 1 336 ? 10.224 3.707 -39.829 1.00 87.50 336 LEU A C 1
ATOM 2842 O O . LEU A 1 336 ? 10.921 2.789 -40.248 1.00 87.50 336 LEU A O 1
ATOM 2846 N N . TYR A 1 337 ? 9.303 3.519 -38.874 1.00 89.75 337 TYR A N 1
ATOM 2847 C CA . TYR A 1 337 ? 8.964 2.190 -38.331 1.00 89.75 337 TYR A CA 1
ATOM 2848 C C . TYR A 1 337 ? 8.535 1.217 -39.438 1.00 89.75 337 TYR A C 1
ATOM 2850 O O . TYR A 1 337 ? 8.999 0.077 -39.506 1.00 89.75 337 TYR A O 1
ATOM 2858 N N . GLU A 1 338 ? 7.666 1.676 -40.344 1.00 88.88 338 GLU A N 1
ATOM 2859 C CA . GLU A 1 338 ? 7.165 0.852 -41.445 1.00 88.88 338 GLU A CA 1
ATOM 2860 C C . GLU A 1 338 ? 8.277 0.438 -42.428 1.00 88.88 338 GLU A C 1
ATOM 2862 O O . GLU A 1 338 ? 8.215 -0.663 -42.970 1.00 88.88 338 GLU A O 1
ATOM 2867 N N . TYR A 1 339 ? 9.327 1.248 -42.586 1.00 89.50 339 TYR A N 1
ATOM 2868 C CA . TYR A 1 339 ? 10.528 0.917 -43.363 1.00 89.50 339 TYR A CA 1
ATOM 2869 C C . TYR A 1 339 ? 11.514 0.026 -42.576 1.00 89.50 339 TYR A C 1
ATOM 2871 O O . TYR A 1 339 ? 11.777 -1.126 -42.946 1.00 89.50 339 TYR A O 1
ATOM 2879 N N . PHE A 1 340 ? 12.040 0.527 -41.455 1.00 90.31 340 PHE A N 1
ATOM 2880 C CA . PHE A 1 340 ? 13.117 -0.120 -40.702 1.00 90.31 340 PHE A CA 1
ATOM 2881 C C . PHE A 1 340 ? 12.687 -1.389 -39.974 1.00 90.31 340 PHE A C 1
ATOM 2883 O O . PHE A 1 340 ? 13.453 -2.347 -39.978 1.00 90.31 340 PHE A O 1
ATOM 2890 N N . ILE A 1 341 ? 11.465 -1.462 -39.446 1.00 90.12 341 ILE A N 1
ATOM 2891 C CA . ILE A 1 341 ? 10.963 -2.680 -38.798 1.00 90.12 341 ILE A CA 1
ATOM 2892 C C . ILE A 1 341 ? 10.179 -3.504 -39.826 1.00 90.12 341 ILE A C 1
ATOM 2894 O O . ILE A 1 341 ? 10.657 -4.549 -40.265 1.00 90.12 341 ILE A O 1
ATOM 2898 N N . LEU A 1 342 ? 9.053 -2.990 -40.339 1.00 87.12 342 LEU A N 1
ATOM 2899 C CA . LEU A 1 342 ? 8.142 -3.781 -41.191 1.00 87.12 342 LEU A CA 1
ATOM 2900 C C . LEU A 1 342 ? 8.601 -4.001 -42.649 1.00 87.12 342 LEU A C 1
ATOM 2902 O O . LEU A 1 342 ? 7.957 -4.758 -43.369 1.00 87.12 342 LEU A O 1
ATOM 2906 N N . GLY A 1 343 ? 9.684 -3.363 -43.109 1.00 82.44 343 GLY A N 1
ATOM 2907 C CA . GLY A 1 343 ? 10.263 -3.606 -44.443 1.00 82.44 343 GLY A CA 1
ATOM 2908 C C . GLY A 1 343 ? 9.469 -3.038 -45.626 1.00 82.44 343 GLY A C 1
ATOM 2909 O O . GLY A 1 343 ? 9.717 -3.424 -46.766 1.00 82.44 343 GLY A O 1
ATOM 2910 N N . LYS A 1 344 ? 8.517 -2.133 -45.382 1.00 84.75 344 LYS A N 1
ATOM 2911 C CA . LYS A 1 344 ? 7.701 -1.499 -46.424 1.00 84.75 344 LYS A CA 1
ATOM 2912 C C . LYS A 1 344 ? 8.447 -0.374 -47.143 1.00 84.75 344 LYS A C 1
ATOM 2914 O O . LYS A 1 344 ? 9.403 0.200 -46.626 1.00 84.75 344 LYS A O 1
ATOM 2919 N N . GLN A 1 345 ? 7.940 0.009 -48.313 1.00 78.12 345 GLN A N 1
ATOM 2920 C CA . GLN A 1 345 ? 8.348 1.247 -48.980 1.00 78.12 345 GLN A CA 1
ATOM 2921 C C . GLN A 1 345 ? 7.802 2.488 -48.247 1.00 78.12 345 GLN A C 1
ATOM 2923 O O . GLN A 1 345 ? 6.720 2.472 -47.658 1.00 78.12 345 GLN A O 1
ATOM 2928 N N . LEU A 1 346 ? 8.579 3.570 -48.287 1.00 73.25 346 LEU A N 1
ATOM 2929 C CA . LEU A 1 346 ? 8.365 4.800 -47.524 1.00 73.25 346 LEU A CA 1
ATOM 2930 C C . LEU A 1 346 ? 7.194 5.634 -48.095 1.00 73.25 346 LEU A C 1
ATOM 2932 O O . LEU A 1 346 ? 7.251 6.055 -49.248 1.00 73.25 346 LEU A O 1
ATOM 2936 N N . SER A 1 347 ? 6.146 5.914 -47.308 1.00 58.75 347 SER A N 1
ATOM 2937 C CA . SER A 1 347 ? 4.990 6.729 -47.746 1.00 58.75 347 SER A CA 1
ATOM 2938 C C . SER A 1 347 ? 4.340 7.534 -46.603 1.00 58.75 347 SER A C 1
ATOM 2940 O O . SER A 1 347 ? 4.524 7.211 -45.433 1.00 58.75 347 SER A O 1
ATOM 2942 N N . LEU A 1 348 ? 3.613 8.617 -46.928 1.00 58.97 348 LEU A N 1
ATOM 2943 C CA . LEU A 1 348 ? 3.211 9.673 -45.975 1.00 58.97 348 LEU A CA 1
ATOM 2944 C C . LEU A 1 348 ? 1.677 9.923 -45.945 1.00 58.97 348 LEU A C 1
ATOM 2946 O O . LEU A 1 348 ? 1.106 10.277 -46.979 1.00 58.97 348 LEU A O 1
ATOM 2950 N N . PRO A 1 349 ? 0.991 9.798 -44.785 1.00 49.34 349 PRO A N 1
ATOM 2951 C CA . PRO A 1 349 ? -0.471 9.952 -44.659 1.00 49.34 349 PRO A CA 1
ATOM 2952 C C . PRO A 1 349 ? -0.957 11.370 -44.259 1.00 49.34 349 PRO A C 1
ATOM 2954 O O . PRO A 1 349 ? -0.170 12.235 -43.878 1.00 49.34 349 PRO A O 1
ATOM 2957 N N . LYS A 1 350 ? -2.285 11.606 -44.295 1.00 37.53 350 LYS A N 1
ATOM 2958 C CA . LYS A 1 350 ? -2.963 12.871 -43.904 1.00 37.53 350 LYS A CA 1
ATOM 2959 C C . LYS A 1 350 ? -4.099 12.644 -42.868 1.00 37.53 350 LYS A C 1
ATOM 2961 O O . LYS A 1 350 ? -4.830 11.668 -43.022 1.00 37.53 350 LYS A O 1
ATOM 2966 N N . PRO A 1 351 ? -4.307 13.528 -41.862 1.00 38.88 351 PRO A N 1
ATOM 2967 C CA . PRO A 1 351 ? -5.322 13.354 -40.802 1.00 38.88 351 PRO A CA 1
ATOM 2968 C C . PRO A 1 351 ? -6.608 14.214 -40.946 1.00 38.88 351 PRO A C 1
ATOM 2970 O O . PRO A 1 351 ? -6.645 15.190 -41.693 1.00 38.88 351 PRO A O 1
ATOM 2973 N N . LYS A 1 352 ? -7.646 13.896 -40.147 1.00 34.53 352 LYS A N 1
ATOM 2974 C CA . LYS A 1 352 ? -8.866 14.704 -39.876 1.00 34.53 352 LYS A CA 1
ATOM 2975 C C . LYS A 1 352 ? -9.278 14.597 -38.386 1.00 34.53 352 LYS A C 1
ATOM 2977 O O . LYS A 1 352 ? -8.810 13.700 -37.691 1.00 34.53 352 LYS A O 1
ATOM 2982 N N . LYS A 1 353 ? -10.152 15.492 -37.890 1.00 32.84 353 LYS A N 1
ATOM 2983 C CA . LYS A 1 353 ? -10.714 15.497 -36.511 1.00 32.84 353 LYS A CA 1
ATOM 2984 C C . LYS A 1 353 ? -12.197 15.920 -36.481 1.00 32.84 353 LYS A C 1
ATOM 2986 O O . LYS A 1 353 ? -12.667 16.562 -37.414 1.00 32.84 353 LYS A O 1
ATOM 2991 N N . GLY A 1 354 ? -12.891 15.614 -35.377 1.00 31.36 354 GLY A N 1
ATOM 2992 C CA . GLY A 1 354 ? -14.253 16.071 -35.039 1.00 31.36 354 GLY A CA 1
ATOM 2993 C C . GLY A 1 354 ? -14.452 16.245 -33.517 1.00 31.36 354 GLY A C 1
ATOM 2994 O O . GLY A 1 354 ? -13.536 15.953 -32.748 1.00 31.36 354 GLY A O 1
ATOM 2995 N N . LYS A 1 355 ? -15.624 16.733 -33.071 1.00 32.00 355 LYS A N 1
ATOM 2996 C CA . LYS A 1 355 ? -15.992 16.971 -31.648 1.00 32.00 355 LYS A CA 1
ATOM 2997 C C . LYS A 1 355 ? -17.467 16.607 -31.354 1.00 32.00 355 LYS A C 1
ATOM 2999 O O . LYS A 1 355 ? -18.262 16.487 -32.279 1.00 32.00 355 LYS A O 1
ATOM 3004 N N . ARG A 1 356 ? -17.826 16.469 -30.064 1.00 34.69 356 ARG A N 1
ATOM 3005 C CA . ARG A 1 356 ? -19.187 16.204 -29.518 1.00 34.69 356 ARG A CA 1
ATOM 3006 C C . ARG A 1 356 ? -19.680 17.340 -28.584 1.00 34.69 356 ARG A C 1
ATOM 3008 O O . ARG A 1 356 ? -18.892 18.209 -28.218 1.00 34.69 356 ARG A O 1
ATOM 3015 N N . LYS A 1 357 ? -20.965 17.302 -28.187 1.00 31.11 357 LYS A N 1
ATOM 3016 C CA . LYS A 1 357 ? -21.658 18.160 -27.184 1.00 31.11 357 LYS A CA 1
ATOM 3017 C C . LYS A 1 357 ? -22.626 17.320 -26.309 1.00 31.11 357 LYS A C 1
ATOM 3019 O O . LYS A 1 357 ? -22.807 16.141 -26.605 1.00 31.11 357 LYS A O 1
ATOM 3024 N N . SER A 1 358 ? -23.229 17.903 -25.259 1.00 43.50 358 SER A N 1
ATOM 3025 C CA . SER A 1 358 ? -24.110 17.217 -24.279 1.00 43.50 358 SER A CA 1
ATOM 3026 C C . SER A 1 358 ? -25.117 18.141 -23.542 1.00 43.50 358 SER A C 1
ATOM 3028 O O . SER A 1 358 ? -24.866 19.339 -23.420 1.00 43.50 358 SER A O 1
ATOM 3030 N N . ARG A 1 359 ? -26.236 17.564 -23.045 1.00 38.00 359 ARG A N 1
ATOM 3031 C CA . ARG A 1 359 ? -27.233 18.039 -22.031 1.00 38.00 359 ARG A CA 1
ATOM 3032 C C . ARG A 1 359 ? -28.204 16.858 -21.748 1.00 38.00 359 ARG A C 1
ATOM 3034 O O . ARG A 1 359 ? -28.426 16.106 -22.690 1.00 38.00 359 ARG A O 1
ATOM 3041 N N . LYS A 1 360 ? -28.752 16.508 -20.567 1.00 39.56 360 LYS A N 1
ATOM 3042 C CA . LYS A 1 360 ? -28.781 16.999 -19.160 1.00 39.56 360 LYS A CA 1
ATOM 3043 C C . LYS A 1 360 ? -29.919 17.951 -18.712 1.00 39.56 360 LYS A C 1
ATOM 3045 O O . LYS A 1 360 ? -29.641 19.106 -18.405 1.00 39.56 360 LYS A O 1
ATOM 3050 N N . ASP A 1 361 ? -31.119 17.398 -18.497 1.00 33.66 361 ASP A N 1
ATOM 3051 C CA . ASP A 1 361 ? -32.225 17.954 -17.682 1.00 33.66 361 ASP A CA 1
ATOM 3052 C C . ASP A 1 361 ? -32.899 16.824 -16.874 1.00 33.66 361 ASP A C 1
ATOM 3054 O O . ASP A 1 361 ? -33.248 15.814 -17.473 1.00 33.66 361 ASP A O 1
ATOM 3058 N N . LEU A 1 362 ? -33.051 16.954 -15.545 1.00 45.31 362 LEU A N 1
ATOM 3059 C CA . LEU A 1 362 ? -33.624 15.925 -14.641 1.00 45.31 362 LEU A CA 1
ATOM 3060 C C . LEU A 1 362 ? -33.956 16.535 -13.252 1.00 45.31 362 LEU A C 1
ATOM 3062 O O . LEU A 1 362 ? -33.119 16.453 -12.353 1.00 45.31 362 LEU A O 1
ATOM 3066 N N . LEU A 1 363 ? -35.117 17.185 -13.048 1.00 48.47 363 LEU A N 1
ATOM 3067 C CA . LEU A 1 363 ? -35.424 17.818 -11.739 1.00 48.47 363 LEU A CA 1
ATOM 3068 C C . LEU A 1 363 ? -36.892 17.837 -11.250 1.00 48.47 363 LEU A C 1
ATOM 3070 O O . LEU A 1 363 ? -37.094 17.956 -10.048 1.00 48.47 363 LEU A O 1
ATOM 3074 N N . THR A 1 364 ? -37.910 17.676 -12.101 1.00 53.19 364 THR A N 1
ATOM 3075 C CA . THR A 1 364 ? -39.334 17.854 -11.715 1.00 53.19 364 THR A CA 1
ATOM 3076 C C . THR A 1 364 ? -40.024 16.637 -11.078 1.00 53.19 364 THR A C 1
ATOM 3078 O O . THR A 1 364 ? -41.194 16.721 -10.723 1.00 53.19 364 THR A O 1
ATOM 3081 N N . ALA A 1 365 ? -39.338 15.500 -10.918 1.00 59.00 365 ALA A N 1
ATOM 3082 C CA . ALA A 1 365 ? -39.957 14.261 -10.421 1.00 59.00 365 ALA A CA 1
ATOM 3083 C C . ALA A 1 365 ? -40.056 14.160 -8.881 1.00 59.00 365 ALA A C 1
ATOM 3085 O O . ALA A 1 365 ? -40.922 13.458 -8.366 1.00 59.00 365 ALA A O 1
ATOM 3086 N N . LYS A 1 366 ? -39.173 14.846 -8.143 1.00 59.00 366 LYS A N 1
ATOM 3087 C CA . LYS A 1 366 ? -38.911 14.570 -6.715 1.00 59.00 366 LYS A CA 1
ATOM 3088 C C . LYS A 1 366 ? -40.027 14.956 -5.742 1.00 59.00 366 LYS A C 1
ATOM 3090 O O . LYS A 1 366 ? -40.113 14.389 -4.659 1.00 59.00 366 LYS A O 1
ATOM 3095 N N . GLU A 1 367 ? -40.843 15.951 -6.080 1.00 54.75 367 GLU A N 1
ATOM 3096 C CA . GLU A 1 367 ? -41.769 16.558 -5.112 1.00 54.75 367 GLU A CA 1
ATOM 3097 C C . GLU A 1 367 ? -43.013 15.697 -4.837 1.00 54.75 367 GLU A C 1
ATOM 3099 O O . GLU A 1 367 ? -43.609 15.825 -3.772 1.00 54.75 367 GLU A O 1
ATOM 3104 N N . ARG A 1 368 ? -43.383 14.794 -5.759 1.00 57.91 368 ARG A N 1
ATOM 3105 C CA . ARG A 1 368 ? -44.507 13.852 -5.573 1.00 57.91 368 ARG A CA 1
ATOM 3106 C C . ARG A 1 368 ? -44.127 12.672 -4.678 1.00 57.91 368 ARG A C 1
ATOM 3108 O O . ARG A 1 368 ? -44.853 12.350 -3.743 1.00 57.91 368 ARG A O 1
ATOM 3115 N N . GLU A 1 369 ? -42.937 12.112 -4.910 1.00 61.81 369 GLU A N 1
ATOM 3116 C CA . GLU A 1 369 ? -42.369 10.962 -4.186 1.00 61.81 369 GLU A CA 1
ATOM 3117 C C . GLU A 1 369 ? -42.402 11.141 -2.654 1.00 61.81 369 GLU A C 1
ATOM 3119 O O . GLU A 1 369 ? -42.634 10.183 -1.918 1.00 61.81 369 GLU A O 1
ATOM 3124 N N . LEU A 1 370 ? -42.199 12.375 -2.175 1.00 62.34 370 LEU A N 1
ATOM 3125 C CA . LEU A 1 370 ? -42.167 12.730 -0.752 1.00 62.34 370 LEU A CA 1
ATOM 3126 C C . LEU A 1 370 ? -43.540 12.737 -0.063 1.00 62.34 370 LEU A C 1
ATOM 3128 O O . LEU A 1 370 ? -43.593 12.541 1.147 1.00 62.34 370 LEU A O 1
ATOM 3132 N N . ILE A 1 371 ? -44.625 12.975 -0.803 1.00 59.19 371 ILE A N 1
ATOM 3133 C CA . ILE A 1 371 ? -45.987 13.033 -0.246 1.00 59.19 371 ILE A CA 1
ATOM 3134 C C . ILE A 1 371 ? -46.607 11.632 -0.225 1.00 59.19 371 ILE A C 1
ATOM 3136 O O . ILE A 1 371 ? -47.261 11.260 0.740 1.00 59.19 371 ILE A O 1
ATOM 3140 N N . GLU A 1 372 ? -46.355 10.830 -1.261 1.00 58.34 372 GLU A N 1
ATOM 3141 C CA . GLU A 1 372 ? -46.930 9.484 -1.402 1.00 58.34 372 GLU A CA 1
ATOM 3142 C C . GLU A 1 372 ? -46.288 8.440 -0.464 1.00 58.34 372 GLU A C 1
ATOM 3144 O O . GLU A 1 372 ? -46.930 7.444 -0.144 1.00 58.34 372 GLU A O 1
ATOM 3149 N N . ASN A 1 373 ? -45.039 8.650 -0.017 1.00 67.50 373 ASN A N 1
ATOM 3150 C CA . ASN A 1 373 ? -44.250 7.636 0.709 1.00 67.50 373 ASN A CA 1
ATOM 3151 C C . ASN A 1 373 ? -43.723 8.084 2.091 1.00 67.50 373 ASN A C 1
ATOM 3153 O O . ASN A 1 373 ? -43.113 7.280 2.796 1.00 67.50 373 ASN A O 1
ATOM 3157 N N . GLY A 1 374 ? -43.902 9.352 2.482 1.00 66.38 374 GLY A N 1
ATOM 3158 C CA . GLY A 1 374 ? -43.383 9.887 3.749 1.00 66.38 374 GLY A CA 1
ATOM 3159 C C . GLY A 1 374 ? -41.848 9.820 3.884 1.00 66.38 374 GLY A C 1
ATOM 3160 O O . GLY A 1 374 ? -41.099 9.968 2.909 1.00 66.38 374 GLY A O 1
ATOM 3161 N N . ILE A 1 375 ? -41.366 9.608 5.116 1.00 72.31 375 ILE A N 1
ATOM 3162 C CA . ILE A 1 375 ? -39.953 9.326 5.426 1.00 72.31 375 ILE A CA 1
ATOM 3163 C C . ILE A 1 375 ? -39.857 8.040 6.246 1.00 72.31 375 ILE A C 1
ATOM 3165 O O . ILE A 1 375 ? -40.128 8.039 7.442 1.00 72.31 375 ILE A O 1
ATOM 3169 N N . SER A 1 376 ? -39.370 6.969 5.625 1.00 71.31 376 SER A N 1
ATOM 3170 C CA . SER A 1 376 ? -38.987 5.726 6.302 1.00 71.31 376 SER A CA 1
ATOM 3171 C C . SER A 1 376 ? -37.474 5.511 6.255 1.00 71.31 376 SER A C 1
ATOM 3173 O O . SER A 1 376 ? -36.842 5.768 5.229 1.00 71.31 376 SER A O 1
ATOM 3175 N N . GLY A 1 377 ? -36.894 4.964 7.320 1.00 73.06 377 GLY A N 1
ATOM 3176 C CA . GLY A 1 377 ? -35.500 4.533 7.351 1.00 73.06 377 GLY A CA 1
ATOM 3177 C C . GLY A 1 377 ? -35.098 3.966 8.707 1.00 73.06 377 GLY A C 1
ATOM 3178 O O . GLY A 1 377 ? -35.883 3.277 9.356 1.00 73.06 377 GLY A O 1
ATOM 3179 N N . LYS A 1 378 ? -33.840 4.184 9.099 1.00 78.88 378 LYS A N 1
ATOM 3180 C CA . LYS A 1 378 ? -33.198 3.485 10.223 1.00 78.88 378 LYS A CA 1
ATOM 3181 C C . LYS A 1 378 ? -32.304 4.437 11.016 1.00 78.88 378 LYS A C 1
ATOM 3183 O O . LYS A 1 378 ? -31.698 5.338 10.439 1.00 78.88 378 LYS A O 1
ATOM 3188 N N . LEU A 1 379 ? -32.159 4.194 12.312 1.00 75.88 379 LEU A N 1
ATOM 3189 C CA . LEU A 1 379 ? -31.070 4.718 13.137 1.00 75.88 379 LEU A CA 1
ATOM 3190 C C . LEU A 1 379 ? -30.185 3.571 13.630 1.00 75.88 379 LEU A C 1
ATOM 3192 O O . LEU A 1 379 ? -30.596 2.411 13.615 1.00 75.88 379 LEU A O 1
ATOM 3196 N N . PHE A 1 380 ? -28.987 3.902 14.107 1.00 65.69 380 PHE A N 1
ATOM 3197 C CA . PHE A 1 380 ? -28.112 2.958 14.802 1.00 65.69 380 PHE A CA 1
ATOM 3198 C C . PHE A 1 380 ? -27.667 3.524 16.147 1.00 65.69 380 PHE A C 1
ATOM 3200 O O . PHE A 1 380 ? -27.270 4.686 16.231 1.00 65.69 380 PHE A O 1
ATOM 3207 N N . ASP A 1 381 ? -27.653 2.669 17.165 1.00 71.19 381 ASP A N 1
ATOM 3208 C CA . ASP A 1 381 ? -27.082 2.950 18.480 1.00 71.19 381 ASP A CA 1
ATOM 3209 C C . ASP A 1 381 ? -25.969 1.927 18.813 1.00 71.19 381 ASP A C 1
ATOM 3211 O O . ASP A 1 381 ? -25.241 1.463 17.915 1.00 71.19 381 ASP A O 1
ATOM 3215 N N . LEU A 1 382 ? -25.782 1.622 20.102 1.00 61.31 382 LEU A N 1
ATOM 3216 C CA . LEU A 1 382 ? -24.803 0.647 20.590 1.00 61.31 382 LEU A CA 1
ATOM 3217 C C . LEU A 1 382 ? -25.358 -0.786 20.672 1.00 61.31 382 LEU A C 1
ATOM 3219 O O . LEU A 1 382 ? -24.569 -1.727 20.576 1.00 61.31 382 LEU A O 1
ATOM 3223 N N . GLU A 1 383 ? -26.676 -0.965 20.825 1.00 61.06 383 GLU A N 1
ATOM 3224 C CA . GLU A 1 383 ? -27.313 -2.284 20.963 1.00 61.06 383 GLU A CA 1
ATOM 3225 C C . GLU A 1 383 ? -27.824 -2.825 19.606 1.00 61.06 383 GLU A C 1
ATOM 3227 O O . GLU A 1 383 ? -27.824 -4.042 19.397 1.00 61.06 383 GLU A O 1
ATOM 3232 N N . GLY A 1 384 ? -28.171 -1.968 18.633 1.00 64.06 384 GLY A N 1
ATOM 3233 C CA . GLY A 1 384 ? -28.635 -2.427 17.322 1.00 64.06 384 GLY A CA 1
ATOM 3234 C C . GLY A 1 384 ? -28.980 -1.367 16.267 1.00 64.06 384 GLY A C 1
ATOM 3235 O O . GLY A 1 384 ? -28.265 -0.388 16.038 1.00 64.06 384 GLY A O 1
ATOM 3236 N N . GLU A 1 385 ? -30.053 -1.669 15.535 1.00 73.50 385 GLU A N 1
ATOM 3237 C CA . GLU A 1 385 ? -30.681 -0.850 14.497 1.00 73.50 385 GLU A CA 1
ATOM 3238 C C . GLU A 1 385 ? -32.125 -0.577 14.935 1.00 73.50 385 GLU A C 1
ATOM 3240 O O . GLU A 1 385 ? -32.830 -1.510 15.318 1.00 73.50 385 GLU A O 1
ATOM 3245 N N . ILE A 1 386 ? -32.564 0.679 14.858 1.00 76.69 386 ILE A N 1
ATOM 3246 C CA . ILE A 1 386 ? -33.923 1.093 15.220 1.00 76.69 386 ILE A CA 1
ATOM 3247 C C . ILE A 1 386 ? -34.638 1.545 13.938 1.00 76.69 386 ILE A C 1
ATOM 3249 O O . ILE A 1 386 ? -34.211 2.537 13.337 1.00 76.69 386 ILE A O 1
ATOM 3253 N N . PRO A 1 387 ? -35.696 0.853 13.475 1.00 74.00 387 PRO A N 1
ATOM 3254 C CA . PRO A 1 387 ? -36.486 1.309 12.336 1.00 74.00 387 PRO A CA 1
ATOM 3255 C C . PRO A 1 387 ? -37.321 2.535 12.726 1.00 74.00 387 PRO A C 1
ATOM 3257 O O . PRO A 1 387 ? -37.903 2.576 13.807 1.00 74.00 387 PRO A O 1
ATOM 3260 N N . ILE A 1 388 ? -37.403 3.525 11.836 1.00 74.06 388 ILE A N 1
ATOM 3261 C CA . ILE A 1 388 ? -38.220 4.732 12.021 1.00 74.06 388 ILE A CA 1
ATOM 3262 C C . ILE A 1 388 ? -39.040 5.003 10.761 1.00 74.06 388 ILE A C 1
ATOM 3264 O O . ILE A 1 388 ? -38.535 4.902 9.642 1.00 74.06 388 ILE A O 1
ATOM 3268 N N . SER A 1 389 ? -40.297 5.395 10.956 1.00 74.88 389 SER A N 1
ATOM 3269 C CA . SER A 1 389 ? -41.179 5.899 9.908 1.00 74.88 389 SER A CA 1
ATOM 3270 C C . SER A 1 389 ? -41.914 7.138 10.405 1.00 74.88 389 SER A C 1
ATOM 3272 O O . SER A 1 389 ? -42.435 7.136 11.517 1.00 74.88 389 SER A O 1
ATOM 3274 N N . PHE A 1 390 ? -41.967 8.173 9.571 1.00 78.44 390 PHE A N 1
ATOM 3275 C CA . PHE A 1 390 ? -42.703 9.409 9.803 1.00 78.44 390 PHE A CA 1
ATOM 3276 C C . PHE A 1 390 ? -43.617 9.697 8.609 1.00 78.44 390 PHE A C 1
ATOM 3278 O O . PHE A 1 390 ? -43.168 9.692 7.456 1.00 78.44 390 PHE A O 1
ATOM 3285 N N . GLY A 1 391 ? -44.889 9.983 8.886 1.00 75.38 391 GLY A N 1
ATOM 3286 C CA . GLY A 1 391 ? -45.800 10.547 7.894 1.00 75.38 391 GLY A CA 1
ATOM 3287 C C . GLY A 1 391 ? -45.414 11.990 7.563 1.00 75.38 391 GLY A C 1
ATOM 3288 O O . GLY A 1 391 ? -44.870 12.700 8.410 1.00 75.38 391 GLY A O 1
ATOM 3289 N N . ILE A 1 392 ? -45.694 12.421 6.331 1.00 78.88 392 ILE A N 1
ATOM 3290 C CA . ILE A 1 392 ? -45.639 13.832 5.940 1.00 78.88 392 ILE A CA 1
ATOM 3291 C C . ILE A 1 392 ? -47.024 14.229 5.446 1.00 78.88 392 ILE A C 1
ATOM 3293 O O . ILE A 1 392 ? -47.483 13.739 4.416 1.00 78.88 392 ILE A O 1
ATOM 3297 N N . GLU A 1 393 ? -47.647 15.173 6.137 1.00 76.69 393 GLU A N 1
ATOM 3298 C CA . GLU A 1 393 ? -48.907 15.786 5.723 1.00 76.69 393 GLU A CA 1
ATOM 3299 C C . GLU A 1 393 ? -48.683 17.245 5.309 1.00 76.69 393 GLU A C 1
ATOM 3301 O O . GLU A 1 393 ? -47.756 17.918 5.775 1.00 76.69 393 GLU A O 1
ATOM 3306 N N . LYS A 1 394 ? -49.535 17.754 4.415 1.00 75.50 394 LYS A N 1
ATOM 3307 C CA . LYS A 1 394 ? -49.448 19.128 3.913 1.00 75.50 394 LYS A CA 1
ATOM 3308 C C . LYS A 1 394 ? -50.829 19.756 3.779 1.00 75.50 394 LYS A C 1
ATOM 3310 O O . LYS A 1 394 ? -51.625 19.338 2.943 1.00 75.50 394 LYS A O 1
ATOM 3315 N N . GLU A 1 395 ? -51.061 20.829 4.525 1.00 71.00 395 GLU A N 1
ATOM 3316 C CA . GLU A 1 395 ? -52.285 21.629 4.446 1.00 71.00 395 GLU A CA 1
ATOM 3317 C C . GLU A 1 395 ? -51.941 23.049 3.991 1.00 71.00 395 GLU A C 1
ATOM 3319 O O . GLU A 1 395 ? -51.275 23.820 4.688 1.00 71.00 395 GLU A O 1
ATOM 3324 N N . GLY A 1 396 ? -52.364 23.390 2.771 1.00 65.81 396 GLY A N 1
ATOM 3325 C CA . GLY A 1 396 ? -52.036 24.665 2.134 1.00 65.81 396 GLY A CA 1
ATOM 3326 C C . GLY A 1 396 ? -50.523 24.859 1.978 1.00 65.81 396 GLY A C 1
ATOM 3327 O O . GLY A 1 396 ? -49.874 24.191 1.170 1.00 65.81 396 GLY A O 1
ATOM 3328 N N . SER A 1 397 ? -49.963 25.800 2.740 1.00 62.97 397 SER A N 1
ATOM 3329 C CA . SER A 1 397 ? -48.526 26.102 2.789 1.00 62.97 397 SER A CA 1
ATOM 3330 C C . SER A 1 397 ? -47.781 25.440 3.957 1.00 62.97 397 SER A C 1
ATOM 3332 O O . SER A 1 397 ? -46.550 25.465 3.961 1.00 62.97 397 SER A O 1
ATOM 3334 N N . LYS A 1 398 ? -48.495 24.853 4.928 1.00 67.38 398 LYS A N 1
ATOM 3335 C CA . LYS A 1 398 ? -47.917 24.233 6.128 1.00 67.38 398 LYS A CA 1
ATOM 3336 C C . LYS A 1 398 ? -47.611 22.755 5.902 1.00 67.38 398 LYS A C 1
ATOM 3338 O O . LYS A 1 398 ? -48.333 22.068 5.179 1.00 67.38 398 LYS A O 1
ATOM 3343 N N . TRP A 1 399 ? -46.568 22.275 6.569 1.00 77.62 399 TRP A N 1
ATOM 3344 C CA . TRP A 1 399 ? -46.170 20.871 6.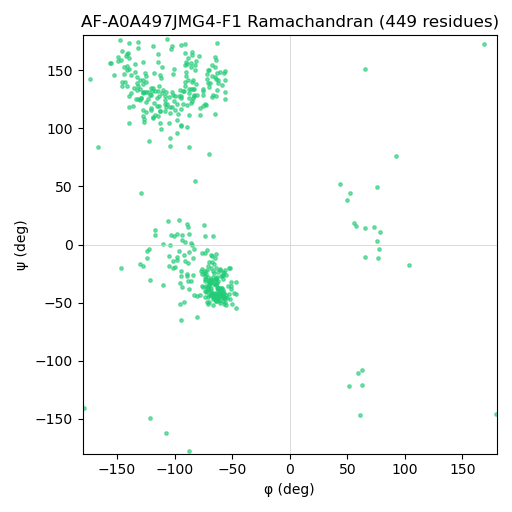591 1.00 77.62 399 TRP A CA 1
ATOM 3345 C C . TRP A 1 399 ? -46.254 20.324 8.016 1.00 77.62 399 TRP A C 1
ATOM 3347 O O . TRP A 1 399 ? -46.008 21.049 8.983 1.00 77.62 399 TRP A O 1
ATOM 3357 N N . TYR A 1 400 ? -46.584 19.044 8.132 1.00 76.69 400 TYR A N 1
ATOM 3358 C CA . TYR A 1 400 ? -46.758 18.340 9.396 1.00 76.69 400 TYR A CA 1
ATOM 3359 C C . TYR A 1 400 ? -46.012 17.003 9.346 1.00 76.69 400 TYR A C 1
ATOM 3361 O O . TYR A 1 400 ? -45.931 16.372 8.290 1.00 76.69 400 TYR A O 1
ATOM 3369 N N . LEU A 1 401 ? -45.449 16.604 10.484 1.00 79.44 401 LEU A N 1
ATOM 3370 C CA . LEU A 1 401 ? -44.807 15.314 10.711 1.00 79.44 401 LEU A CA 1
ATOM 3371 C C . LEU A 1 401 ? -45.754 14.460 11.555 1.00 79.44 401 LEU A C 1
ATOM 3373 O O . LEU A 1 401 ? -46.176 14.907 12.621 1.00 79.44 401 LEU A O 1
ATOM 3377 N N . THR A 1 402 ? -46.065 13.251 11.102 1.00 73.81 402 THR A N 1
ATOM 3378 C CA . THR A 1 402 ? -46.989 12.351 11.810 1.00 73.81 402 THR A CA 1
ATOM 3379 C C . THR A 1 402 ? -46.195 11.200 12.426 1.00 73.81 402 THR A C 1
ATOM 3381 O O . THR A 1 402 ? -45.485 10.485 11.708 1.00 73.81 402 THR A O 1
ATOM 3384 N N . ILE A 1 403 ? -46.266 11.050 13.752 1.00 71.50 403 ILE A N 1
ATOM 3385 C CA . ILE A 1 403 ? -45.520 10.061 14.542 1.00 71.50 403 ILE A CA 1
ATOM 3386 C C . ILE A 1 403 ? -46.522 9.272 15.392 1.00 71.50 403 ILE A C 1
ATOM 3388 O O . ILE A 1 403 ? -47.054 9.778 16.374 1.00 71.50 403 ILE A O 1
ATOM 3392 N N . GLY A 1 404 ? -46.801 8.023 15.011 1.00 66.88 404 GLY A N 1
ATOM 3393 C CA . GLY A 1 404 ? -47.899 7.271 15.626 1.00 66.88 404 GLY A CA 1
ATOM 3394 C C . GLY A 1 404 ? -49.238 7.959 15.349 1.00 66.88 404 GLY A C 1
ATOM 3395 O O . GLY A 1 404 ? -49.590 8.152 14.188 1.00 66.88 404 GLY A O 1
ATOM 3396 N N . GLU A 1 405 ? -49.953 8.339 16.408 1.00 60.22 405 GLU A N 1
ATOM 3397 C CA . GLU A 1 405 ? -51.205 9.111 16.336 1.00 60.22 405 GLU A CA 1
ATOM 3398 C C . GLU A 1 405 ? -50.984 10.630 16.520 1.00 60.22 405 GLU A C 1
ATOM 3400 O O . GLU A 1 405 ? -51.912 11.418 16.345 1.00 60.22 405 GLU A O 1
ATOM 3405 N N . GLU A 1 406 ? -49.759 11.068 16.838 1.00 69.62 406 GLU A N 1
ATOM 3406 C CA . GLU A 1 406 ? -49.432 12.477 17.072 1.00 69.62 406 GLU A CA 1
ATOM 3407 C C . GLU A 1 406 ? -49.057 13.197 15.770 1.00 69.62 406 GLU A C 1
ATOM 3409 O O . GLU A 1 406 ? -48.252 12.714 14.967 1.00 69.62 406 GLU A O 1
ATOM 3414 N N . ARG A 1 407 ? -49.615 14.397 15.570 1.00 73.00 407 ARG A N 1
ATOM 3415 C CA . ARG A 1 407 ? -49.392 15.225 14.378 1.00 73.00 407 ARG A CA 1
ATOM 3416 C C . ARG A 1 407 ? -48.748 16.559 14.748 1.00 73.00 407 ARG A C 1
ATOM 3418 O O . ARG A 1 407 ? -49.393 17.454 15.288 1.00 73.00 407 ARG A O 1
ATOM 3425 N N . ILE A 1 408 ? -47.482 16.714 14.379 1.00 74.88 408 ILE A N 1
ATOM 3426 C CA . ILE A 1 408 ? -46.612 17.805 14.823 1.00 74.88 408 ILE A CA 1
ATOM 3427 C C . ILE A 1 408 ? -46.367 18.794 13.674 1.00 74.88 408 ILE A C 1
ATOM 3429 O O . ILE A 1 408 ? -46.029 18.400 12.560 1.00 74.88 408 ILE A O 1
ATOM 3433 N N . HIS A 1 409 ? -46.525 20.097 13.913 1.00 77.12 409 HIS A N 1
ATOM 3434 C CA . HIS A 1 409 ? -46.290 21.128 12.893 1.00 77.12 409 HIS A CA 1
ATOM 3435 C C . HIS A 1 409 ? -44.787 21.364 12.647 1.00 77.12 409 HIS A C 1
ATOM 3437 O O . HIS A 1 409 ? -44.016 21.555 13.583 1.00 77.12 409 HIS A O 1
ATOM 3443 N N . ILE A 1 410 ? -44.367 21.391 11.377 1.00 73.75 410 ILE A N 1
ATOM 3444 C CA . ILE A 1 410 ? -42.963 21.568 10.976 1.00 73.75 410 ILE A CA 1
ATOM 3445 C C . ILE A 1 410 ? -42.682 23.050 10.694 1.00 73.75 410 ILE A C 1
ATOM 3447 O O . ILE A 1 410 ? -43.163 23.600 9.701 1.00 73.75 410 ILE A O 1
ATOM 3451 N N . LYS A 1 411 ? -41.797 23.688 11.472 1.00 65.00 411 LYS A N 1
ATOM 3452 C CA . LYS A 1 411 ? -41.193 24.984 11.100 1.00 65.00 411 LYS A CA 1
ATOM 3453 C C . LYS A 1 411 ? -40.209 24.830 9.929 1.00 65.00 411 LYS A C 1
ATOM 3455 O O . LYS A 1 411 ? -38.990 24.810 10.103 1.00 65.00 411 LYS A O 1
ATOM 3460 N N . GLY A 1 412 ? -40.729 24.711 8.708 1.00 62.97 412 GLY A N 1
ATOM 3461 C CA . GLY A 1 412 ? -39.906 24.604 7.505 1.00 62.97 412 GLY A CA 1
ATOM 3462 C C . GLY A 1 412 ? -40.655 24.213 6.232 1.00 62.97 412 GLY A C 1
ATOM 3463 O O . GLY A 1 412 ? -41.833 23.875 6.250 1.00 62.97 412 GLY A O 1
ATOM 3464 N N . GLY A 1 413 ? -39.938 24.265 5.107 1.00 72.31 413 GLY A N 1
ATOM 3465 C CA . GLY A 1 413 ? -40.419 23.799 3.801 1.00 72.31 413 GLY A CA 1
ATOM 3466 C C . GLY A 1 413 ? -39.756 22.490 3.360 1.00 72.31 413 GLY A C 1
ATOM 3467 O O . GLY A 1 413 ? -39.102 21.813 4.154 1.00 72.31 413 GLY A O 1
ATOM 3468 N N . LEU A 1 414 ? -39.849 22.179 2.061 1.00 70.81 414 LEU A N 1
ATOM 3469 C CA . LEU A 1 414 ? -39.298 20.956 1.452 1.00 70.81 414 LEU A CA 1
ATOM 3470 C C . LEU A 1 414 ? -37.834 20.688 1.853 1.00 70.81 414 LEU A C 1
ATOM 3472 O O . LEU A 1 414 ? -37.490 19.562 2.185 1.00 70.81 414 LEU A O 1
ATOM 3476 N N . ALA A 1 415 ? -36.987 21.722 1.903 1.00 69.12 415 ALA A N 1
ATOM 3477 C CA . ALA A 1 415 ? -35.579 21.592 2.288 1.00 69.12 415 ALA A CA 1
ATOM 3478 C C . ALA A 1 415 ? -35.371 21.137 3.750 1.00 69.12 415 ALA A C 1
ATOM 3480 O O . ALA A 1 415 ? -34.388 20.462 4.049 1.00 69.12 415 ALA A O 1
ATOM 3481 N N . THR A 1 416 ? -36.291 21.464 4.663 1.00 72.19 416 THR A N 1
ATOM 3482 C CA . THR A 1 416 ? -36.270 20.991 6.059 1.00 72.19 416 THR A CA 1
ATOM 3483 C C . THR A 1 416 ? -36.669 19.517 6.134 1.00 72.19 416 THR A C 1
ATOM 3485 O O . THR A 1 416 ? -36.029 18.735 6.834 1.00 72.19 416 THR A O 1
ATOM 3488 N N . ILE A 1 417 ? -37.664 19.120 5.340 1.00 74.25 417 ILE A N 1
ATOM 3489 C CA . ILE A 1 417 ? -38.133 17.735 5.212 1.00 74.25 417 ILE A CA 1
ATOM 3490 C C . ILE A 1 417 ? -37.048 16.860 4.570 1.00 74.25 417 ILE A C 1
ATOM 3492 O O . ILE A 1 417 ? -36.685 15.826 5.126 1.00 74.25 417 ILE A O 1
ATOM 3496 N N . GLU A 1 418 ? -36.432 17.315 3.473 1.00 72.62 418 GLU A N 1
ATOM 3497 C CA . GLU A 1 418 ? -35.232 16.694 2.905 1.00 72.62 418 GLU A CA 1
ATOM 3498 C C . GLU A 1 418 ? -34.094 16.648 3.937 1.00 72.62 418 GLU A C 1
ATOM 3500 O O . GLU A 1 418 ? -33.389 15.648 4.014 1.00 72.62 418 GLU A O 1
ATOM 3505 N N . SER A 1 419 ? -33.897 17.677 4.767 1.00 76.19 419 SER A N 1
ATOM 3506 C CA . SER A 1 419 ? -32.866 17.669 5.818 1.00 76.19 419 SER A CA 1
ATOM 3507 C C . SER A 1 419 ? -33.088 16.562 6.861 1.00 76.19 419 SER A C 1
ATOM 3509 O O . SER A 1 419 ? -32.117 15.926 7.273 1.00 76.19 419 SER A O 1
ATOM 3511 N N . ILE A 1 420 ? -34.336 16.281 7.252 1.00 77.25 420 ILE A N 1
ATOM 3512 C CA . ILE A 1 420 ? -34.694 15.167 8.150 1.00 77.25 420 ILE A CA 1
ATOM 3513 C C . ILE A 1 420 ? -34.550 13.822 7.418 1.00 77.25 420 ILE A C 1
ATOM 3515 O O . ILE A 1 420 ? -33.833 12.938 7.894 1.00 77.25 420 ILE A O 1
ATOM 3519 N N . LYS A 1 421 ? -35.126 13.695 6.212 1.00 79.69 421 LYS A N 1
ATOM 3520 C CA . LYS A 1 421 ? -35.015 12.506 5.346 1.00 79.69 421 LYS A CA 1
ATOM 3521 C C . LYS A 1 421 ? -33.553 12.108 5.120 1.00 79.69 421 LYS A C 1
ATOM 3523 O O . LYS A 1 421 ? -33.190 10.946 5.262 1.00 79.69 421 LYS A O 1
ATOM 3528 N N . ASN A 1 422 ? -32.679 13.083 4.882 1.00 77.00 422 ASN A N 1
ATOM 3529 C CA . ASN A 1 422 ? -31.253 12.861 4.669 1.00 77.00 422 ASN A CA 1
ATOM 3530 C C . ASN A 1 422 ? -30.509 12.325 5.915 1.00 77.00 422 ASN A C 1
ATOM 3532 O O . ASN A 1 422 ? -29.481 11.673 5.741 1.00 77.00 422 ASN A O 1
ATOM 3536 N N . VAL A 1 423 ? -30.982 12.547 7.150 1.00 77.06 423 VAL A N 1
ATOM 3537 C CA . VAL A 1 423 ? -30.414 11.877 8.346 1.00 77.06 423 VAL A CA 1
ATOM 3538 C C . VAL A 1 423 ? -30.796 10.399 8.344 1.00 77.06 423 VAL A C 1
ATOM 3540 O O . VAL A 1 423 ? -29.924 9.536 8.441 1.00 77.06 423 VAL A O 1
ATOM 3543 N N . ILE A 1 424 ? -32.092 10.129 8.185 1.00 79.12 424 ILE A N 1
ATOM 3544 C CA . ILE A 1 424 ? -32.742 8.817 8.341 1.00 79.12 424 ILE A CA 1
ATOM 3545 C C . ILE A 1 424 ? -32.411 7.854 7.183 1.00 79.12 424 ILE A C 1
ATOM 3547 O O . ILE A 1 424 ? -32.316 6.645 7.379 1.00 79.12 424 ILE A O 1
ATOM 3551 N N . GLU A 1 425 ? -32.156 8.392 5.988 1.00 78.12 425 GLU A N 1
ATOM 3552 C CA . GLU A 1 425 ? -31.635 7.664 4.822 1.00 78.12 425 GLU A CA 1
ATOM 3553 C C . GLU A 1 425 ? -30.095 7.717 4.703 1.00 78.12 425 GLU A C 1
ATOM 3555 O O . GLU A 1 425 ? -29.533 7.274 3.701 1.00 78.12 425 GLU A O 1
ATOM 3560 N N . GLY A 1 426 ? -29.387 8.328 5.662 1.00 71.06 426 GLY A N 1
ATOM 3561 C CA . GLY A 1 426 ? -27.919 8.429 5.659 1.00 71.06 426 GLY A CA 1
ATOM 3562 C C . GLY A 1 426 ? -2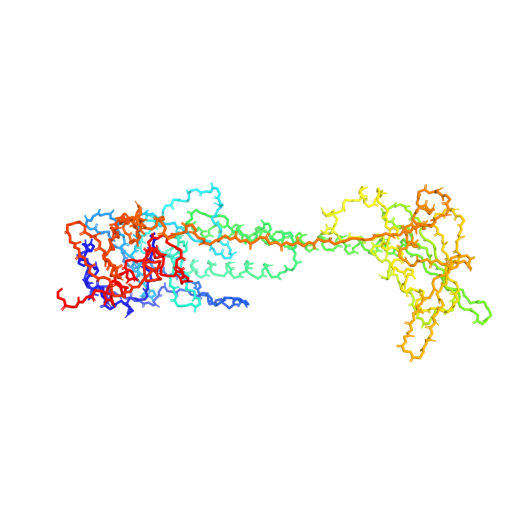7.305 9.267 4.526 1.00 71.06 426 GLY A C 1
ATOM 3563 O O . GLY A 1 426 ? -26.094 9.212 4.294 1.00 71.06 426 GLY A O 1
ATOM 3564 N N . LYS A 1 427 ? -28.113 10.065 3.824 1.00 73.69 427 LYS A N 1
ATOM 3565 C CA . LYS A 1 427 ? -27.711 10.943 2.711 1.00 73.69 427 LYS A CA 1
ATOM 3566 C C . LYS A 1 427 ? -27.152 12.306 3.175 1.00 73.69 427 LYS A C 1
ATOM 3568 O O . LYS A 1 427 ? -26.671 13.079 2.352 1.00 73.69 427 LYS A O 1
ATOM 3573 N N . ALA A 1 428 ? -27.157 12.603 4.479 1.00 70.31 428 ALA A N 1
ATOM 3574 C CA . ALA A 1 428 ? -26.745 13.889 5.050 1.00 70.31 428 ALA A CA 1
ATOM 3575 C C . ALA A 1 428 ? -25.315 14.320 4.663 1.00 70.31 428 ALA A C 1
ATOM 3577 O O . ALA A 1 428 ? -24.378 13.518 4.641 1.00 70.31 428 ALA A O 1
ATOM 3578 N N . ASN A 1 429 ? -25.127 15.622 4.416 1.00 65.88 429 ASN A N 1
ATOM 3579 C CA . ASN A 1 429 ? -23.848 16.191 3.959 1.00 65.88 429 ASN A CA 1
ATOM 3580 C C . ASN A 1 429 ? -22.698 16.043 4.976 1.00 65.88 429 ASN A C 1
ATOM 3582 O O . ASN A 1 429 ? -21.540 15.948 4.579 1.00 65.88 429 ASN A O 1
ATOM 3586 N N . ARG A 1 430 ? -22.996 16.007 6.282 1.00 62.16 430 ARG A N 1
ATOM 3587 C CA . ARG A 1 430 ? -22.019 15.688 7.337 1.00 62.16 430 ARG A CA 1
ATOM 3588 C C . ARG A 1 430 ? -22.077 14.191 7.635 1.00 62.16 430 ARG A C 1
ATOM 3590 O O . ARG A 1 430 ? -23.161 13.662 7.847 1.00 62.16 430 ARG A O 1
ATOM 3597 N N . TYR A 1 431 ? -20.927 13.519 7.691 1.00 54.69 431 TYR A N 1
ATOM 3598 C CA . TYR A 1 431 ? -20.871 12.064 7.891 1.00 54.69 431 TYR A CA 1
ATOM 3599 C C . TYR A 1 431 ? -21.454 11.625 9.245 1.00 54.69 431 TYR A C 1
ATOM 3601 O O . TYR A 1 431 ? -22.270 10.713 9.291 1.00 54.69 431 TYR A O 1
ATOM 3609 N N . ASN A 1 432 ? -21.106 12.327 10.329 1.00 59.78 432 ASN A N 1
ATOM 3610 C CA . ASN A 1 432 ? -21.583 12.030 11.689 1.00 59.78 432 ASN A CA 1
ATOM 3611 C C . ASN A 1 432 ? -23.104 12.252 11.858 1.00 59.78 432 ASN A C 1
ATOM 3613 O O . ASN A 1 432 ? -23.691 11.758 12.810 1.00 59.78 432 ASN A O 1
ATOM 3617 N N . ALA A 1 433 ? -23.738 12.982 10.933 1.00 59.16 433 ALA A N 1
ATOM 3618 C CA . ALA A 1 433 ? -25.163 13.316 10.939 1.00 59.16 433 ALA A CA 1
ATOM 3619 C C . ALA A 1 433 ? -26.032 12.263 10.216 1.00 59.16 433 ALA A C 1
ATOM 3621 O O . ALA A 1 433 ? -27.140 12.565 9.778 1.00 59.16 433 ALA A O 1
ATOM 3622 N N . ARG A 1 434 ? -25.511 11.050 9.997 1.00 75.31 434 ARG A N 1
ATOM 3623 C CA . ARG A 1 434 ? -26.163 9.966 9.246 1.00 75.31 434 ARG A CA 1
ATOM 3624 C C . ARG A 1 434 ? -26.594 8.875 10.213 1.00 75.31 434 ARG A C 1
ATOM 3626 O O . ARG A 1 434 ? -25.753 8.364 10.944 1.00 75.31 434 ARG A O 1
ATOM 3633 N N . TYR A 1 435 ? -27.880 8.527 10.204 1.00 75.25 435 TYR A N 1
ATOM 3634 C CA . TYR A 1 435 ? -28.479 7.511 11.078 1.00 75.25 435 TYR A CA 1
ATOM 3635 C C . TYR A 1 435 ? -28.270 7.742 12.596 1.00 75.25 435 TYR A C 1
ATOM 3637 O O . TYR A 1 435 ? -28.406 6.803 13.379 1.00 75.25 435 TYR A O 1
ATOM 3645 N N . SER A 1 436 ? -27.925 8.968 13.015 1.00 73.88 436 SER A N 1
ATOM 3646 C CA . SER A 1 436 ? -27.645 9.327 14.415 1.00 73.88 436 SER A CA 1
ATOM 3647 C C . SER A 1 436 ? -28.933 9.729 15.154 1.00 73.88 436 SER A C 1
ATOM 3649 O O . SER A 1 436 ? -29.611 10.656 14.697 1.00 73.88 436 SER A O 1
ATOM 3651 N N . PRO A 1 437 ? -29.255 9.099 16.304 1.00 74.62 437 PRO A N 1
ATOM 3652 C CA . PRO A 1 437 ? -30.338 9.544 17.185 1.00 74.62 437 PRO A CA 1
ATOM 3653 C C . PRO A 1 437 ? -30.134 10.965 17.723 1.00 74.62 437 PRO A C 1
ATOM 3655 O O . PRO A 1 437 ? -31.078 11.747 17.757 1.00 74.62 437 PRO A O 1
ATOM 3658 N N . GLU A 1 438 ? -28.898 11.321 18.079 1.00 69.44 438 GLU A N 1
ATOM 3659 C CA . GLU A 1 438 ? -28.530 12.624 18.652 1.00 69.44 438 GLU A CA 1
ATOM 3660 C C . GLU A 1 438 ? -28.776 13.765 17.651 1.00 69.44 438 GLU A C 1
ATOM 3662 O O . GLU A 1 438 ? -29.382 14.785 17.979 1.00 69.44 438 GLU A O 1
ATOM 3667 N N . GLU A 1 439 ? -28.355 13.583 16.395 1.00 74.44 439 GLU A N 1
ATOM 3668 C CA . GLU A 1 439 ? -28.575 14.563 15.327 1.00 74.44 439 GLU A CA 1
ATOM 3669 C C . GLU A 1 439 ? -30.057 14.643 14.929 1.00 74.44 439 GLU A C 1
ATOM 3671 O O . GLU A 1 439 ? -30.539 15.736 14.625 1.00 74.44 439 GLU A O 1
ATOM 3676 N N . LEU A 1 440 ? -30.795 13.523 14.939 1.00 77.81 440 LEU A N 1
ATOM 3677 C CA . LEU A 1 440 ? -32.236 13.548 14.680 1.00 77.81 440 LEU A CA 1
ATOM 3678 C C . LEU A 1 440 ? -32.969 14.333 15.777 1.00 77.81 440 LEU A C 1
ATOM 3680 O O . LEU A 1 440 ? -33.728 15.249 15.457 1.00 77.81 440 LEU A O 1
ATOM 3684 N N . TYR A 1 441 ? -32.677 14.043 17.048 1.00 75.50 441 TYR A N 1
ATOM 3685 C CA . TYR A 1 441 ? -33.201 14.771 18.204 1.00 75.50 441 TYR A CA 1
ATOM 3686 C C . TYR A 1 441 ? -32.903 16.276 18.100 1.00 75.50 441 TYR A C 1
ATOM 3688 O O . TYR A 1 441 ? -33.825 17.086 18.094 1.00 75.50 441 TYR A O 1
ATOM 3696 N N . HIS A 1 442 ? -31.640 16.657 17.870 1.00 73.12 442 HIS A N 1
ATOM 3697 C CA . HIS A 1 442 ? -31.218 18.056 17.701 1.00 73.12 442 HIS A CA 1
ATOM 3698 C C . HIS A 1 442 ? -31.774 18.779 16.461 1.00 73.12 442 HIS A C 1
ATOM 3700 O O . HIS A 1 442 ? -31.592 19.999 16.340 1.00 73.12 442 HIS A O 1
ATOM 3706 N N . ARG A 1 443 ? -32.389 18.061 15.512 1.00 76.50 443 ARG A N 1
ATOM 3707 C CA . ARG A 1 443 ? -33.132 18.657 14.391 1.00 76.50 443 ARG A CA 1
ATOM 3708 C C . ARG A 1 443 ? -34.600 18.823 14.746 1.00 76.50 443 ARG A C 1
ATOM 3710 O O . ARG A 1 443 ? -35.115 19.924 14.584 1.00 76.50 443 ARG A O 1
ATOM 3717 N N . LEU A 1 444 ? -35.246 17.779 15.266 1.00 73.94 444 LEU A N 1
ATOM 3718 C CA . LEU A 1 444 ? -36.645 17.837 15.697 1.00 73.94 444 LEU A CA 1
ATOM 3719 C C . LEU A 1 444 ? -36.842 18.923 16.772 1.00 73.94 444 LEU A C 1
ATOM 3721 O O . LEU A 1 444 ? -37.685 19.799 16.594 1.00 73.94 444 LEU A O 1
ATOM 3725 N N . SER A 1 445 ? -35.958 18.991 17.775 1.00 69.38 445 SER A N 1
ATOM 3726 C CA . SER A 1 445 ? -35.984 19.982 18.869 1.00 69.38 445 SER A CA 1
ATOM 3727 C C . SER A 1 445 ? -35.727 21.447 18.453 1.00 69.38 445 SER A C 1
ATOM 3729 O O . SER A 1 445 ? -35.501 22.299 19.307 1.00 69.38 445 SER A O 1
ATOM 3731 N N . LYS A 1 446 ? -35.654 21.749 17.150 1.00 70.19 446 LYS A N 1
ATOM 3732 C CA . LYS A 1 446 ? -35.539 23.114 16.589 1.00 70.19 446 LYS A CA 1
ATOM 3733 C C . LYS A 1 446 ? -36.675 23.462 15.626 1.00 70.19 446 LYS A C 1
ATOM 3735 O O . LYS A 1 446 ? -36.690 24.552 15.059 1.00 70.19 446 LYS A O 1
ATOM 3740 N N . ILE A 1 447 ? -37.550 22.497 15.364 1.00 69.56 447 ILE A N 1
ATOM 3741 C CA . ILE A 1 447 ? -38.554 22.516 14.297 1.00 69.56 447 ILE A CA 1
ATOM 3742 C C . ILE A 1 447 ? -39.963 22.376 14.888 1.00 69.56 447 ILE A C 1
ATOM 3744 O O . ILE A 1 447 ? -40.901 22.941 14.328 1.00 69.56 447 ILE A O 1
ATOM 3748 N N . VAL A 1 448 ? -40.073 21.667 16.014 1.00 63.12 448 VAL A N 1
ATOM 3749 C CA . VAL A 1 448 ? -41.240 21.609 16.906 1.00 63.12 448 VAL A CA 1
ATOM 3750 C C . VAL A 1 448 ? -41.242 22.838 17.841 1.00 63.12 448 VAL A C 1
ATOM 3752 O O . VAL A 1 448 ? -40.208 23.493 18.007 1.00 63.12 448 VAL A O 1
ATOM 3755 N N . ASP A 1 449 ? -42.403 23.205 18.385 1.00 55.31 449 ASP A N 1
ATOM 3756 C CA . ASP A 1 449 ? -42.555 24.213 19.450 1.00 55.31 449 ASP A CA 1
ATOM 3757 C C . ASP A 1 449 ? -42.347 23.592 20.848 1.00 55.31 449 ASP A C 1
ATOM 3759 O O . ASP A 1 449 ? -42.352 22.373 20.984 1.00 55.31 449 ASP A O 1
ATOM 3763 N N . GLU A 1 450 ? -42.119 24.413 21.878 1.00 50.34 450 GLU A N 1
ATOM 3764 C CA . GLU A 1 450 ? -41.993 23.942 23.269 1.00 50.34 450 GLU A CA 1
ATOM 3765 C C . GLU A 1 450 ? -43.372 23.878 23.955 1.00 50.34 450 GLU A C 1
ATOM 3767 O O . GLU A 1 450 ? -43.752 24.806 24.669 1.00 50.34 450 GLU A O 1
ATOM 3772 N N . GLU A 1 451 ? -44.095 22.773 23.740 1.00 36.91 451 GLU A N 1
ATOM 3773 C CA . GLU A 1 451 ? -45.187 22.265 24.597 1.00 36.91 451 GLU A CA 1
ATOM 3774 C C . GLU A 1 451 ? -44.997 20.756 24.840 1.00 36.91 451 GLU A C 1
ATOM 3776 O O . GLU A 1 451 ? -44.667 20.046 23.860 1.00 36.91 451 GLU A O 1
#

Radius of gyration: 35.81 Å; Cα contacts (8 Å, |Δi|>4): 748; chains: 1; bounding box: 93×53×91 Å

pLDDT: mean 82.33, std 14.14, range [31.11, 97.38]

Mean predicted aligned error: 14.7 Å

Secondary structure (DSSP, 8-state):
---EEEEGGG-TTHHHHHHHHT--S-HHHHHHS--SSSEEEEEEE-SS-EEEEEEEEEEEEEE-TTSSEEEEEETTSEEEEEETTPPP--BTTEE--TT--PPPSGGG--TTSEEEEEE-TTS-EEEEEEES--SHHHHHHHHHHHHHHHHHTTS--TTGGGTS-EE-SSEE-HHHHHHHHHHHHHHHHHHHHHHHHHHHHHHHHGGGEEEEEEEETTEEEEEEEEE-TTS-EEEEEEES-SS---GGGGHHHH---TTTTTTS-HHHHHHH-SHHHHHHHHHHHTTS-SSPEEEEETTSPPEEEEEEEEE-SS-EEEEEEETTEEE-GGGHHHHHHHHHTT-PPP-----------------TTHHHHHHHH-EEEEEE-SS-EEEEEEEEEEETTEEEEEETTEEEEESS-HHHHHHHHHHHTT--SSGGGSS-HHHHHHHHTTTS---

Nearest PDB structures (foldseek):
  2h36-assembly1_X  TM=6.718E-01  e=1.841E+00  Sulfolobus islandicus filamentous virus
  7q1u-assembly1_B  TM=2.395E-01  e=7.054E+00  Escherichia coli K-12
  3i2m-assembly1_X  TM=1.691E-01  e=8.288E+00  Human gammaherpesvirus 8